Protein AF-A0A8F0WH79-F1 (afdb_monomer)

Mean predicted aligned error: 12.84 Å

Radius of gyration: 39.75 Å; Cα contacts (8 Å, |Δi|>4): 646; chains: 1; bounding box: 94×55×117 Å

Secondary structure (DSSP, 8-state):
---TTS-S--------HHHHHHHH-EE-TTS-EE-B------B-TTT-PBPTTSTT-HHHH--SSTTB-TT--B--TT-TTTS-SB-TTT--B-S-GGGGGT---B---SS----HHHHTSSS-HHHHHHT--HHHHHHHHHTT-------SS-TTTTTSSSSSHIIIIIIS---SSEEEEEEEE-TTS-TTEEEEEHHHHHHHTHHHHHHHHHHTTS-SSHHHHHHHHHTT-HHHHHHHHHHHHT--EEEE-SS--SGGGEEEEEEEEESSSSEEE-GGGHHHHT--SSS-EEEEE---SHHHHHHIIIIIBGGG--B-TTT--BSS---THHHHHHHHHH------HHHHH---S-S------------PPPPEESSHHHHHHHHHTTSS-TT--EEEEEPTTS------PPPSEEEE-TTS-EEEE-SSEEEEE-TTS-EEEEEEEE-HHHHHHHHHHHHHHHHHHHHHHT--

Sequence (476 aa):
MIDRYKHQQLRIGLVSPQQISAWAQKILPNGEIVGEVTKPYTFHYKTNKPEKDGLFCERIFGPIKSGICACGNYRVIGDEKKDPRFCEQCGVEFVDSRIRRYQMGYIKLACPVTHVWYLKRLPSYIANLLDKPLKELEGLVYCDGTVIIRFTSPFSDVIEGKEGRFRETLLGKRVDYSGRSVIVVGPSLSLHRCGLPREIAIELFQTFVIRGLIRQHFASNIGVAKSKIREKEPVVWEILQEVMQGHPVLLNRAPTLHRLGIQAFQPILVEGHAICLHPLVCKGFNADFDGDQMAVHVPLSLEAQAEARLLMFSHMNLLSPAIGDPISVPTQDMLIGLYVLTSGNRRGVCANRYNRTNYKNERIDDNNYKYTKEPFFCNSYDAIGAYRQKRINLDSPLWLRWRLDQRVITSRETPIEVHYESLGTSHEIYGHYVIVRSIKKEVLCIYVRTTVGHISLYREIEEAIQGFCRAYSYGT

Structure (mmCIF, N/CA/C/O backbone):
data_AF-A0A8F0WH79-F1
#
_entry.id   AF-A0A8F0WH79-F1
#
loop_
_atom_site.group_PDB
_atom_site.id
_atom_site.type_symbol
_atom_site.label_atom_id
_atom_site.label_alt_id
_atom_site.label_comp_id
_atom_site.label_asym_id
_atom_site.label_entity_id
_atom_site.label_seq_id
_atom_site.pdbx_PDB_ins_code
_atom_site.Cartn_x
_atom_site.Cartn_y
_atom_site.Cartn_z
_atom_site.occupancy
_atom_site.B_iso_or_equiv
_atom_site.auth_seq_id
_atom_site.auth_comp_id
_atom_site.auth_asym_id
_atom_site.auth_atom_id
_atom_site.pdbx_PDB_model_num
ATOM 1 N N . MET A 1 1 ? 0.358 -5.142 22.564 1.00 36.62 1 MET A N 1
ATOM 2 C CA . MET A 1 1 ? 0.519 -6.276 21.631 1.00 36.62 1 MET A CA 1
ATOM 3 C C . MET A 1 1 ? -0.055 -7.493 22.324 1.00 36.62 1 MET A C 1
ATOM 5 O O . MET A 1 1 ? 0.481 -7.885 23.346 1.00 36.62 1 MET A O 1
ATOM 9 N N . ILE A 1 2 ? -1.209 -7.982 21.874 1.00 39.06 2 ILE A N 1
ATOM 10 C CA . ILE A 1 2 ? -1.832 -9.184 22.443 1.00 39.06 2 ILE A CA 1
ATOM 11 C C . ILE A 1 2 ? -1.114 -10.397 21.844 1.00 39.06 2 ILE A C 1
ATOM 13 O O . ILE A 1 2 ? -0.843 -10.412 20.644 1.00 39.06 2 ILE A O 1
ATOM 17 N N . ASP A 1 3 ? -0.800 -11.351 22.714 1.00 48.88 3 ASP A N 1
ATOM 18 C CA . ASP A 1 3 ? -0.097 -12.629 22.550 1.00 48.88 3 ASP A CA 1
ATOM 19 C C . ASP A 1 3 ? -0.664 -13.484 21.381 1.00 48.88 3 ASP A C 1
ATOM 21 O O . ASP A 1 3 ? -1.389 -14.460 21.577 1.00 48.88 3 ASP A O 1
ATOM 25 N N . ARG A 1 4 ? -0.399 -13.088 20.124 1.00 50.19 4 ARG A N 1
ATOM 26 C CA . ARG A 1 4 ? -0.982 -13.699 18.906 1.00 50.19 4 ARG A CA 1
ATOM 27 C C . ARG A 1 4 ? -0.555 -15.152 18.660 1.00 50.19 4 ARG A C 1
ATOM 29 O O . ARG A 1 4 ? -1.188 -15.814 17.849 1.00 50.19 4 ARG A O 1
ATOM 36 N N . TYR A 1 5 ? 0.460 -15.654 19.360 1.00 53.31 5 TYR A N 1
ATOM 37 C CA . TYR A 1 5 ? 1.030 -16.983 19.109 1.00 53.31 5 TYR A CA 1
ATOM 38 C C . TYR A 1 5 ? 0.574 -18.085 20.075 1.00 53.31 5 TYR A C 1
ATOM 40 O O . TYR A 1 5 ? 0.941 -19.237 19.876 1.00 53.31 5 TYR A O 1
ATOM 48 N N . LYS A 1 6 ? -0.231 -17.785 21.107 1.00 61.69 6 LYS A N 1
ATOM 49 C CA . LYS A 1 6 ? -0.591 -18.802 22.120 1.00 61.69 6 LYS A CA 1
ATOM 50 C C . LYS A 1 6 ? -1.863 -19.603 21.848 1.00 61.69 6 LYS A C 1
ATOM 52 O O . LYS A 1 6 ? -2.055 -20.635 22.479 1.00 61.69 6 LYS A O 1
ATOM 57 N N . HIS A 1 7 ? -2.735 -19.161 20.946 1.00 72.06 7 HIS A N 1
ATOM 58 C CA . HIS A 1 7 ? -4.081 -19.730 20.835 1.00 72.06 7 HIS A CA 1
ATOM 59 C C . HIS A 1 7 ? -4.349 -20.202 19.404 1.00 72.06 7 HIS A C 1
ATOM 61 O O . HIS A 1 7 ? -4.478 -19.388 18.495 1.00 72.06 7 HIS A O 1
ATOM 67 N N . GLN A 1 8 ? -4.429 -21.522 19.213 1.00 82.38 8 GLN A N 1
ATOM 68 C CA . GLN A 1 8 ? -4.682 -22.150 17.907 1.00 82.38 8 GLN A CA 1
ATOM 69 C C . GLN A 1 8 ? -6.173 -22.219 17.543 1.00 82.38 8 GLN A C 1
ATOM 71 O O . GLN A 1 8 ? -6.512 -22.401 16.378 1.00 82.38 8 GLN A O 1
ATOM 76 N N . GLN A 1 9 ? -7.071 -22.100 18.525 1.00 87.31 9 GLN A N 1
ATOM 77 C CA . GLN A 1 9 ? -8.508 -22.294 18.337 1.00 87.31 9 GLN A CA 1
ATOM 78 C C . GLN A 1 9 ? -9.314 -21.199 19.040 1.00 87.31 9 GLN A C 1
ATOM 80 O O . GLN A 1 9 ? -8.954 -20.743 20.126 1.00 87.31 9 GLN A O 1
ATOM 85 N N . LEU A 1 10 ? -10.433 -20.813 18.423 1.00 87.56 10 LEU A N 1
ATOM 86 C CA . LEU A 1 10 ? -11.440 -19.917 18.987 1.00 87.56 10 LEU A CA 1
ATOM 87 C C . LEU A 1 10 ? -12.750 -20.697 19.145 1.00 87.56 10 LEU A C 1
ATOM 89 O O . LEU A 1 10 ? -13.287 -21.204 18.162 1.00 87.56 10 LEU A O 1
ATOM 93 N N . ARG A 1 11 ? -13.277 -20.778 20.370 1.00 91.75 11 ARG A N 1
ATOM 94 C CA . ARG A 1 11 ? -14.566 -21.421 20.662 1.00 91.75 11 ARG A CA 1
ATOM 95 C C . ARG A 1 11 ? -15.626 -20.364 20.956 1.00 91.75 11 ARG A C 1
ATOM 97 O O . ARG A 1 11 ? -15.391 -19.459 21.750 1.00 91.75 11 ARG A O 1
ATOM 104 N N . ILE A 1 12 ? -16.799 -20.519 20.349 1.00 93.19 12 ILE A N 1
ATOM 105 C CA . ILE A 1 12 ? -17.993 -19.704 20.605 1.00 93.19 12 ILE A CA 1
ATOM 106 C C . ILE A 1 12 ? -19.079 -20.638 21.153 1.00 93.19 12 ILE A C 1
ATOM 108 O O . ILE A 1 12 ? -19.168 -21.793 20.735 1.00 93.19 12 ILE A O 1
ATOM 112 N N . GLY A 1 13 ? -19.878 -20.172 22.111 1.00 93.50 13 GLY A N 1
ATOM 113 C CA . GLY A 1 13 ? -20.939 -20.968 22.724 1.00 93.50 13 GLY A CA 1
ATOM 114 C C . GLY A 1 13 ? -21.957 -20.118 23.478 1.00 93.50 13 GLY A C 1
ATOM 115 O O . GLY A 1 13 ? -21.790 -18.906 23.612 1.00 93.50 13 GLY A O 1
ATOM 116 N N . LEU A 1 14 ? -23.016 -20.773 23.959 1.00 92.56 14 LEU A N 1
ATOM 117 C CA . LEU A 1 14 ? -23.999 -20.166 24.854 1.00 92.56 14 LEU A CA 1
ATOM 118 C C . LEU A 1 14 ? -23.349 -19.803 26.191 1.00 92.56 14 LEU A C 1
ATOM 120 O O . LEU A 1 14 ? -22.451 -20.500 26.661 1.00 92.56 14 LEU A O 1
ATOM 124 N N . VAL A 1 15 ? -23.836 -18.725 26.800 1.00 94.38 15 VAL A N 1
ATOM 125 C CA . VAL A 1 15 ? -23.333 -18.213 28.076 1.00 94.38 15 VAL A CA 1
ATOM 126 C C . VAL A 1 15 ? -24.408 -18.398 29.139 1.00 94.38 15 VAL A C 1
ATOM 128 O O . VAL A 1 15 ? -25.561 -18.024 28.919 1.00 94.38 15 VAL A O 1
ATOM 131 N N . SER A 1 16 ? -24.044 -18.975 30.286 1.00 94.62 16 SER A N 1
ATOM 132 C CA . SER A 1 16 ? -24.976 -19.132 31.405 1.00 94.62 16 SER A CA 1
ATOM 133 C C . SER A 1 16 ? -25.131 -17.828 32.206 1.00 94.62 16 SER A C 1
ATOM 135 O O . SER A 1 16 ? -24.208 -17.009 32.237 1.00 94.62 16 SER A O 1
ATOM 137 N N . PRO A 1 17 ? -26.251 -17.622 32.926 1.00 93.62 17 PRO A N 1
ATOM 138 C CA . PRO A 1 17 ? -26.419 -16.449 33.784 1.00 93.62 17 PRO A CA 1
ATOM 139 C C . PRO A 1 17 ? -25.305 -16.300 34.830 1.00 93.62 17 PRO A C 1
ATOM 141 O O . PRO A 1 17 ? -24.844 -15.187 35.071 1.00 93.62 17 PRO A O 1
ATOM 144 N N . GLN A 1 18 ? -24.812 -17.413 35.397 1.00 93.25 18 GLN A N 1
ATOM 145 C CA . GLN A 1 18 ? -23.704 -17.367 36.359 1.00 93.25 18 GLN A CA 1
ATOM 146 C C . GLN A 1 18 ? -22.407 -16.864 35.712 1.00 93.25 18 GLN A C 1
ATOM 148 O O . GLN A 1 18 ? -21.665 -16.115 36.340 1.00 93.25 18 GLN A O 1
ATOM 153 N N . GLN A 1 19 ? -22.145 -17.237 34.454 1.00 93.56 19 GLN A N 1
ATOM 154 C CA . GLN A 1 19 ? -20.978 -16.752 33.714 1.00 93.56 19 GLN A CA 1
ATOM 155 C C . GLN A 1 19 ? -21.071 -15.249 33.423 1.00 93.56 19 GLN A C 1
ATOM 157 O O . GLN A 1 19 ? -20.081 -14.544 33.599 1.00 93.56 19 GLN A O 1
ATOM 162 N N . ILE A 1 20 ? -22.254 -14.740 33.048 1.00 93.06 20 ILE A N 1
ATOM 163 C CA . ILE A 1 20 ? -22.473 -13.296 32.832 1.00 93.06 20 ILE A CA 1
ATOM 164 C C . ILE A 1 20 ? -22.203 -12.519 34.124 1.00 93.06 20 ILE A C 1
ATOM 166 O O . ILE A 1 20 ? -21.470 -11.529 34.110 1.00 93.06 20 ILE A O 1
ATOM 170 N N . SER A 1 21 ? -22.755 -12.985 35.249 1.00 91.06 21 SER A N 1
ATOM 171 C CA . SER A 1 21 ? -22.498 -12.379 36.556 1.00 91.06 21 SER A CA 1
ATOM 172 C C . SER A 1 21 ? -21.013 -12.424 36.917 1.00 91.06 21 SER A C 1
ATOM 174 O O . SER A 1 21 ? -20.475 -11.406 37.337 1.00 91.06 21 SER A O 1
ATOM 176 N N . ALA A 1 22 ? -20.323 -13.541 36.676 1.00 92.38 22 ALA A N 1
ATOM 177 C CA . ALA A 1 22 ? -18.892 -13.670 36.954 1.00 92.38 22 ALA A CA 1
ATOM 178 C C . ALA A 1 22 ? -18.014 -12.706 36.132 1.00 92.38 22 ALA A C 1
ATOM 180 O O . ALA A 1 22 ? -16.980 -12.261 36.621 1.00 92.38 22 ALA A O 1
ATOM 181 N N . TRP A 1 23 ? -18.404 -12.358 34.899 1.00 91.44 23 TRP A N 1
ATOM 182 C CA . TRP A 1 23 ? -17.660 -11.396 34.072 1.00 91.44 23 TRP A CA 1
ATOM 183 C C . TRP A 1 23 ? -17.839 -9.941 34.508 1.00 91.44 23 TRP A C 1
ATOM 185 O O . TRP A 1 23 ? -16.949 -9.119 34.290 1.00 91.44 23 TRP A O 1
ATOM 195 N N . ALA A 1 24 ? -18.995 -9.612 35.082 1.00 91.00 24 ALA A N 1
ATOM 196 C CA . ALA A 1 24 ? -19.362 -8.239 35.404 1.00 91.00 24 ALA A CA 1
ATOM 197 C C . ALA A 1 24 ? -19.176 -7.881 36.887 1.00 91.00 24 ALA A C 1
ATOM 199 O O . ALA A 1 24 ? -18.943 -6.715 37.207 1.00 91.00 24 ALA A O 1
ATOM 200 N N . GLN A 1 25 ? -19.284 -8.858 37.791 1.00 90.31 25 GLN A N 1
ATOM 201 C CA . GLN A 1 25 ? -19.203 -8.626 39.228 1.00 90.31 25 GLN A CA 1
ATOM 202 C C . GLN A 1 25 ? -17.771 -8.351 39.696 1.00 90.31 25 GLN A C 1
ATOM 204 O O . GLN A 1 25 ? -16.803 -8.982 39.274 1.00 90.31 25 GLN A O 1
ATOM 209 N N . LYS A 1 26 ? -17.663 -7.418 40.637 1.00 86.25 26 LYS A N 1
ATOM 210 C CA . LYS A 1 26 ? -16.468 -7.104 41.413 1.00 86.25 26 LYS A CA 1
ATOM 211 C C . LYS A 1 26 ? -16.833 -7.085 42.885 1.00 86.25 26 LYS A C 1
ATOM 213 O O . LYS A 1 26 ? -17.907 -6.614 43.250 1.00 86.25 26 LYS A O 1
ATOM 218 N N . ILE A 1 27 ? -15.919 -7.558 43.720 1.00 85.62 27 ILE A N 1
ATOM 219 C CA . ILE A 1 27 ? -16.061 -7.501 45.173 1.00 85.62 27 ILE A CA 1
ATOM 220 C C . ILE A 1 27 ? -15.215 -6.331 45.663 1.00 85.62 27 ILE A C 1
ATOM 222 O O . ILE A 1 27 ? -14.009 -6.279 45.411 1.00 85.62 27 ILE A O 1
ATOM 226 N N . LEU A 1 28 ? -15.864 -5.372 46.314 1.00 84.62 28 LEU A N 1
ATOM 227 C CA . LEU A 1 28 ? -15.199 -4.243 46.948 1.00 84.62 28 LEU A CA 1
ATOM 228 C C . LEU A 1 28 ? -14.602 -4.650 48.312 1.00 84.62 28 LEU A C 1
ATOM 230 O O . LEU A 1 28 ? -15.034 -5.638 48.907 1.00 84.62 28 LEU A O 1
ATOM 234 N N . PRO A 1 29 ? -13.639 -3.882 48.862 1.00 80.19 29 PRO A N 1
ATOM 235 C CA . PRO A 1 29 ? -13.015 -4.187 50.158 1.00 80.19 29 PRO A CA 1
ATOM 236 C C . PRO A 1 29 ? -13.989 -4.216 51.345 1.00 80.19 29 PRO A C 1
ATOM 238 O O . PRO A 1 29 ? -13.712 -4.856 52.351 1.00 80.19 29 PRO A O 1
ATOM 241 N N . ASN A 1 30 ? -15.131 -3.536 51.224 1.00 80.06 30 ASN A N 1
ATOM 242 C CA . ASN A 1 30 ? -16.222 -3.539 52.203 1.00 80.06 30 ASN A CA 1
ATOM 243 C C . ASN A 1 30 ? -17.117 -4.796 52.116 1.00 80.06 30 ASN A C 1
ATOM 245 O O . ASN A 1 30 ? -18.075 -4.907 52.874 1.00 80.06 30 ASN A O 1
ATOM 249 N N . GLY A 1 31 ? -16.831 -5.724 51.195 1.00 81.88 31 GLY A N 1
ATOM 250 C CA . GLY A 1 31 ? -17.636 -6.921 50.941 1.00 81.88 31 GLY A CA 1
ATOM 251 C C . GLY A 1 31 ? -18.832 -6.694 50.012 1.00 81.88 31 GLY A C 1
ATOM 252 O O . GLY A 1 31 ? -19.552 -7.646 49.715 1.00 81.88 31 GLY A O 1
ATOM 253 N N . GLU A 1 32 ? -19.052 -5.471 49.517 1.00 86.12 32 GLU A N 1
ATOM 254 C CA . GLU A 1 32 ? -20.140 -5.191 48.579 1.00 86.12 32 GLU A CA 1
ATOM 255 C C . GLU A 1 32 ? -19.833 -5.747 47.185 1.00 86.12 32 GLU A C 1
ATOM 257 O O . GLU A 1 32 ? -18.741 -5.567 46.637 1.00 86.12 32 GLU A O 1
ATOM 262 N N . ILE A 1 33 ? -20.835 -6.385 46.581 1.00 87.31 33 ILE A N 1
ATOM 263 C CA . ILE A 1 33 ? -20.774 -6.859 45.200 1.00 87.31 33 ILE A CA 1
ATOM 264 C C . ILE A 1 33 ? -21.275 -5.741 44.286 1.00 87.31 33 ILE A C 1
ATOM 266 O O . ILE A 1 33 ? -22.414 -5.291 44.391 1.00 87.31 33 ILE A O 1
ATOM 270 N N . VAL A 1 34 ? -20.426 -5.316 43.357 1.00 88.62 34 VAL A N 1
ATOM 271 C CA . VAL A 1 34 ? -20.704 -4.260 42.380 1.00 88.62 34 VAL A CA 1
ATOM 272 C C . VAL A 1 34 ? -20.679 -4.854 40.978 1.00 88.62 34 VAL A C 1
ATOM 274 O O . VAL A 1 34 ? -19.863 -5.718 40.685 1.00 88.62 34 VAL A O 1
ATOM 277 N N . GLY A 1 35 ? -21.563 -4.395 40.095 1.00 89.38 35 GLY A N 1
ATOM 278 C CA . GLY A 1 35 ? -21.622 -4.859 38.702 1.00 89.38 35 GLY A CA 1
ATOM 279 C C . GLY A 1 35 ? -23.016 -4.758 38.089 1.00 89.38 35 GLY A C 1
ATOM 280 O O . GLY A 1 35 ? -23.155 -4.736 36.866 1.00 89.38 35 GLY A O 1
ATOM 281 N N . GLU A 1 36 ? -24.037 -4.681 38.943 1.00 94.00 36 GLU A N 1
ATOM 282 C CA . GLU A 1 36 ? -25.430 -4.528 38.540 1.00 94.00 36 GLU A CA 1
ATOM 283 C C . GLU A 1 36 ? -25.760 -3.065 38.229 1.00 94.00 36 GLU A C 1
ATOM 285 O O . GLU A 1 36 ? -25.480 -2.169 39.026 1.00 94.00 36 GLU A O 1
ATOM 290 N N . VAL A 1 37 ? -26.381 -2.832 37.074 1.00 94.75 37 VAL A N 1
ATOM 291 C CA . VAL A 1 37 ? -26.932 -1.528 36.697 1.00 94.75 37 VAL A CA 1
ATOM 292 C C . VAL A 1 37 ? -28.404 -1.492 37.090 1.00 94.75 37 VAL A C 1
ATOM 294 O O . VAL A 1 37 ? -29.216 -2.228 36.532 1.00 94.75 37 VAL A O 1
ATOM 297 N N . THR A 1 38 ? -28.748 -0.625 38.041 1.00 92.69 38 THR A N 1
ATOM 298 C CA . THR A 1 38 ? -30.111 -0.525 38.588 1.00 92.69 38 THR A CA 1
ATOM 299 C C . THR A 1 38 ? -30.869 0.686 38.060 1.00 92.69 38 THR A C 1
ATOM 301 O O . THR A 1 38 ? -32.096 0.656 37.980 1.00 92.69 38 THR A O 1
ATOM 304 N N . LYS A 1 39 ? -30.164 1.758 37.675 1.00 92.62 39 LYS A N 1
ATOM 305 C CA . LYS A 1 39 ? -30.779 2.997 37.191 1.00 92.62 39 LYS A CA 1
ATOM 306 C C . LYS A 1 39 ? -30.631 3.146 35.674 1.00 92.62 39 LYS A C 1
ATOM 308 O O . LYS A 1 39 ? -29.563 2.868 35.132 1.00 92.62 39 LYS A O 1
ATOM 313 N N . PRO A 1 40 ? -31.652 3.677 34.977 1.00 93.19 40 PRO A N 1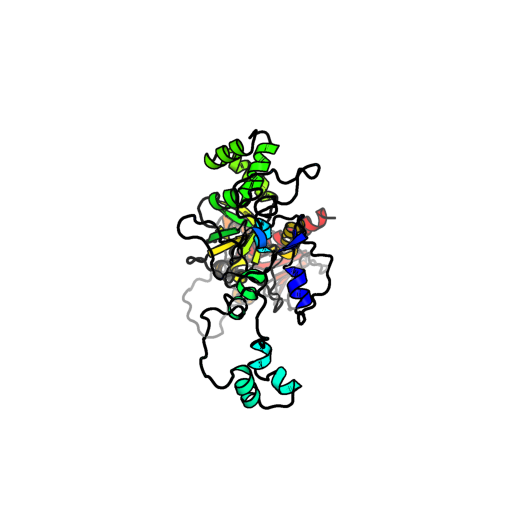
ATOM 314 C CA . PRO A 1 40 ? -31.596 3.895 33.529 1.00 93.19 40 PRO A CA 1
ATOM 315 C C . PRO A 1 40 ? -30.820 5.163 33.135 1.00 93.19 40 PRO A C 1
ATOM 317 O O . PRO A 1 40 ? -30.589 5.411 31.954 1.00 93.19 40 PRO A O 1
ATOM 320 N N . TYR A 1 41 ? -30.447 6.000 34.105 1.00 92.31 41 TYR A N 1
ATOM 321 C CA . TYR A 1 41 ? -29.823 7.293 33.843 1.00 92.31 41 TYR A CA 1
ATOM 322 C C . TYR A 1 41 ? -28.372 7.152 33.365 1.00 92.31 41 TYR A C 1
ATOM 324 O O . TYR A 1 41 ? -27.652 6.222 33.732 1.00 92.31 41 TYR A O 1
ATOM 332 N N . THR A 1 42 ? -27.937 8.105 32.542 1.00 92.81 42 THR A N 1
ATOM 333 C CA . THR A 1 42 ? -26.600 8.128 31.939 1.00 92.81 42 THR A CA 1
ATOM 334 C C . THR A 1 42 ? -25.687 9.112 32.671 1.00 92.81 42 THR A C 1
ATOM 336 O O . THR A 1 42 ? -24.875 8.713 33.507 1.00 92.81 42 THR A O 1
ATOM 339 N N . PHE A 1 43 ? -25.846 10.400 32.383 1.00 91.75 43 PHE A N 1
ATOM 340 C CA . PHE A 1 43 ? -25.114 11.505 32.986 1.00 91.75 43 PHE A CA 1
ATOM 341 C C . PHE A 1 43 ? -26.091 12.503 33.588 1.00 91.75 43 PHE A C 1
ATOM 343 O O . PHE A 1 43 ? -27.168 12.755 33.046 1.00 91.75 43 PHE A O 1
ATOM 350 N N . HIS A 1 44 ? -25.682 13.120 34.688 1.00 90.19 44 HIS A N 1
ATOM 351 C CA . HIS A 1 44 ? -26.434 14.211 35.271 1.00 90.19 44 HIS A CA 1
ATOM 352 C C . HIS A 1 44 ? -26.237 15.482 34.429 1.00 90.19 44 HIS A C 1
ATOM 354 O O . HIS A 1 44 ? -25.136 16.030 34.357 1.00 90.19 44 HIS A O 1
ATOM 360 N N . TYR A 1 45 ? -27.320 15.995 33.844 1.00 89.19 45 TYR A N 1
ATOM 361 C CA . TYR A 1 45 ? -27.317 17.107 32.880 1.00 89.19 45 TYR A CA 1
ATOM 362 C C . TYR A 1 45 ? -26.591 18.385 33.345 1.00 89.19 45 TYR A C 1
ATOM 364 O O . TYR A 1 45 ? -25.972 19.062 32.533 1.00 89.19 45 TYR A O 1
ATOM 372 N N . LYS A 1 46 ? -26.634 18.730 34.644 1.00 91.00 46 LYS A N 1
ATOM 373 C CA . LYS A 1 46 ? -25.929 19.922 35.175 1.00 91.00 46 LYS A CA 1
ATOM 374 C C . LYS A 1 46 ? -24.435 19.718 35.417 1.00 91.00 46 LYS A C 1
ATOM 376 O O . LYS A 1 46 ? -23.664 20.656 35.279 1.00 91.00 46 LYS A O 1
ATOM 381 N N . THR A 1 47 ? -24.033 18.532 35.868 1.00 87.56 47 THR A N 1
ATOM 382 C CA . THR A 1 47 ? -22.665 18.290 36.358 1.00 87.56 47 THR A CA 1
ATOM 383 C C . THR A 1 47 ? -21.807 17.567 35.327 1.00 87.56 47 THR A C 1
ATOM 385 O O . THR A 1 47 ? -20.596 17.478 35.514 1.00 87.56 47 THR A O 1
ATOM 388 N N . ASN A 1 48 ? -22.422 17.027 34.264 1.00 90.06 48 ASN A N 1
ATOM 389 C CA . ASN A 1 48 ? -21.806 16.124 33.290 1.00 90.06 48 ASN A CA 1
ATOM 390 C C . ASN A 1 48 ? -21.065 14.944 33.943 1.00 90.06 48 ASN A C 1
ATOM 392 O O . ASN A 1 48 ? -20.183 14.338 33.334 1.00 90.06 48 ASN A O 1
ATOM 396 N N . LYS A 1 49 ? -21.423 14.602 35.188 1.00 90.00 49 LYS A N 1
ATOM 397 C CA . LYS A 1 49 ? -20.900 13.432 35.890 1.00 90.00 49 LYS A CA 1
ATOM 398 C C . LYS A 1 49 ? -21.831 12.238 35.675 1.00 90.00 49 LYS A C 1
ATOM 400 O O . LYS A 1 49 ? -23.048 12.424 35.605 1.00 90.00 49 LYS A O 1
ATOM 405 N N . PRO A 1 50 ? -21.279 11.024 35.550 1.00 93.12 50 PRO A N 1
ATOM 406 C CA . PRO A 1 50 ? -22.075 9.823 35.376 1.00 93.12 50 PRO A CA 1
ATOM 407 C C . PRO A 1 50 ? -22.881 9.547 36.641 1.00 93.12 50 PRO A C 1
ATOM 409 O O . PRO A 1 50 ? -22.392 9.716 37.760 1.00 93.12 50 PRO A O 1
ATOM 412 N N . GLU A 1 51 ? -24.117 9.105 36.450 1.00 91.38 51 GLU A N 1
ATOM 413 C CA . GLU A 1 51 ? -25.008 8.782 37.560 1.00 91.38 51 GLU A CA 1
ATOM 414 C C . GLU A 1 51 ? -24.550 7.530 38.318 1.00 91.38 51 GLU A C 1
ATOM 416 O O . GLU A 1 51 ? -24.045 6.559 37.736 1.00 91.38 51 GLU A O 1
ATOM 421 N N . LYS A 1 52 ? -24.736 7.540 39.644 1.00 89.69 52 LYS A N 1
ATOM 422 C CA . LYS A 1 52 ? -24.429 6.375 40.489 1.00 89.69 52 LYS A CA 1
ATOM 423 C C . LYS A 1 52 ? -25.415 5.252 40.176 1.00 89.69 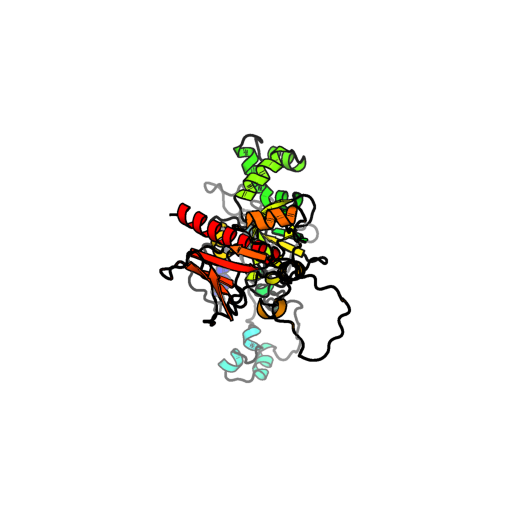52 LYS A C 1
ATOM 425 O O . LYS A 1 52 ? -26.624 5.475 40.224 1.00 89.69 52 LYS A O 1
ATOM 430 N N . ASP A 1 53 ? -24.875 4.071 39.882 1.00 89.62 53 ASP A N 1
ATOM 431 C CA . ASP A 1 53 ? -25.592 2.857 39.457 1.00 89.62 53 ASP A CA 1
ATOM 432 C C . ASP A 1 53 ? -26.351 2.991 38.126 1.00 89.62 53 ASP A C 1
ATOM 434 O O . ASP A 1 53 ? -27.229 2.187 37.814 1.00 89.62 53 ASP A O 1
ATOM 438 N N . GLY A 1 54 ? -25.995 4.011 37.337 1.00 92.62 54 GLY A N 1
ATOM 439 C CA . GLY A 1 54 ? -26.472 4.217 35.974 1.00 92.62 54 GLY A CA 1
ATOM 440 C C . GLY A 1 54 ? -25.620 3.521 34.907 1.00 92.62 54 GLY A C 1
ATOM 441 O O . GLY A 1 54 ? -24.610 2.874 35.196 1.00 92.62 54 GLY A O 1
ATOM 442 N N . LEU A 1 55 ? -25.979 3.737 33.640 1.00 92.56 55 LEU A N 1
ATOM 443 C CA . LEU A 1 55 ? -25.356 3.096 32.468 1.00 92.56 55 LEU A CA 1
ATOM 444 C C . LEU A 1 55 ? -23.868 3.430 32.270 1.00 92.56 55 LEU A C 1
ATOM 446 O O . LEU A 1 55 ? -23.164 2.702 31.578 1.00 92.56 55 LEU A O 1
ATOM 450 N N . PHE A 1 56 ? -23.374 4.517 32.8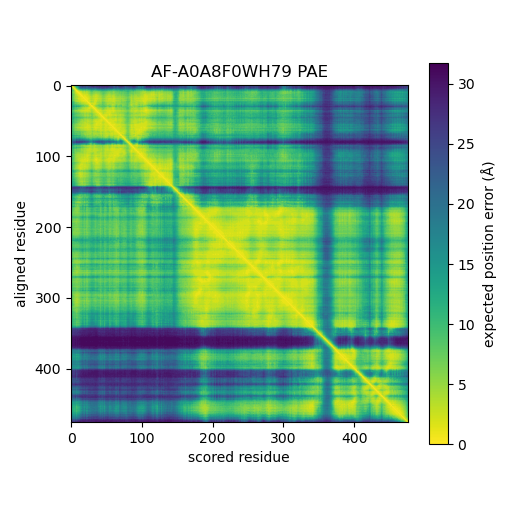68 1.00 93.56 56 PHE A N 1
ATOM 451 C CA . PHE A 1 56 ? -21.972 4.942 32.769 1.00 93.56 56 PHE A CA 1
ATOM 452 C C . PHE A 1 56 ? -21.256 5.014 34.123 1.00 93.56 56 PHE A C 1
ATOM 454 O O . PHE A 1 56 ? -20.171 5.603 34.200 1.00 93.56 56 PHE A O 1
ATOM 461 N N . CYS A 1 57 ? -21.829 4.409 35.170 1.00 93.12 57 CYS A N 1
ATOM 462 C CA . CYS A 1 57 ? -21.343 4.501 36.544 1.00 93.12 57 CYS A CA 1
ATOM 463 C C . CYS A 1 57 ? -19.841 4.186 36.675 1.00 93.12 57 CYS A C 1
ATOM 465 O O . CYS A 1 57 ? -19.373 3.116 36.284 1.00 93.12 57 CYS A O 1
ATOM 467 N N . GLU A 1 58 ? -19.074 5.102 37.274 1.00 92.44 58 GLU A N 1
ATOM 468 C CA . GLU A 1 58 ? -17.630 4.914 37.494 1.00 92.44 58 GLU A CA 1
ATOM 469 C C . GLU A 1 58 ? -17.311 3.774 38.461 1.00 92.44 58 GLU A C 1
ATOM 471 O O . GLU A 1 58 ? -16.273 3.131 38.331 1.00 92.44 58 GLU A O 1
ATOM 476 N N . ARG A 1 59 ? -18.216 3.494 39.404 1.00 91.25 59 ARG A N 1
ATOM 477 C CA . ARG A 1 59 ? -18.059 2.411 40.382 1.00 91.25 59 ARG A CA 1
ATOM 478 C C . ARG A 1 59 ? -18.085 1.033 39.714 1.00 91.25 59 ARG A C 1
ATOM 480 O O . ARG A 1 59 ? -17.350 0.147 40.128 1.00 91.25 59 ARG A O 1
ATOM 487 N N . ILE A 1 60 ? -18.890 0.877 38.659 1.00 91.44 60 ILE A N 1
ATOM 488 C CA . ILE A 1 60 ? -19.037 -0.377 37.903 1.00 91.44 60 ILE A CA 1
ATOM 489 C C . ILE A 1 60 ? -17.956 -0.481 36.821 1.00 91.44 60 ILE A C 1
ATOM 491 O O . ILE A 1 60 ? -17.179 -1.433 36.796 1.00 91.44 60 ILE A O 1
ATOM 495 N N . PHE A 1 61 ? -17.881 0.516 35.934 1.00 93.19 61 PHE A N 1
ATOM 496 C CA . PHE A 1 61 ? -17.057 0.438 34.722 1.00 93.19 61 PHE A CA 1
ATOM 497 C C . PHE A 1 61 ? -15.614 0.920 34.917 1.00 93.19 61 PHE A C 1
ATOM 499 O O . PHE A 1 61 ? -14.757 0.611 34.091 1.00 93.19 61 PHE A O 1
ATOM 506 N N . GLY A 1 62 ? -15.329 1.669 35.984 1.00 91.25 62 GLY A N 1
ATOM 507 C CA . GLY A 1 62 ? -14.034 2.304 36.243 1.00 91.25 62 GLY A CA 1
ATOM 508 C C . GLY A 1 62 ? -14.028 3.819 35.981 1.00 91.25 62 GLY A C 1
ATOM 509 O O . GLY A 1 62 ? -15.025 4.382 35.519 1.00 91.25 62 GLY A O 1
ATOM 510 N N . PRO A 1 63 ? -12.912 4.507 36.264 1.00 92.81 63 PRO A N 1
ATOM 511 C CA . PRO A 1 63 ? -12.847 5.968 36.284 1.00 92.81 63 PRO A CA 1
ATOM 512 C C . PRO A 1 63 ? -12.858 6.601 34.882 1.00 92.81 63 PRO A C 1
ATOM 514 O O . PRO A 1 63 ? -12.360 6.015 33.920 1.00 92.81 63 PRO A O 1
ATOM 517 N N . ILE A 1 64 ? -13.390 7.827 34.754 1.00 91.62 64 ILE A N 1
ATOM 518 C CA . ILE A 1 64 ? -13.360 8.589 33.484 1.00 91.62 64 ILE A CA 1
ATOM 519 C C . ILE A 1 64 ? -11.934 9.020 33.138 1.00 91.62 64 ILE A C 1
ATOM 521 O O . ILE A 1 64 ? -11.521 8.942 31.982 1.00 91.62 64 ILE A O 1
ATOM 525 N N . LYS A 1 65 ? -11.188 9.492 34.139 1.00 90.94 65 LYS A N 1
ATOM 526 C CA . LYS A 1 65 ? -9.795 9.918 34.003 1.00 90.94 65 LYS A CA 1
ATOM 527 C C . LYS A 1 65 ? -8.915 8.978 34.812 1.00 90.94 65 LYS A C 1
ATOM 529 O O . LYS A 1 65 ? -9.236 8.659 35.952 1.00 90.94 65 LYS A O 1
ATOM 534 N N . SER A 1 66 ? -7.810 8.547 34.218 1.00 90.50 66 SER A N 1
ATOM 535 C CA . SER A 1 66 ? -6.882 7.604 34.842 1.00 90.50 66 SER A CA 1
ATOM 536 C C . SER A 1 66 ? -6.408 8.115 36.209 1.00 90.50 66 SER A C 1
ATOM 538 O O . SER A 1 66 ? -5.945 9.249 36.318 1.00 90.50 66 SER A O 1
ATOM 540 N N . GLY A 1 67 ? -6.561 7.287 37.245 1.00 86.69 67 GLY A N 1
ATOM 541 C CA . GLY A 1 67 ? -6.142 7.609 38.615 1.00 86.69 67 GLY A CA 1
ATOM 542 C C . GLY A 1 67 ? -7.045 8.587 39.380 1.00 86.69 67 GLY A C 1
ATOM 543 O O . GLY A 1 67 ? -6.727 8.912 40.519 1.00 86.69 67 GLY A O 1
ATOM 544 N N . ILE A 1 68 ? -8.165 9.052 38.811 1.00 90.62 68 ILE A N 1
ATOM 545 C CA . ILE A 1 68 ? -9.106 9.974 39.477 1.00 90.62 68 ILE A CA 1
ATOM 546 C C . ILE A 1 68 ? -10.418 9.246 39.779 1.00 90.62 68 ILE A C 1
ATOM 548 O O . ILE A 1 68 ? -11.040 8.699 38.871 1.00 90.62 68 ILE A O 1
ATOM 552 N N . CYS A 1 69 ? -10.869 9.269 41.035 1.00 90.00 69 CYS A N 1
ATOM 553 C CA . CYS A 1 69 ? -12.164 8.701 41.420 1.00 90.00 69 CYS A CA 1
ATOM 554 C C . CYS A 1 69 ? -13.330 9.698 41.249 1.00 90.00 69 CYS A C 1
ATOM 556 O O . CYS A 1 69 ? -13.118 10.903 41.102 1.00 90.00 69 CYS A O 1
ATOM 558 N N . ALA A 1 70 ? -14.574 9.221 41.379 1.00 88.12 70 ALA A N 1
ATOM 559 C CA . ALA A 1 70 ? -15.784 10.048 41.249 1.00 88.12 70 ALA A CA 1
ATOM 560 C C . ALA A 1 70 ? -15.851 11.228 42.244 1.00 88.12 70 ALA A C 1
ATOM 562 O O . ALA A 1 70 ? -16.391 12.296 41.920 1.00 88.12 70 ALA A O 1
ATOM 563 N N . CYS A 1 71 ? -15.287 11.049 43.448 1.00 88.81 71 CYS A N 1
ATOM 564 C CA . CYS A 1 71 ? -15.184 12.100 44.467 1.00 88.81 71 CYS A CA 1
ATOM 565 C C . CYS A 1 71 ? -14.144 13.178 44.123 1.00 88.81 71 CYS A C 1
ATOM 567 O O . CYS A 1 71 ? -14.149 14.232 44.747 1.00 88.81 71 CYS A O 1
ATOM 569 N N . GLY A 1 72 ? -13.274 12.945 43.135 1.00 84.75 72 GLY A N 1
ATOM 570 C CA . GLY A 1 72 ? -12.195 13.859 42.756 1.00 84.75 72 GLY A CA 1
ATOM 571 C C . GLY A 1 72 ? -10.849 13.576 43.428 1.00 84.75 72 GLY A C 1
ATOM 572 O O . GLY A 1 72 ? -9.893 14.298 43.163 1.00 84.75 72 GLY A O 1
ATOM 573 N N . ASN A 1 73 ? -10.739 12.521 44.243 1.00 85.38 73 ASN A N 1
ATOM 574 C CA . ASN A 1 73 ? -9.448 12.105 44.792 1.00 85.38 73 ASN A CA 1
ATOM 575 C C . ASN A 1 73 ? -8.579 11.536 43.664 1.00 85.38 73 ASN A C 1
ATOM 577 O O . ASN A 1 73 ? -9.052 10.720 42.868 1.00 85.38 73 ASN A O 1
ATOM 581 N N . TYR A 1 74 ? -7.320 11.964 43.606 1.00 84.56 74 TYR A N 1
ATOM 582 C CA . TYR A 1 74 ? -6.334 11.500 42.633 1.00 84.56 74 TYR A CA 1
ATOM 583 C C . TYR A 1 74 ? -5.292 10.608 43.302 1.00 84.56 74 TYR A C 1
ATOM 585 O O . TYR A 1 74 ? -4.860 10.893 44.420 1.00 84.56 74 TYR A O 1
ATOM 593 N N . ARG A 1 75 ? -4.868 9.555 42.600 1.00 80.38 75 ARG A N 1
ATOM 594 C CA . ARG A 1 75 ? -3.749 8.696 42.990 1.00 80.38 75 ARG A CA 1
ATOM 595 C C . ARG A 1 75 ? -2.889 8.324 41.792 1.00 80.38 75 ARG A C 1
ATOM 597 O O . ARG A 1 75 ? -3.390 8.132 40.683 1.00 80.38 75 ARG A O 1
ATOM 604 N N . VAL A 1 76 ? -1.588 8.204 42.045 1.00 78.81 76 VAL A N 1
ATOM 605 C CA . VAL A 1 76 ? -0.609 7.777 41.044 1.00 78.81 76 VAL A CA 1
ATOM 606 C C . VAL A 1 76 ? -0.785 6.281 40.781 1.00 78.81 76 VAL A C 1
ATOM 608 O O . VAL A 1 76 ? -0.876 5.473 41.701 1.00 78.81 76 VAL A O 1
ATOM 611 N N . ILE A 1 77 ? -0.863 5.912 39.504 1.00 72.44 77 ILE A N 1
ATOM 612 C CA . ILE A 1 77 ? -1.002 4.520 39.069 1.00 72.44 77 ILE A CA 1
ATOM 613 C C . ILE A 1 77 ? 0.384 3.861 39.131 1.00 72.44 77 ILE A C 1
ATOM 615 O O . ILE A 1 77 ? 1.273 4.278 38.393 1.00 72.44 77 ILE A O 1
ATOM 619 N N . GLY A 1 78 ? 0.557 2.833 39.969 1.00 65.94 78 GLY A N 1
ATOM 620 C CA . GLY A 1 78 ? 1.785 2.020 40.031 1.00 65.94 78 GLY A CA 1
ATOM 621 C C . GLY A 1 78 ? 2.457 1.915 41.405 1.00 65.94 78 GLY A C 1
ATOM 622 O O . GLY A 1 78 ? 3.330 1.068 41.572 1.00 65.94 78 GLY A O 1
ATOM 623 N N . ASP A 1 79 ? 2.035 2.697 42.402 1.00 58.94 79 ASP A N 1
ATOM 624 C CA . ASP A 1 79 ? 2.526 2.553 43.779 1.00 58.94 79 ASP A CA 1
ATOM 625 C C . ASP A 1 79 ? 1.778 1.421 44.506 1.00 58.94 79 ASP A C 1
ATOM 627 O O . ASP A 1 79 ? 0.846 1.630 45.278 1.00 58.94 79 ASP A O 1
ATOM 631 N N . GLU A 1 80 ? 2.182 0.176 44.241 1.00 57.44 80 GLU A N 1
ATOM 632 C CA . GLU A 1 80 ? 1.519 -1.038 44.751 1.00 57.44 80 GLU A CA 1
ATOM 633 C C . GLU A 1 80 ? 1.701 -1.283 46.261 1.00 57.44 80 GLU A C 1
ATOM 635 O O . GLU A 1 80 ? 1.118 -2.217 46.809 1.00 57.44 80 GLU A O 1
ATOM 640 N N . LYS A 1 81 ? 2.526 -0.495 46.962 1.00 57.84 81 LYS A N 1
ATOM 641 C CA . LYS A 1 81 ? 3.066 -0.933 48.259 1.00 57.84 81 LYS A CA 1
ATOM 642 C C . LYS A 1 81 ? 2.319 -0.477 49.513 1.00 57.84 81 LYS A C 1
ATOM 644 O O . LYS A 1 81 ? 2.596 -1.073 50.552 1.00 57.84 81 LYS A O 1
ATOM 649 N N . LYS A 1 82 ? 1.406 0.509 49.484 1.00 57.75 82 LYS A N 1
ATOM 650 C CA . LYS A 1 82 ? 0.724 0.967 50.725 1.00 57.75 82 LYS A CA 1
ATOM 651 C C . LYS A 1 82 ? -0.714 1.490 50.614 1.00 57.75 82 LYS A C 1
ATOM 653 O O . LYS A 1 82 ? -1.363 1.581 51.652 1.00 57.75 82 LYS A O 1
ATOM 658 N N . ASP A 1 83 ? -1.237 1.790 49.426 1.00 61.03 83 ASP A N 1
ATOM 659 C CA . ASP A 1 83 ? -2.516 2.504 49.318 1.00 61.03 83 ASP A CA 1
ATOM 660 C C . ASP A 1 83 ? -3.699 1.618 48.889 1.00 61.03 83 ASP A C 1
ATOM 662 O O . ASP A 1 83 ? -3.538 0.712 48.067 1.00 61.03 83 ASP A O 1
ATOM 666 N N . PRO A 1 84 ? -4.923 1.881 49.399 1.00 68.81 84 PRO A N 1
ATOM 667 C CA . PRO A 1 84 ? -6.088 1.079 49.048 1.00 68.81 84 PRO A CA 1
ATOM 668 C C . PRO A 1 84 ? -6.423 1.198 47.555 1.00 68.81 84 PRO A C 1
ATOM 670 O O . PRO A 1 84 ? -6.552 2.290 47.004 1.00 68.81 84 PRO A O 1
ATOM 673 N N . ARG A 1 85 ? -6.616 0.056 46.888 1.00 81.12 85 ARG A N 1
ATOM 674 C CA . ARG A 1 85 ? -6.921 -0.023 45.445 1.00 81.12 85 ARG A CA 1
ATOM 675 C C . ARG A 1 85 ? -8.241 0.658 45.054 1.00 81.12 85 ARG A C 1
ATOM 677 O O . ARG A 1 85 ? -8.408 1.098 43.916 1.00 81.12 85 ARG A O 1
ATOM 684 N N . PHE A 1 86 ? -9.170 0.757 45.998 1.00 86.62 86 PHE A N 1
ATOM 685 C CA . PHE A 1 86 ? -10.479 1.375 45.822 1.00 86.62 86 PHE A CA 1
ATOM 686 C C . PHE A 1 86 ? -10.600 2.624 46.688 1.00 86.62 86 PHE A C 1
ATOM 688 O O . PHE A 1 86 ? -10.025 2.711 47.771 1.00 86.62 86 PHE A O 1
ATOM 695 N N . CYS A 1 87 ? -11.381 3.595 46.226 1.00 87.81 87 CYS A N 1
ATOM 696 C CA . CYS A 1 87 ? -11.734 4.747 47.041 1.00 87.81 87 CYS A CA 1
ATOM 697 C C . CYS A 1 87 ? -12.749 4.353 48.122 1.00 87.81 87 CYS A C 1
ATOM 699 O O . CYS A 1 87 ? -13.832 3.879 47.795 1.00 87.81 87 CYS A O 1
ATOM 701 N N . GLU A 1 88 ? -12.452 4.635 49.388 1.00 85.25 88 GLU A N 1
ATOM 702 C CA . GLU A 1 88 ? -13.331 4.308 50.525 1.00 85.25 88 GLU A CA 1
ATOM 703 C C . GLU A 1 88 ? -14.689 5.028 50.474 1.00 85.25 88 GLU A C 1
ATOM 705 O O . GLU A 1 88 ? -15.692 4.498 50.935 1.00 85.25 88 GLU A O 1
ATOM 710 N N . GLN A 1 89 ? -14.752 6.217 49.863 1.00 85.69 89 GLN A N 1
ATOM 711 C CA . GLN A 1 89 ? -15.980 7.022 49.804 1.00 85.69 89 GLN A CA 1
ATOM 712 C C . GLN A 1 89 ? -16.903 6.679 48.625 1.00 85.69 89 GLN A C 1
ATOM 714 O O . GLN A 1 89 ? -18.120 6.811 48.733 1.00 85.69 89 GLN A O 1
ATOM 719 N N . CYS A 1 90 ? -16.345 6.314 47.465 1.00 87.31 90 CYS A N 1
ATOM 720 C CA . CYS A 1 90 ? -17.137 6.074 46.248 1.00 87.31 90 CYS A CA 1
ATOM 721 C C . CYS A 1 90 ? -16.995 4.671 45.658 1.00 87.31 90 CYS A C 1
ATOM 723 O O . CYS A 1 90 ? -17.697 4.360 44.698 1.00 87.31 90 CYS A O 1
ATOM 725 N N . GLY A 1 91 ? -16.098 3.838 46.185 1.00 86.81 91 GLY A N 1
ATOM 726 C CA . GLY A 1 91 ? -15.855 2.479 45.702 1.00 86.81 91 GLY A CA 1
ATOM 727 C C . GLY A 1 91 ? -15.237 2.399 44.303 1.00 86.81 91 GLY A C 1
ATOM 728 O O . GLY A 1 91 ? -15.159 1.314 43.741 1.00 86.81 91 GLY A O 1
ATOM 729 N N . VAL A 1 92 ? -14.816 3.522 43.707 1.00 90.25 92 VAL A N 1
ATOM 730 C CA . VAL A 1 92 ? -14.181 3.529 42.380 1.00 90.25 92 VAL A CA 1
ATOM 731 C C . VAL A 1 92 ? -12.745 3.027 42.493 1.00 90.25 92 VAL A C 1
ATOM 733 O O . VAL A 1 92 ? -12.001 3.429 43.388 1.00 90.25 92 VAL A O 1
ATOM 736 N N . GLU A 1 93 ? -12.367 2.156 41.565 1.00 88.69 93 GLU A N 1
ATOM 737 C CA . GLU A 1 93 ? -11.026 1.591 41.450 1.00 88.69 93 GLU A CA 1
ATOM 738 C C . GLU A 1 93 ? -10.044 2.620 40.859 1.00 88.69 93 GLU A C 1
ATOM 740 O O . GLU A 1 93 ? -10.327 3.239 39.829 1.00 88.69 93 GLU A O 1
ATOM 745 N N . PHE A 1 94 ? -8.875 2.799 41.480 1.00 88.50 94 PHE A N 1
ATOM 746 C CA . PHE A 1 94 ? -7.826 3.689 40.968 1.00 88.50 94 PHE A CA 1
ATOM 747 C C . PHE A 1 94 ? -7.013 2.994 39.870 1.00 88.50 94 PHE A C 1
ATOM 749 O O . PHE A 1 94 ? -5.946 2.439 40.111 1.00 88.50 94 PHE A O 1
ATOM 756 N N . VAL A 1 95 ? -7.540 3.011 38.647 1.00 88.75 95 VAL A N 1
ATOM 757 C CA . VAL A 1 95 ? -6.933 2.371 37.468 1.00 88.75 95 VAL A CA 1
ATOM 758 C C . VAL A 1 95 ? -6.935 3.301 36.256 1.00 88.75 95 VAL A C 1
ATOM 760 O O . VAL A 1 95 ? -7.431 4.430 36.296 1.00 88.75 95 VAL A O 1
ATOM 763 N N . ASP A 1 96 ? -6.353 2.829 35.156 1.00 89.50 96 ASP A N 1
ATOM 764 C CA . ASP A 1 96 ? -6.435 3.503 33.867 1.00 89.50 96 ASP A CA 1
ATOM 765 C C . ASP A 1 96 ? -7.881 3.507 33.342 1.00 89.50 96 ASP A C 1
ATOM 767 O O . ASP A 1 96 ? -8.554 2.473 33.308 1.00 89.50 96 ASP A O 1
ATOM 771 N N . SER A 1 97 ? -8.336 4.666 32.864 1.00 91.31 97 SER A N 1
ATOM 772 C CA . SER A 1 97 ? -9.641 4.851 32.212 1.00 91.31 97 SER A CA 1
ATOM 773 C C . SER A 1 97 ? -9.916 3.873 31.058 1.00 91.31 97 SER A C 1
ATOM 775 O O . SER A 1 97 ? -11.073 3.568 30.758 1.00 91.31 97 SER A O 1
ATOM 777 N N . ARG A 1 98 ? -8.867 3.311 30.435 1.00 90.69 98 ARG A N 1
ATOM 778 C CA . ARG A 1 98 ? -8.968 2.271 29.397 1.00 90.69 98 ARG A CA 1
ATOM 779 C C . ARG A 1 98 ? -9.740 1.031 29.851 1.00 90.69 98 ARG A C 1
ATOM 781 O O . ARG A 1 98 ? -10.307 0.356 28.991 1.00 90.69 98 ARG A O 1
ATOM 788 N N . ILE A 1 99 ? -9.813 0.747 31.156 1.00 89.81 99 ILE A N 1
ATOM 789 C CA . ILE A 1 99 ? -10.551 -0.411 31.682 1.00 89.81 99 ILE A CA 1
ATOM 790 C C . ILE A 1 99 ? -12.044 -0.371 31.320 1.00 89.81 99 ILE A C 1
ATOM 792 O O . ILE A 1 99 ? -12.633 -1.420 31.068 1.00 89.81 99 ILE A O 1
ATOM 796 N N . ARG A 1 100 ? -12.627 0.828 31.158 1.00 92.06 100 ARG A N 1
ATOM 797 C CA . ARG A 1 100 ? -14.035 1.031 30.766 1.00 92.06 100 ARG A CA 1
ATOM 798 C C . ARG A 1 100 ? -14.389 0.418 29.406 1.00 92.06 100 ARG A C 1
ATOM 800 O O . ARG A 1 100 ? -15.561 0.241 29.109 1.00 92.06 100 ARG A O 1
ATOM 807 N N . ARG A 1 101 ? -13.391 0.116 28.564 1.00 90.25 101 ARG A N 1
ATOM 808 C CA . ARG A 1 101 ? -13.583 -0.550 27.261 1.00 90.25 101 ARG A CA 1
ATOM 809 C C . ARG A 1 101 ? -13.730 -2.069 27.371 1.00 90.25 101 ARG A C 1
ATOM 811 O O . ARG A 1 101 ? -14.164 -2.694 26.409 1.00 90.25 101 ARG A O 1
ATOM 818 N N . TYR A 1 102 ? -13.318 -2.647 28.497 1.00 89.25 102 TYR A N 1
ATOM 819 C CA . TYR A 1 102 ? -13.270 -4.094 28.719 1.00 89.25 102 TYR A CA 1
ATOM 820 C C . TYR A 1 102 ? -14.201 -4.537 29.847 1.00 89.25 102 TYR A C 1
ATOM 822 O O . TYR A 1 102 ? -14.698 -5.659 29.821 1.00 89.25 102 TYR A O 1
ATOM 830 N N . GLN A 1 103 ? -14.440 -3.662 30.826 1.00 90.56 103 GLN A N 1
ATOM 831 C CA . GLN A 1 103 ? -15.309 -3.946 31.955 1.00 90.56 103 GLN A CA 1
ATOM 832 C C . GLN A 1 103 ? -16.769 -4.024 31.506 1.00 90.56 103 GLN A C 1
ATOM 834 O O . GLN A 1 103 ? -17.299 -3.074 30.931 1.00 90.56 103 GLN A O 1
ATOM 839 N N . MET A 1 104 ? -17.422 -5.146 31.804 1.00 92.38 104 MET A N 1
ATOM 840 C CA . MET A 1 104 ? -18.845 -5.343 31.534 1.00 92.38 104 MET A CA 1
ATOM 841 C C . MET A 1 104 ? -19.679 -5.047 32.784 1.00 92.38 104 MET A C 1
ATOM 843 O O . MET A 1 104 ? -19.192 -5.156 33.908 1.00 92.38 104 MET A O 1
ATOM 847 N N . GLY A 1 105 ? -20.941 -4.686 32.564 1.00 92.94 105 GLY A N 1
ATOM 848 C CA . GLY A 1 105 ? -21.990 -4.625 33.582 1.00 92.94 105 GLY A CA 1
ATOM 849 C C . GLY A 1 105 ? -23.116 -5.589 33.213 1.00 92.94 105 GLY A C 1
ATOM 850 O O . GLY A 1 105 ? -23.171 -6.070 32.079 1.00 92.94 105 GLY A O 1
ATOM 851 N N . TYR A 1 106 ? -24.020 -5.866 34.149 1.00 93.88 106 TYR A N 1
ATOM 852 C CA . TYR A 1 106 ? -25.196 -6.700 33.893 1.00 93.88 106 TYR A CA 1
ATOM 853 C C . TYR A 1 106 ? -26.462 -6.080 34.490 1.00 93.88 106 TYR A C 1
ATOM 855 O O . TYR A 1 106 ? -26.396 -5.227 35.374 1.00 93.88 106 TYR A O 1
ATOM 863 N N . ILE A 1 107 ? -27.620 -6.511 33.991 1.00 94.06 107 ILE A N 1
ATOM 864 C CA . ILE A 1 107 ? -28.938 -6.127 34.504 1.00 94.06 107 ILE A CA 1
ATOM 865 C C . ILE A 1 107 ? -29.646 -7.411 34.916 1.00 94.06 107 ILE A C 1
ATOM 867 O O . ILE A 1 107 ? -29.767 -8.340 34.113 1.00 94.06 107 ILE A O 1
ATOM 871 N N . LYS A 1 108 ? -30.112 -7.474 36.163 1.00 92.81 108 LYS A N 1
ATOM 872 C CA . LYS A 1 108 ? -30.918 -8.594 36.639 1.00 92.81 108 LYS A CA 1
ATOM 873 C C . LYS A 1 108 ? -32.378 -8.349 36.269 1.00 92.81 108 LYS A C 1
ATOM 875 O O . LYS A 1 108 ? -33.018 -7.435 36.777 1.00 92.81 108 LYS A O 1
ATOM 880 N N . LEU A 1 109 ? -32.905 -9.165 35.363 1.00 93.25 109 LEU A N 1
ATOM 881 C CA . LEU A 1 109 ? -34.305 -9.075 34.958 1.00 93.25 109 LEU A CA 1
ATOM 882 C C . LEU A 1 109 ? -35.212 -9.697 36.024 1.00 93.25 109 LEU A C 1
ATOM 884 O O . LEU A 1 109 ? -34.876 -10.729 36.605 1.00 93.25 109 LEU A O 1
ATOM 888 N N . ALA A 1 110 ? -36.376 -9.085 36.248 1.00 92.31 110 ALA A N 1
ATOM 889 C CA . ALA A 1 110 ? -37.391 -9.620 37.156 1.00 92.31 110 ALA A CA 1
ATOM 890 C C . ALA A 1 110 ? -38.044 -10.904 36.610 1.00 92.31 110 ALA A C 1
ATOM 892 O O . ALA A 1 110 ? -38.413 -11.788 37.379 1.00 92.31 110 ALA A O 1
ATOM 893 N N . CYS A 1 111 ? -38.148 -11.019 35.282 1.00 89.94 111 CYS A N 1
ATOM 894 C CA . CYS A 1 111 ? -38.713 -12.172 34.588 1.00 89.94 111 CYS A CA 1
ATOM 895 C C . CYS A 1 111 ? -37.727 -12.702 33.535 1.00 89.94 111 CYS A C 1
ATOM 897 O O . CYS A 1 111 ? -36.981 -11.912 32.944 1.00 89.94 111 CYS A O 1
ATOM 899 N N . PRO A 1 112 ? -37.709 -14.022 33.277 1.00 90.50 112 PRO A N 1
ATOM 900 C CA . PRO A 1 112 ? -36.897 -14.594 32.212 1.00 90.50 112 PRO A CA 1
ATOM 901 C C . PRO A 1 112 ? -37.397 -14.126 30.841 1.00 90.50 112 PRO A C 1
ATOM 903 O O . PRO A 1 112 ? -38.596 -13.984 30.617 1.00 90.50 112 PRO A O 1
ATOM 906 N N . VAL A 1 113 ? -36.466 -13.920 29.911 1.00 90.38 113 VAL A N 1
ATOM 907 C CA . VAL A 1 113 ? -36.763 -13.527 28.528 1.00 90.38 113 VAL A CA 1
ATOM 908 C C . VAL A 1 113 ? -36.042 -14.452 27.559 1.00 90.38 113 VAL A C 1
ATOM 910 O O . VAL A 1 113 ? -34.939 -14.929 27.834 1.00 90.38 113 VAL A O 1
ATOM 913 N N . THR A 1 114 ? -36.644 -14.697 26.400 1.00 88.38 114 THR A N 1
ATOM 914 C CA . THR A 1 114 ? -36.011 -15.481 25.335 1.00 88.38 114 THR A CA 1
ATOM 915 C C . THR A 1 114 ? -35.200 -14.585 24.409 1.00 88.38 114 THR A C 1
ATOM 917 O O . THR A 1 114 ? -35.654 -13.512 24.008 1.00 88.38 114 THR A O 1
ATOM 920 N N . HIS A 1 115 ? -34.024 -15.046 23.992 1.00 88.56 115 HIS A N 1
ATOM 921 C CA . HIS A 1 115 ? -33.200 -14.303 23.047 1.00 88.56 115 HIS A CA 1
ATOM 922 C C . HIS A 1 115 ? -33.741 -14.431 21.611 1.00 88.56 115 HIS A C 1
ATOM 924 O O . HIS A 1 115 ? -33.919 -15.535 21.090 1.00 88.56 115 HIS A O 1
ATOM 930 N N . VAL A 1 116 ? -33.942 -13.291 20.942 1.00 87.50 116 VAL A N 1
ATOM 931 C CA . VAL A 1 116 ? -34.632 -13.189 19.642 1.00 87.50 116 VAL A CA 1
ATOM 932 C C . VAL A 1 116 ? -34.003 -14.068 18.554 1.00 87.50 116 VAL A C 1
ATOM 934 O O . VAL A 1 116 ? -34.733 -14.687 17.787 1.00 87.50 116 VAL A O 1
ATOM 937 N N . TRP A 1 117 ? -32.669 -14.191 18.507 1.00 87.06 117 TRP A N 1
ATOM 938 C CA . TRP A 1 117 ? -31.979 -15.040 17.517 1.00 87.06 117 TRP A CA 1
ATOM 939 C C . TRP A 1 117 ? -32.353 -16.528 17.577 1.00 87.06 117 TRP A C 1
ATOM 941 O O . TRP A 1 117 ? -32.279 -17.195 16.550 1.00 87.06 117 TRP A O 1
ATOM 951 N N . TYR A 1 118 ? -32.749 -17.061 18.738 1.00 89.44 118 TYR A N 1
ATOM 952 C CA . TYR A 1 118 ? -33.126 -18.477 18.855 1.00 89.44 118 TYR A CA 1
ATOM 953 C C . TYR A 1 118 ? -34.622 -18.715 18.656 1.00 89.44 118 TYR A C 1
ATOM 955 O O . TYR A 1 118 ? -35.012 -19.826 18.303 1.00 89.44 118 TYR A O 1
ATOM 963 N N . LEU A 1 119 ? -35.436 -17.670 18.847 1.00 87.25 119 LEU A N 1
ATOM 964 C CA . LEU A 1 119 ? -36.882 -17.714 18.657 1.00 87.25 119 LEU A CA 1
ATOM 965 C C . LEU A 1 119 ? -37.288 -17.369 17.218 1.00 87.25 119 LEU A C 1
ATOM 967 O O . LEU A 1 119 ? -37.955 -18.174 16.584 1.00 87.25 119 LEU A O 1
ATOM 971 N N . LYS A 1 120 ? -36.883 -16.203 16.693 1.00 85.69 120 LYS A N 1
ATOM 972 C CA . LYS A 1 120 ? -37.391 -15.643 15.422 1.00 85.69 120 LYS A CA 1
ATOM 973 C C . LYS A 1 120 ? -36.600 -16.022 14.176 1.00 85.69 120 LYS A C 1
ATOM 975 O O . LYS A 1 120 ? -37.054 -15.756 13.065 1.00 85.69 120 LYS A O 1
ATOM 980 N N . ARG A 1 121 ? -35.397 -16.581 14.326 1.00 83.56 121 ARG A N 1
ATOM 981 C CA . ARG A 1 121 ? -34.616 -17.029 13.167 1.00 83.56 121 ARG A CA 1
ATOM 982 C C . ARG A 1 121 ? -35.375 -18.145 12.450 1.00 83.56 121 ARG A C 1
ATOM 984 O O . ARG A 1 121 ? -36.054 -18.933 13.095 1.00 83.56 121 ARG A O 1
ATOM 991 N N . LEU A 1 122 ? -35.254 -18.207 11.126 1.00 84.94 122 LEU A N 1
ATOM 992 C CA . LEU A 1 122 ? -35.809 -19.285 10.313 1.00 84.94 122 LEU A CA 1
ATOM 993 C C . LEU A 1 122 ? -34.669 -20.203 9.832 1.00 84.94 122 LEU A C 1
ATOM 995 O O . LEU A 1 122 ? -33.736 -19.699 9.202 1.00 84.94 122 LEU A O 1
ATOM 999 N N . PRO A 1 123 ? -34.718 -21.520 10.110 1.00 86.94 123 PRO A N 1
ATOM 1000 C CA . PRO A 1 123 ? -35.642 -22.184 11.036 1.00 86.94 123 PRO A CA 1
ATOM 1001 C C . PRO A 1 123 ? -35.364 -21.800 12.504 1.00 86.94 123 PRO A C 1
ATOM 1003 O O . PRO A 1 123 ? -34.237 -21.444 12.858 1.00 86.94 123 PRO A O 1
ATOM 1006 N N . SER A 1 124 ? -36.393 -21.865 13.354 1.00 88.75 124 SER A N 1
ATOM 1007 C CA . SER A 1 124 ? -36.291 -21.475 14.766 1.00 88.75 124 SER A CA 1
ATOM 1008 C C . SER A 1 124 ? -35.707 -22.608 15.597 1.00 88.75 124 SER A C 1
ATOM 1010 O O . SER A 1 124 ? -36.211 -23.729 15.579 1.00 88.75 124 SER A O 1
ATOM 1012 N N . TYR A 1 125 ? -34.644 -22.318 16.347 1.00 91.25 125 TYR A N 1
ATOM 1013 C CA . TYR A 1 125 ? -33.960 -23.327 17.155 1.00 91.25 125 TYR A CA 1
ATOM 1014 C C . TYR A 1 125 ? -34.833 -23.828 18.303 1.00 91.25 125 TYR A C 1
ATOM 1016 O O . TYR A 1 125 ? -34.847 -25.023 18.575 1.00 91.25 125 TYR A O 1
ATOM 1024 N N . ILE A 1 126 ? -35.571 -22.927 18.960 1.00 90.00 126 ILE A N 1
ATOM 1025 C CA . ILE A 1 126 ? -36.461 -23.291 20.071 1.00 90.00 126 ILE A CA 1
ATOM 1026 C C . ILE A 1 126 ? -37.664 -24.082 19.550 1.00 90.00 126 ILE A C 1
ATOM 1028 O O . ILE A 1 126 ? -38.023 -25.093 20.145 1.00 90.00 126 ILE A O 1
ATOM 1032 N N . ALA A 1 127 ? -38.245 -23.660 18.422 1.00 89.75 127 ALA A N 1
ATOM 1033 C CA . ALA A 1 127 ? -39.361 -24.368 17.796 1.00 89.75 127 ALA A CA 1
ATOM 1034 C C . ALA A 1 127 ? -38.985 -25.801 17.415 1.00 89.75 127 ALA A C 1
ATOM 1036 O O . ALA A 1 127 ? -39.705 -26.736 17.752 1.00 89.75 127 ALA A O 1
ATOM 1037 N N . ASN A 1 128 ? -37.813 -25.970 16.800 1.00 91.94 128 ASN A N 1
ATOM 1038 C CA . ASN A 1 128 ? -37.305 -27.283 16.422 1.00 91.94 128 ASN A CA 1
ATOM 1039 C C . ASN A 1 128 ? -36.973 -28.153 17.640 1.00 91.94 128 ASN A C 1
ATOM 1041 O O . ASN A 1 128 ? -37.213 -29.353 17.610 1.00 91.94 128 ASN A O 1
ATOM 1045 N N . LEU A 1 129 ? -36.412 -27.568 18.704 1.00 93.44 129 LEU A N 1
ATOM 1046 C CA . LEU A 1 129 ? -36.072 -28.310 19.921 1.00 93.44 129 LEU A CA 1
ATOM 1047 C C . LEU A 1 129 ? -37.319 -28.823 20.656 1.00 93.44 129 LEU A C 1
ATOM 1049 O O . LEU A 1 129 ? -37.270 -29.885 21.267 1.00 93.44 129 LEU A O 1
ATOM 1053 N N . LEU A 1 130 ? -38.411 -28.056 20.621 1.00 91.56 130 LEU A N 1
ATOM 1054 C CA . LEU A 1 130 ? -39.665 -28.369 21.310 1.00 91.56 130 LEU A CA 1
ATOM 1055 C C . LEU A 1 130 ? -40.700 -29.073 20.420 1.00 91.56 130 LEU A C 1
ATOM 1057 O O . LEU A 1 130 ? -41.787 -29.366 20.909 1.00 91.56 130 LEU A O 1
ATOM 1061 N N . ASP A 1 131 ? -40.383 -29.300 19.143 1.00 91.12 131 ASP A N 1
ATOM 1062 C CA . ASP A 1 131 ? -41.288 -29.848 18.122 1.00 91.12 131 ASP A CA 1
ATOM 1063 C C . ASP A 1 131 ? -42.657 -29.137 18.080 1.00 91.12 131 ASP A C 1
ATOM 1065 O O . ASP A 1 131 ? -43.728 -29.744 18.086 1.00 91.12 131 ASP A O 1
ATOM 1069 N N . LYS A 1 132 ? -42.624 -27.798 18.104 1.00 89.38 132 LYS A N 1
ATOM 1070 C CA . LYS A 1 132 ? -43.817 -26.936 18.119 1.00 89.38 132 LYS A CA 1
ATOM 1071 C C . LYS A 1 132 ? -43.783 -25.895 17.003 1.00 89.38 132 LYS A C 1
ATOM 1073 O O . LYS A 1 132 ? -42.707 -25.404 16.654 1.00 89.38 132 LYS A O 1
ATOM 1078 N N . PRO A 1 133 ? -44.944 -25.483 16.460 1.00 88.00 133 PRO A N 1
ATOM 1079 C CA . PRO A 1 133 ? -44.993 -24.436 15.451 1.00 88.00 133 PRO A CA 1
ATOM 1080 C C . PRO A 1 133 ? -44.570 -23.080 16.036 1.00 88.00 133 PRO A C 1
ATOM 1082 O O . PRO A 1 133 ? -44.997 -22.686 17.120 1.00 88.00 133 PRO A O 1
ATOM 1085 N N . LEU A 1 134 ? -43.781 -22.312 15.273 1.00 87.50 134 LEU A N 1
ATOM 1086 C CA . LEU A 1 134 ? -43.264 -21.002 15.698 1.00 87.50 134 LEU A CA 1
ATOM 1087 C C . LEU A 1 134 ? -44.373 -20.034 16.145 1.00 87.50 134 LEU A C 1
ATOM 1089 O O . LEU A 1 134 ? -44.187 -19.316 17.121 1.00 87.50 134 LEU A O 1
ATOM 1093 N N . LYS A 1 135 ? -45.533 -20.043 15.475 1.00 86.06 135 LYS A N 1
ATOM 1094 C CA . LYS A 1 135 ? -46.669 -19.169 15.821 1.00 86.06 135 LYS A CA 1
ATOM 1095 C C . LYS A 1 135 ? -47.189 -19.401 17.242 1.00 86.06 135 LYS A C 1
ATOM 1097 O O . LYS A 1 135 ? -47.513 -18.438 17.924 1.00 86.06 135 LYS A O 1
ATOM 1102 N N . GLU A 1 136 ? -47.249 -20.658 17.684 1.00 86.00 136 GLU A N 1
ATOM 1103 C CA . GLU A 1 136 ? -47.681 -21.006 19.046 1.00 86.00 136 GLU A CA 1
ATOM 1104 C C . GLU A 1 136 ? -46.678 -20.471 20.078 1.00 86.00 136 GLU A C 1
ATOM 1106 O O . GLU A 1 136 ? -47.060 -19.876 21.082 1.00 86.00 136 GLU A O 1
ATOM 1111 N N . LEU A 1 137 ? -45.379 -20.611 19.795 1.00 85.56 137 LEU A N 1
ATOM 1112 C CA . LEU A 1 137 ? -44.315 -20.122 20.673 1.00 85.56 137 LEU A CA 1
ATOM 1113 C C . LEU A 1 137 ? -44.227 -18.593 20.716 1.00 85.56 137 LEU A C 1
ATOM 1115 O O . LEU A 1 137 ? -43.950 -18.034 21.774 1.00 85.56 137 LEU A O 1
ATOM 1119 N N . GLU A 1 138 ? -44.465 -17.901 19.600 1.00 85.00 138 GLU A N 1
ATOM 1120 C CA . GLU A 1 138 ? -44.518 -16.437 19.586 1.00 85.00 138 GLU A CA 1
ATOM 1121 C C . GLU A 1 138 ? -45.680 -15.904 20.430 1.00 85.00 138 GLU A C 1
ATOM 1123 O O . GLU A 1 138 ? -45.458 -14.977 21.206 1.00 85.00 138 GLU A O 1
ATOM 1128 N N . GLY A 1 139 ? -46.868 -16.514 20.349 1.00 81.69 139 GLY A N 1
ATOM 1129 C CA . GLY A 1 139 ? -48.010 -16.140 21.195 1.00 81.69 139 GLY A CA 1
ATOM 1130 C C . GLY A 1 139 ? -47.714 -16.305 22.689 1.00 81.69 139 GLY A C 1
ATOM 1131 O O . GLY A 1 139 ? -48.002 -15.413 23.487 1.00 81.69 139 GLY A O 1
ATOM 1132 N N . LEU A 1 140 ? -47.033 -17.398 23.062 1.00 83.38 140 LEU A N 1
ATOM 1133 C CA . LEU A 1 140 ? -46.601 -17.658 24.441 1.00 83.38 140 LEU A CA 1
ATOM 1134 C C . LEU A 1 140 ? -45.547 -16.661 24.943 1.00 83.38 140 LEU A C 1
ATOM 1136 O O . LEU A 1 140 ? -45.631 -16.202 26.078 1.00 83.38 140 LEU A O 1
ATOM 1140 N N . VAL A 1 141 ? -44.540 -16.334 24.126 1.00 84.56 141 VAL A N 1
ATOM 1141 C CA . VAL A 1 141 ? -43.444 -15.434 24.531 1.00 84.56 141 VAL A CA 1
ATOM 1142 C C . VAL A 1 141 ? -43.889 -13.973 24.568 1.00 84.56 141 VAL A C 1
ATOM 1144 O O . VAL A 1 141 ? -43.469 -13.227 25.452 1.00 84.56 141 VAL A O 1
ATOM 1147 N N . TYR A 1 142 ? -44.702 -13.545 23.602 1.00 83.31 142 TYR A N 1
ATOM 1148 C CA . TYR A 1 142 ? -45.180 -12.164 23.504 1.00 83.31 142 TYR A CA 1
ATOM 1149 C C . TYR A 1 142 ? -46.501 -11.923 24.246 1.00 83.31 142 TYR A C 1
ATOM 1151 O O . TYR A 1 142 ? -47.004 -10.800 24.202 1.00 83.31 142 TYR A O 1
ATOM 1159 N N . CYS A 1 143 ? -47.034 -12.939 24.937 1.00 72.62 143 CYS A N 1
ATOM 1160 C CA . CYS A 1 143 ? -48.263 -12.879 25.732 1.00 72.62 143 CYS A CA 1
ATOM 1161 C C . CYS A 1 143 ? -49.421 -12.179 24.992 1.00 72.62 143 CYS A C 1
ATOM 1163 O O . CYS A 1 143 ? -49.979 -11.225 25.528 1.00 72.62 143 CYS A O 1
ATOM 1165 N N . ASP A 1 144 ? -49.711 -12.597 23.749 1.00 59.22 144 ASP A N 1
ATOM 1166 C CA . ASP A 1 144 ? -50.775 -12.091 22.850 1.00 59.22 144 ASP A CA 1
ATOM 1167 C C . ASP A 1 144 ? -51.192 -10.613 23.050 1.00 59.22 144 ASP A C 1
ATOM 1169 O O . ASP A 1 144 ? -52.367 -10.256 23.144 1.00 59.22 144 ASP A O 1
ATOM 1173 N N . GLY A 1 145 ? -50.189 -9.728 23.057 1.00 51.31 145 GLY A N 1
ATOM 1174 C CA . GLY A 1 145 ? -50.325 -8.275 22.995 1.00 51.31 145 GLY A CA 1
ATOM 1175 C C . GLY A 1 145 ? -49.309 -7.700 22.011 1.00 51.31 145 GLY A C 1
ATOM 1176 O O . GLY A 1 145 ? -48.183 -7.364 22.374 1.00 51.31 145 GLY A O 1
ATOM 1177 N N . THR A 1 146 ? -49.684 -7.616 20.733 1.00 48.84 146 THR A N 1
ATOM 1178 C CA . THR A 1 146 ? -48.829 -7.153 19.628 1.00 48.84 146 THR A CA 1
ATOM 1179 C C . THR A 1 146 ? -48.370 -5.702 19.804 1.00 48.84 146 THR A C 1
ATOM 1181 O O . THR A 1 146 ? -49.052 -4.768 19.393 1.00 48.84 146 THR A O 1
ATOM 1184 N N . VAL A 1 147 ? -47.156 -5.505 20.321 1.00 41.50 147 VAL A N 1
ATOM 1185 C CA . VAL A 1 147 ? -46.362 -4.291 20.079 1.00 41.50 147 VAL A CA 1
ATOM 1186 C C . VAL A 1 147 ? -44.940 -4.712 19.714 1.00 41.50 147 VAL A C 1
ATOM 1188 O O . VAL A 1 147 ? -44.122 -5.056 20.564 1.00 41.50 147 VAL A O 1
ATOM 1191 N N . ILE A 1 148 ? -44.629 -4.693 18.417 1.00 47.72 148 ILE A N 1
ATOM 1192 C CA . ILE A 1 148 ? -43.265 -4.907 17.922 1.00 47.72 148 ILE A CA 1
ATOM 1193 C C . ILE A 1 148 ? -42.534 -3.564 17.990 1.00 47.72 148 ILE A C 1
ATOM 1195 O O . ILE A 1 148 ? -42.586 -2.771 17.052 1.00 47.72 148 ILE A O 1
ATOM 1199 N N . ILE A 1 149 ? -41.827 -3.303 19.090 1.00 44.47 149 ILE A N 1
ATOM 1200 C CA . ILE A 1 149 ? -40.871 -2.191 19.150 1.00 44.47 149 ILE A CA 1
ATOM 1201 C C . ILE A 1 149 ? -39.618 -2.628 18.384 1.00 44.47 149 ILE A C 1
ATOM 1203 O O . ILE A 1 149 ? -38.802 -3.406 18.881 1.00 44.47 149 ILE A O 1
ATOM 1207 N N . ARG A 1 150 ? -39.469 -2.162 17.139 1.00 42.00 150 ARG A N 1
ATOM 1208 C CA . ARG A 1 150 ? -38.197 -2.263 16.413 1.00 42.00 150 ARG A CA 1
ATOM 1209 C C . ARG A 1 150 ? -37.242 -1.209 16.974 1.00 42.00 150 ARG A C 1
ATOM 1211 O O . ARG A 1 150 ? -37.462 -0.018 16.785 1.00 42.00 150 ARG A O 1
ATOM 1218 N N . PHE A 1 151 ? -36.194 -1.653 17.666 1.00 47.25 151 PHE A N 1
ATOM 1219 C CA . PHE A 1 151 ? -35.061 -0.794 18.011 1.00 47.25 151 PHE A CA 1
ATOM 1220 C C . PHE A 1 151 ? -34.363 -0.329 16.727 1.00 47.25 151 PHE A C 1
ATOM 1222 O O . PHE A 1 151 ? -34.210 -1.107 15.789 1.00 47.25 151 PHE A O 1
ATOM 1229 N N . THR A 1 152 ? -33.953 0.936 16.688 1.00 50.09 152 THR A N 1
ATOM 1230 C CA . THR A 1 152 ? -33.403 1.602 15.496 1.00 50.09 152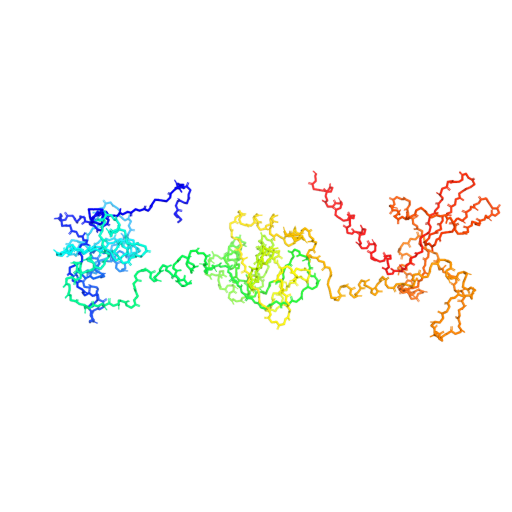 THR A CA 1
ATOM 1231 C C . THR A 1 152 ? -31.936 1.267 15.202 1.00 50.09 152 THR A C 1
ATOM 1233 O O . THR A 1 152 ? -31.440 1.657 14.151 1.00 50.09 152 THR A O 1
ATOM 1236 N N . SER A 1 153 ? -31.252 0.524 16.079 1.00 53.34 153 SER A N 1
ATOM 1237 C CA . SER A 1 153 ? -29.920 -0.050 15.819 1.00 53.34 153 SER A CA 1
ATOM 1238 C C . SER A 1 153 ? -29.600 -1.224 16.766 1.00 53.34 153 SER A C 1
ATOM 1240 O O . SER A 1 153 ? -28.901 -1.065 17.771 1.00 53.34 153 SER A O 1
ATOM 1242 N N . PRO A 1 154 ? -30.144 -2.430 16.529 1.00 68.75 154 PRO A N 1
ATOM 1243 C CA . PRO A 1 154 ? -29.780 -3.610 17.305 1.00 68.75 154 PRO A CA 1
ATOM 1244 C C . PRO A 1 154 ? -28.278 -3.926 17.204 1.00 68.75 154 PRO A C 1
ATOM 1246 O O . PRO A 1 154 ? -27.616 -3.645 16.210 1.00 68.75 154 PRO A O 1
ATOM 1249 N N . PHE A 1 155 ? -27.736 -4.590 18.229 1.00 67.88 155 PHE A N 1
ATOM 1250 C CA . PHE A 1 155 ? -26.340 -5.051 18.253 1.00 67.88 155 PHE A CA 1
ATOM 1251 C C . PHE A 1 155 ? -25.956 -5.945 17.055 1.00 67.88 155 PHE A C 1
ATOM 1253 O O . PHE A 1 155 ? -24.771 -6.061 16.749 1.00 67.88 155 PHE A O 1
ATOM 1260 N N . SER A 1 156 ? -26.929 -6.564 16.376 1.00 71.88 156 SER A N 1
ATOM 1261 C CA . SER A 1 156 ? -26.720 -7.296 15.119 1.00 71.88 156 SER A CA 1
ATOM 1262 C C . SER A 1 156 ? -26.219 -6.394 13.992 1.00 71.88 156 SER A C 1
ATOM 1264 O O . SER A 1 156 ? -25.321 -6.790 13.255 1.00 71.88 156 SER A O 1
ATOM 1266 N N . ASP A 1 157 ? -26.715 -5.161 13.907 1.00 74.69 157 ASP A N 1
ATOM 1267 C CA . ASP A 1 157 ? -26.399 -4.232 12.815 1.00 74.69 157 ASP A CA 1
ATOM 1268 C C . ASP A 1 157 ? -24.963 -3.707 12.926 1.00 74.69 157 ASP A C 1
ATOM 1270 O O . ASP A 1 157 ? -24.327 -3.396 11.927 1.00 74.69 157 ASP A O 1
ATOM 1274 N N . VAL A 1 158 ? -24.400 -3.704 14.141 1.00 77.56 158 VAL A N 1
ATOM 1275 C CA . VAL A 1 158 ? -22.972 -3.419 14.380 1.00 77.56 158 VAL A CA 1
ATOM 1276 C C . VAL A 1 158 ? -22.075 -4.488 13.742 1.00 77.56 158 VAL A C 1
ATOM 1278 O O . VAL A 1 158 ? -20.892 -4.253 13.493 1.00 77.56 158 VAL A O 1
ATOM 1281 N N . ILE A 1 159 ? -22.599 -5.690 13.508 1.00 80.00 159 ILE A N 1
ATOM 1282 C CA . ILE A 1 159 ? -21.848 -6.834 12.989 1.00 80.00 159 ILE A CA 1
ATOM 1283 C C . ILE A 1 159 ? -22.107 -7.031 11.492 1.00 80.00 159 ILE A C 1
ATOM 1285 O O . ILE A 1 159 ? -21.174 -7.358 10.752 1.00 80.00 159 ILE A O 1
ATOM 1289 N N . GLU A 1 160 ? -23.352 -6.853 11.061 1.00 76.44 160 GLU A N 1
ATOM 1290 C CA . GLU A 1 160 ? -23.817 -7.134 9.705 1.00 76.44 160 GLU A CA 1
ATOM 1291 C C . GLU A 1 160 ? -23.517 -6.005 8.703 1.00 76.44 160 GLU A C 1
ATOM 1293 O O . GLU A 1 160 ? -23.265 -4.857 9.050 1.00 76.44 160 GLU A O 1
ATOM 1298 N N . GLY A 1 161 ? -23.546 -6.338 7.410 1.00 77.75 161 GLY A N 1
ATOM 1299 C CA . GLY A 1 161 ? -23.415 -5.353 6.335 1.00 77.75 161 GLY A CA 1
ATOM 1300 C C . GLY A 1 161 ? -21.977 -4.933 6.000 1.00 77.75 161 GLY A C 1
ATOM 1301 O O . GLY A 1 161 ? -20.997 -5.554 6.412 1.00 77.75 161 GLY A O 1
ATOM 1302 N N . LYS A 1 162 ? -21.850 -3.904 5.149 1.00 76.12 162 LYS A N 1
ATOM 1303 C CA . LYS A 1 162 ? -20.553 -3.360 4.693 1.00 76.12 162 LYS A CA 1
ATOM 1304 C C . LYS A 1 162 ? -19.859 -2.523 5.774 1.00 76.12 162 LYS A C 1
ATOM 1306 O O . LYS A 1 162 ? -18.642 -2.613 5.885 1.00 76.12 162 LYS A O 1
ATOM 1311 N N . GLU A 1 163 ? -20.644 -1.786 6.555 1.00 77.06 163 GLU A N 1
ATOM 1312 C CA . GLU A 1 163 ? -20.222 -1.002 7.733 1.00 77.06 163 GLU A CA 1
ATOM 1313 C C . GLU A 1 163 ? -20.173 -1.863 9.012 1.00 77.06 163 GLU A C 1
ATOM 1315 O O . GLU A 1 163 ? -19.830 -1.407 10.098 1.00 77.06 163 GLU A O 1
ATOM 1320 N N . GLY A 1 164 ? -20.492 -3.155 8.894 1.00 80.88 164 GLY A N 1
ATOM 1321 C CA . GLY A 1 164 ? -20.359 -4.101 9.987 1.00 80.88 164 GLY A CA 1
ATOM 1322 C C . GLY A 1 164 ? -18.902 -4.259 10.419 1.00 80.88 164 GLY A C 1
ATOM 1323 O O . GLY A 1 164 ? -17.967 -4.267 9.606 1.00 80.88 164 GLY A O 1
ATOM 1324 N N . ARG A 1 165 ? -18.697 -4.481 11.718 1.00 81.12 165 ARG A N 1
ATOM 1325 C CA . ARG A 1 165 ? -17.378 -4.545 12.368 1.00 81.12 165 ARG A CA 1
ATOM 1326 C C . ARG A 1 165 ? -16.409 -5.536 11.714 1.00 81.12 165 ARG A C 1
ATOM 1328 O O . ARG A 1 165 ? -15.201 -5.295 11.705 1.00 81.12 165 ARG A O 1
ATOM 1335 N N . PHE A 1 166 ? -16.906 -6.638 11.147 1.00 81.44 166 PHE A N 1
ATOM 1336 C CA . PHE A 1 166 ? -16.063 -7.608 10.440 1.00 81.44 166 PHE A CA 1
ATOM 1337 C C . PHE A 1 166 ? -15.464 -7.041 9.150 1.00 81.44 166 PHE A C 1
ATOM 1339 O O . PHE A 1 166 ? -14.264 -7.185 8.918 1.00 81.44 166 PHE A O 1
ATOM 1346 N N . ARG A 1 167 ? -16.264 -6.377 8.314 1.00 79.50 167 ARG A N 1
ATOM 1347 C CA . ARG A 1 167 ? -15.792 -5.882 7.014 1.00 79.50 167 ARG A CA 1
ATOM 1348 C C . ARG A 1 167 ? -15.039 -4.568 7.152 1.00 79.50 167 ARG A C 1
ATOM 1350 O O . ARG A 1 167 ? -13.954 -4.443 6.588 1.00 79.50 167 ARG A O 1
ATOM 1357 N N . GLU A 1 168 ? -15.572 -3.635 7.932 1.00 79.38 168 GLU A N 1
ATOM 1358 C CA . GLU A 1 168 ? -15.006 -2.291 8.038 1.00 79.38 168 GLU A CA 1
ATOM 1359 C C . GLU A 1 168 ? -13.804 -2.215 8.979 1.00 79.38 168 GLU A C 1
ATOM 1361 O O . GLU A 1 168 ? -12.870 -1.475 8.698 1.00 79.38 168 GLU A O 1
ATOM 1366 N N . THR A 1 169 ? -13.822 -2.943 10.103 1.00 77.94 169 THR A N 1
ATOM 1367 C CA . THR A 1 169 ? -12.784 -2.803 11.140 1.00 77.94 169 THR A CA 1
ATOM 1368 C C . THR A 1 169 ? -11.774 -3.943 11.144 1.00 77.94 169 THR A C 1
ATOM 1370 O O . THR A 1 169 ? -10.645 -3.734 11.582 1.00 77.94 169 THR A O 1
ATOM 1373 N N . LEU A 1 170 ? -12.148 -5.166 10.754 1.00 79.56 170 LEU A N 1
ATOM 1374 C CA . LEU A 1 170 ? -11.226 -6.310 10.797 1.00 79.56 170 LEU A CA 1
ATOM 1375 C C . LEU A 1 170 ? -10.532 -6.559 9.455 1.00 79.56 170 LEU A C 1
ATOM 1377 O O . LEU A 1 170 ? -9.317 -6.753 9.463 1.00 79.56 170 LEU A O 1
ATOM 1381 N N . LEU A 1 171 ? -11.271 -6.536 8.341 1.00 81.38 171 LEU A N 1
ATOM 1382 C CA . LEU A 1 171 ? -10.728 -6.810 7.003 1.00 81.38 171 LEU A CA 1
ATOM 1383 C C . LEU A 1 171 ? -10.099 -5.572 6.351 1.00 81.38 171 LEU A C 1
ATOM 1385 O O . LEU A 1 171 ? -8.984 -5.647 5.843 1.00 81.38 171 LEU A O 1
ATOM 1389 N N . GLY A 1 172 ? -10.795 -4.435 6.378 1.00 79.44 172 GLY A N 1
ATOM 1390 C CA . GLY A 1 172 ? -10.232 -3.135 6.019 1.00 79.44 172 GLY A CA 1
ATOM 1391 C C . GLY A 1 172 ? -9.749 -2.403 7.265 1.00 79.44 172 GLY A C 1
ATOM 1392 O O . GLY A 1 172 ? -10.386 -2.471 8.308 1.00 79.44 172 GLY A O 1
ATOM 1393 N N . LYS A 1 173 ? -8.619 -1.699 7.189 1.00 85.94 173 LYS A N 1
ATOM 1394 C CA . LYS A 1 173 ? -8.209 -0.747 8.227 1.00 85.94 173 LYS A CA 1
ATOM 1395 C C . LYS A 1 173 ? -7.546 0.455 7.592 1.00 85.94 173 LYS A C 1
ATOM 1397 O O . LYS A 1 173 ? -6.850 0.335 6.587 1.00 85.94 173 LYS A O 1
ATOM 1402 N N . ARG A 1 174 ? -7.724 1.611 8.227 1.00 87.19 174 ARG A N 1
ATOM 1403 C CA . ARG A 1 174 ? -6.850 2.756 7.981 1.00 87.19 174 ARG A CA 1
ATOM 1404 C C . ARG A 1 174 ? -5.494 2.455 8.606 1.00 87.19 174 ARG A C 1
ATOM 1406 O O . ARG A 1 174 ? -5.431 1.915 9.711 1.00 87.19 174 ARG A O 1
ATOM 1413 N N . VAL A 1 175 ? -4.439 2.756 7.864 1.00 92.56 175 VAL A N 1
ATOM 1414 C CA . VAL A 1 175 ? -3.063 2.440 8.241 1.00 92.56 175 VAL A CA 1
ATOM 1415 C C . VAL A 1 175 ? -2.259 3.723 8.374 1.00 92.56 175 VAL A C 1
ATOM 1417 O O . VAL A 1 175 ? -2.349 4.615 7.528 1.00 92.56 175 VAL A O 1
ATOM 1420 N N . ASP A 1 176 ? -1.469 3.794 9.439 1.00 91.88 176 ASP A N 1
ATOM 1421 C CA . ASP A 1 176 ? -0.468 4.843 9.620 1.00 91.88 176 ASP A CA 1
ATOM 1422 C C . ASP A 1 176 ? 0.694 4.642 8.627 1.00 91.88 176 ASP A C 1
ATOM 1424 O O . ASP A 1 176 ? 0.791 3.596 7.980 1.00 91.88 176 ASP A O 1
ATOM 1428 N N . TYR A 1 177 ? 1.581 5.636 8.497 1.00 95.25 177 TYR A N 1
ATOM 1429 C CA . TYR A 1 177 ? 2.702 5.617 7.538 1.00 95.25 177 TYR A CA 1
ATOM 1430 C C . TYR A 1 177 ? 2.247 5.376 6.089 1.00 95.25 177 TYR A C 1
ATOM 1432 O O . TYR A 1 177 ? 2.848 4.600 5.338 1.00 95.25 177 TYR A O 1
ATOM 1440 N N . SER A 1 178 ? 1.156 6.045 5.708 1.00 96.44 178 SER A N 1
ATOM 1441 C CA . SER A 1 178 ? 0.618 6.015 4.355 1.00 96.44 178 SER A CA 1
ATOM 1442 C C . SER A 1 178 ? 0.385 7.412 3.789 1.00 96.44 178 SER A C 1
ATOM 1444 O O . SER A 1 178 ? 0.164 8.371 4.525 1.00 96.44 178 SER A O 1
ATOM 1446 N N . GLY A 1 179 ? 0.471 7.525 2.466 1.00 95.50 179 GLY A N 1
ATOM 1447 C CA . GLY A 1 179 ? 0.245 8.762 1.722 1.00 95.50 179 GLY A CA 1
ATOM 1448 C C . GLY A 1 179 ? -0.435 8.475 0.390 1.00 95.50 179 GLY A C 1
ATOM 1449 O O . GLY A 1 179 ? -0.518 7.323 -0.030 1.00 95.50 179 GLY A O 1
ATOM 1450 N N . ARG A 1 180 ? -0.938 9.509 -0.283 1.00 96.44 180 ARG A N 1
ATOM 1451 C CA . ARG A 1 180 ? -1.529 9.395 -1.622 1.00 96.44 180 ARG A CA 1
ATOM 1452 C C . ARG A 1 180 ? -1.176 10.624 -2.444 1.00 96.44 180 ARG A C 1
ATOM 1454 O O . ARG A 1 180 ? -1.230 11.731 -1.920 1.00 96.44 180 ARG A O 1
ATOM 1461 N N . SER A 1 181 ? -0.853 10.424 -3.716 1.00 97.12 181 SER A N 1
ATOM 1462 C CA . SER A 1 181 ? -0.737 11.513 -4.687 1.00 97.12 181 SER A CA 1
ATOM 1463 C C . SER A 1 181 ? -1.062 11.033 -6.098 1.00 97.12 181 SER A C 1
ATOM 1465 O O . SER A 1 181 ? -1.193 9.830 -6.340 1.00 97.12 181 SER A O 1
ATOM 1467 N N . VAL A 1 182 ? -1.199 11.993 -7.009 1.00 97.31 182 VAL A N 1
ATOM 1468 C CA . VAL A 1 182 ? -1.319 11.767 -8.451 1.00 97.31 182 VAL A CA 1
ATOM 1469 C C . VAL A 1 182 ? -0.007 11.191 -8.983 1.00 97.31 182 VAL A C 1
ATOM 1471 O O . VAL A 1 182 ? 1.074 11.535 -8.489 1.00 97.31 182 VAL A O 1
ATOM 1474 N N . ILE A 1 183 ? -0.101 10.306 -9.972 1.00 97.44 183 ILE A N 1
ATOM 1475 C CA . ILE A 1 183 ? 1.065 9.711 -10.628 1.00 97.44 183 ILE A CA 1
ATOM 1476 C C . ILE A 1 183 ? 1.422 10.430 -11.928 1.00 97.44 183 ILE A C 1
ATOM 1478 O O . ILE A 1 183 ? 0.557 10.901 -12.660 1.00 97.44 183 ILE A O 1
ATOM 1482 N N . VAL A 1 184 ? 2.718 10.489 -12.225 1.00 97.12 184 VAL A N 1
ATOM 1483 C CA . VAL A 1 184 ? 3.278 11.019 -13.475 1.00 97.12 184 VAL A CA 1
ATOM 1484 C C . VAL A 1 184 ? 4.300 10.023 -14.018 1.00 97.12 184 VAL A C 1
ATOM 1486 O O . VAL A 1 184 ? 4.932 9.277 -13.264 1.00 97.12 184 VAL A O 1
ATOM 1489 N N . VAL A 1 185 ? 4.465 9.983 -15.339 1.00 96.25 185 VAL A N 1
ATOM 1490 C CA . VAL A 1 185 ? 5.416 9.082 -15.991 1.00 96.25 185 VAL A CA 1
ATOM 1491 C C . VAL A 1 185 ? 6.866 9.476 -15.681 1.00 96.25 185 VAL A C 1
ATOM 1493 O O . VAL A 1 185 ? 7.267 10.628 -15.828 1.00 96.25 185 VAL A O 1
ATOM 1496 N N . GLY A 1 186 ? 7.673 8.503 -15.255 1.00 95.69 186 GLY A N 1
ATOM 1497 C CA . GLY A 1 186 ? 9.103 8.656 -14.988 1.00 95.69 186 GLY A CA 1
ATOM 1498 C C . GLY A 1 186 ? 9.945 7.770 -15.909 1.00 95.69 186 GLY A C 1
ATOM 1499 O O . GLY A 1 186 ? 10.388 6.711 -15.464 1.00 95.69 186 GLY A O 1
ATOM 1500 N N . PRO A 1 187 ? 10.190 8.162 -17.174 1.00 94.19 187 PRO A N 1
ATOM 1501 C CA . PRO A 1 187 ? 10.878 7.312 -18.151 1.00 94.19 187 PRO A CA 1
ATOM 1502 C C . PRO A 1 187 ? 12.358 7.076 -17.817 1.00 94.19 187 PRO A C 1
ATOM 1504 O O . PRO A 1 187 ? 12.907 6.040 -18.170 1.00 94.19 187 PRO A O 1
ATOM 1507 N N . SER A 1 188 ? 13.000 8.003 -17.102 1.00 94.12 188 SER A N 1
ATOM 1508 C CA . SER A 1 188 ? 14.402 7.882 -16.674 1.00 94.12 188 SER A CA 1
ATOM 1509 C C . SER A 1 188 ? 14.594 6.988 -15.442 1.00 94.12 188 SER A C 1
ATOM 1511 O O . SER A 1 188 ? 15.723 6.787 -14.992 1.00 94.12 188 SER A O 1
ATOM 1513 N N . LEU A 1 189 ? 13.507 6.499 -14.839 1.00 95.00 189 LEU A N 1
ATOM 1514 C CA . LEU A 1 189 ? 13.576 5.630 -13.670 1.00 95.00 189 LEU A CA 1
ATOM 1515 C C . LEU A 1 189 ? 13.984 4.218 -14.085 1.00 95.00 189 LEU A C 1
ATOM 1517 O O . LEU A 1 189 ? 13.632 3.737 -15.154 1.00 95.00 189 LEU A O 1
ATOM 1521 N N . SER A 1 190 ? 14.683 3.511 -13.201 1.00 93.62 190 SER A N 1
ATOM 1522 C CA . SER A 1 190 ? 14.826 2.060 -13.330 1.00 93.62 190 SER A CA 1
ATOM 1523 C C . SER A 1 190 ? 13.534 1.368 -12.897 1.00 93.62 190 SER A C 1
ATOM 1525 O O . SER A 1 190 ? 12.827 1.880 -12.033 1.00 93.62 190 SER A O 1
ATOM 1527 N N . LEU A 1 191 ? 13.266 0.163 -13.409 1.00 93.19 191 LEU A N 1
ATOM 1528 C CA . LEU A 1 191 ? 12.029 -0.575 -13.119 1.00 93.19 191 LEU A CA 1
ATOM 1529 C C . LEU A 1 191 ? 11.739 -0.737 -11.614 1.00 93.19 191 LEU A C 1
ATOM 1531 O O . LEU A 1 191 ? 10.589 -0.662 -11.194 1.00 93.19 191 LEU A O 1
ATOM 1535 N N . HIS A 1 192 ? 12.784 -0.926 -10.803 1.00 94.12 192 HIS A N 1
ATOM 1536 C CA . HIS A 1 192 ? 12.706 -1.091 -9.348 1.00 94.12 192 HIS A CA 1
ATOM 1537 C C . HIS A 1 192 ? 12.602 0.219 -8.556 1.00 94.12 192 HIS A C 1
ATOM 1539 O O . HIS A 1 192 ? 12.521 0.159 -7.333 1.00 94.12 192 HIS A O 1
ATOM 1545 N N . ARG A 1 193 ? 12.648 1.390 -9.203 1.00 96.44 193 ARG A N 1
ATOM 1546 C CA . ARG A 1 193 ? 12.647 2.700 -8.538 1.00 96.44 193 ARG A CA 1
ATOM 1547 C C . ARG A 1 193 ? 11.327 3.431 -8.749 1.00 96.44 193 ARG A C 1
ATOM 1549 O O . ARG A 1 193 ? 10.715 3.318 -9.806 1.00 96.44 193 ARG A O 1
ATOM 1556 N N . CYS A 1 194 ? 10.932 4.231 -7.765 1.00 97.19 194 CYS A N 1
ATOM 1557 C CA . CYS A 1 194 ? 9.826 5.179 -7.890 1.00 97.19 194 CYS A CA 1
ATOM 1558 C C . CYS A 1 194 ? 10.239 6.556 -7.367 1.00 97.19 194 CYS A C 1
ATOM 1560 O O . CYS A 1 194 ? 11.009 6.654 -6.411 1.00 97.19 194 CYS A O 1
ATOM 1562 N N . GLY A 1 195 ? 9.714 7.624 -7.961 1.00 97.38 195 GLY A N 1
ATOM 1563 C CA . GLY A 1 195 ? 9.924 8.980 -7.459 1.00 97.38 195 GLY A CA 1
ATOM 1564 C C . GLY A 1 195 ? 8.895 9.342 -6.398 1.00 97.38 195 GLY A C 1
ATOM 1565 O O . GLY A 1 195 ? 7.700 9.281 -6.669 1.00 97.38 195 GLY A O 1
ATOM 1566 N N . LEU A 1 196 ? 9.347 9.742 -5.210 1.00 97.62 196 LEU A N 1
ATOM 1567 C CA . LEU A 1 196 ? 8.496 10.288 -4.158 1.00 97.62 196 LEU A CA 1
ATOM 1568 C C . LEU A 1 196 ? 8.724 11.799 -3.988 1.00 97.62 196 LEU A C 1
ATOM 1570 O O . LEU A 1 196 ? 9.875 12.229 -3.846 1.00 97.62 196 LEU A O 1
ATOM 1574 N N . PRO A 1 197 ? 7.643 12.599 -3.946 1.00 97.00 197 PRO A N 1
ATOM 1575 C CA . PRO A 1 197 ? 7.699 14.011 -3.591 1.00 97.00 197 PRO A CA 1
ATOM 1576 C C . PRO A 1 197 ? 8.371 14.253 -2.245 1.00 97.00 197 PRO A C 1
ATOM 1578 O O . PRO A 1 197 ? 8.112 13.534 -1.275 1.00 97.00 197 PRO A O 1
ATOM 1581 N N . ARG A 1 198 ? 9.155 15.331 -2.159 1.00 94.75 198 ARG A N 1
ATOM 1582 C CA . ARG A 1 198 ? 9.827 15.768 -0.923 1.00 94.75 198 ARG A CA 1
ATOM 1583 C C . ARG A 1 198 ? 8.866 15.911 0.264 1.00 94.75 198 ARG A C 1
ATOM 1585 O O . ARG A 1 198 ? 9.184 15.467 1.363 1.00 94.75 198 ARG A O 1
ATOM 1592 N N . GLU A 1 199 ? 7.686 16.481 0.035 1.00 92.94 199 GLU A N 1
ATOM 1593 C CA . GLU A 1 199 ? 6.676 16.730 1.076 1.00 92.94 199 GLU A CA 1
ATOM 1594 C C . GLU A 1 199 ? 6.025 15.449 1.605 1.00 92.94 199 GLU A C 1
ATOM 1596 O O . GLU A 1 199 ? 5.759 15.328 2.795 1.00 92.94 199 GLU A O 1
ATOM 1601 N N . ILE A 1 200 ? 5.803 14.463 0.736 1.00 95.81 200 ILE A N 1
ATOM 1602 C CA . ILE A 1 200 ? 5.235 13.177 1.153 1.00 95.81 200 ILE A CA 1
ATOM 1603 C C . ILE A 1 200 ? 6.306 12.355 1.868 1.00 95.81 200 ILE A C 1
ATOM 1605 O O . ILE A 1 200 ? 6.045 11.762 2.912 1.00 95.81 200 ILE A O 1
ATOM 1609 N N . ALA A 1 201 ? 7.529 12.341 1.335 1.00 96.12 201 ALA A N 1
ATOM 1610 C CA . ALA A 1 201 ? 8.631 11.587 1.912 1.00 96.12 201 ALA A CA 1
ATOM 1611 C C . ALA A 1 201 ? 8.995 12.077 3.323 1.00 96.12 201 ALA A C 1
ATOM 1613 O O . ALA A 1 201 ? 9.190 11.253 4.215 1.00 96.12 201 ALA A O 1
ATOM 1614 N N . ILE A 1 202 ? 9.046 13.393 3.560 1.00 95.06 202 ILE A N 1
ATOM 1615 C CA . ILE A 1 202 ? 9.420 13.928 4.877 1.00 95.06 202 ILE A CA 1
ATOM 1616 C C . ILE A 1 202 ? 8.410 13.557 5.971 1.00 95.06 202 ILE A C 1
ATOM 1618 O O . ILE A 1 202 ? 8.824 13.233 7.081 1.00 95.06 202 ILE A O 1
ATOM 1622 N N . GLU A 1 203 ? 7.112 13.528 5.654 1.00 94.44 203 GLU A N 1
ATOM 1623 C CA . GLU A 1 203 ? 6.064 13.117 6.596 1.00 94.44 203 GLU A CA 1
ATOM 1624 C C . GLU A 1 203 ? 6.061 11.598 6.812 1.00 94.44 203 GLU A C 1
ATOM 1626 O O . GLU A 1 203 ? 6.045 11.133 7.953 1.00 94.44 203 GLU A O 1
ATOM 1631 N N . LEU A 1 204 ? 6.168 10.805 5.737 1.00 96.06 204 LEU A N 1
ATOM 1632 C CA . LEU A 1 204 ? 6.215 9.340 5.833 1.00 96.06 204 LEU A CA 1
ATOM 1633 C C . LEU A 1 204 ? 7.425 8.843 6.633 1.00 96.06 204 LEU A C 1
ATOM 1635 O O . LEU A 1 204 ? 7.309 7.892 7.405 1.00 96.06 204 LEU A O 1
ATOM 1639 N N . PHE A 1 205 ? 8.585 9.478 6.463 1.00 96.19 205 PHE A N 1
ATOM 1640 C CA . PHE A 1 205 ? 9.834 9.057 7.096 1.00 96.19 205 PHE A CA 1
ATOM 1641 C C . PHE A 1 205 ? 10.227 9.911 8.310 1.00 96.19 205 PHE A C 1
ATOM 1643 O O . PHE A 1 205 ? 11.327 9.739 8.841 1.00 96.19 205 PHE A O 1
ATOM 1650 N N . GLN A 1 206 ? 9.342 10.785 8.803 1.00 94.81 206 GLN A N 1
ATOM 1651 C CA . GLN A 1 206 ? 9.650 11.783 9.835 1.00 94.81 206 GLN A CA 1
ATOM 1652 C C . GLN A 1 206 ? 10.348 11.180 11.064 1.00 94.81 206 GLN A C 1
ATOM 1654 O O . GLN A 1 206 ? 11.375 11.684 11.519 1.00 94.81 206 GLN A O 1
ATOM 1659 N N . THR A 1 207 ? 9.833 10.063 11.582 1.00 93.94 207 THR A N 1
ATOM 1660 C CA . THR A 1 207 ? 10.395 9.373 12.755 1.00 93.94 207 THR A CA 1
ATOM 1661 C C . THR A 1 207 ? 11.835 8.906 12.517 1.00 93.94 207 THR A C 1
ATOM 1663 O O . THR A 1 207 ? 12.688 9.022 13.400 1.00 93.94 207 THR A O 1
ATOM 1666 N N . PHE A 1 208 ? 12.126 8.400 11.318 1.00 94.94 208 PHE A N 1
ATOM 1667 C CA . PHE A 1 208 ? 13.454 7.921 10.941 1.00 94.94 208 PHE A CA 1
ATOM 1668 C C . PHE A 1 208 ? 14.432 9.077 10.728 1.00 94.94 208 PHE A C 1
ATOM 1670 O O . PHE A 1 208 ? 15.579 8.988 11.161 1.00 94.94 208 PHE A O 1
ATOM 1677 N N . VAL A 1 209 ? 13.965 10.183 10.145 1.00 95.38 209 VAL A N 1
ATOM 1678 C CA . VAL A 1 209 ? 14.756 11.408 9.971 1.00 95.38 209 VAL A CA 1
ATOM 1679 C C . VAL A 1 209 ? 15.124 12.019 11.323 1.00 95.38 209 VAL A C 1
ATOM 1681 O O . VAL A 1 209 ? 16.290 12.333 11.550 1.00 95.38 209 VAL A O 1
ATOM 1684 N N . ILE A 1 210 ? 14.176 12.111 12.265 1.00 95.94 210 ILE A N 1
ATOM 1685 C CA . ILE A 1 210 ? 14.447 12.572 13.640 1.00 95.94 210 ILE A CA 1
ATOM 1686 C C . ILE A 1 210 ? 15.532 11.707 14.292 1.00 95.94 210 ILE A C 1
ATOM 1688 O O . ILE A 1 210 ? 16.462 12.230 14.907 1.00 95.94 210 ILE A O 1
ATOM 1692 N N . ARG A 1 211 ? 15.442 10.380 14.136 1.00 95.06 211 ARG A N 1
ATOM 1693 C CA . ARG A 1 211 ? 16.458 9.454 14.649 1.00 95.06 211 ARG A CA 1
ATOM 1694 C C . ARG A 1 211 ? 17.820 9.673 13.981 1.00 95.06 211 ARG A C 1
ATOM 1696 O O . ARG A 1 211 ? 18.830 9.637 14.680 1.00 95.06 211 ARG A O 1
ATOM 1703 N N . GLY A 1 212 ? 17.852 9.901 12.669 1.00 94.00 212 GLY A N 1
ATOM 1704 C CA . GLY A 1 212 ? 19.070 10.207 11.913 1.00 94.00 212 GLY A CA 1
ATOM 1705 C C . GLY A 1 212 ? 19.753 11.489 12.396 1.00 94.00 212 GLY A C 1
ATOM 1706 O O . GLY A 1 212 ? 20.936 11.454 12.726 1.00 94.00 212 GLY A O 1
ATOM 1707 N N . LEU A 1 213 ? 18.983 12.572 12.554 1.00 95.31 213 LEU A N 1
ATOM 1708 C CA . LEU A 1 213 ? 19.455 13.874 13.047 1.00 95.31 213 LEU A CA 1
ATOM 1709 C C . LEU A 1 213 ? 20.083 13.786 14.443 1.00 95.31 213 LEU A C 1
ATOM 1711 O O . LEU A 1 213 ? 21.120 14.397 14.692 1.00 95.31 213 LEU A O 1
ATOM 1715 N N . ILE A 1 214 ? 19.473 13.021 15.352 1.00 95.06 214 ILE A N 1
ATOM 1716 C CA . ILE A 1 214 ? 20.004 12.832 16.711 1.00 95.06 214 ILE A CA 1
ATOM 1717 C C . ILE A 1 214 ? 21.260 11.951 16.682 1.00 95.06 214 ILE A C 1
ATOM 1719 O O . ILE A 1 214 ? 22.248 12.267 17.340 1.00 95.06 214 ILE A O 1
ATOM 1723 N N . ARG A 1 215 ? 21.251 10.865 15.895 1.00 94.75 215 ARG A N 1
ATOM 1724 C CA . ARG A 1 215 ? 22.385 9.930 15.782 1.00 94.75 215 ARG A CA 1
ATOM 1725 C C . ARG A 1 215 ? 23.641 10.598 15.218 1.00 94.75 215 ARG A C 1
ATOM 1727 O O . ARG A 1 215 ? 24.736 10.253 15.637 1.00 94.75 215 ARG A O 1
ATOM 1734 N N . GLN A 1 216 ? 23.479 11.524 14.277 1.00 93.31 216 GLN A N 1
ATOM 1735 C CA . GLN A 1 216 ? 24.579 12.273 13.661 1.00 93.31 216 GLN A CA 1
ATOM 1736 C C . GLN A 1 216 ? 24.906 13.584 14.409 1.00 93.31 216 GLN A C 1
ATOM 1738 O O . GLN A 1 216 ? 25.689 14.387 13.919 1.00 93.31 216 GLN A O 1
ATOM 1743 N N . HIS A 1 217 ? 24.325 13.807 15.596 1.00 92.88 217 HIS A N 1
ATOM 1744 C CA . HIS A 1 217 ? 24.538 14.988 16.448 1.00 92.88 217 HIS A CA 1
ATOM 1745 C C . HIS A 1 217 ? 24.124 16.347 15.848 1.00 92.88 217 HIS A C 1
ATOM 1747 O O . HIS A 1 217 ? 24.450 17.391 16.410 1.00 92.88 217 HIS A O 1
ATOM 1753 N N . PHE A 1 218 ? 23.326 16.364 14.777 1.00 90.94 218 PHE A N 1
ATOM 1754 C CA . PHE A 1 218 ? 22.731 17.593 14.237 1.00 90.94 218 PHE A CA 1
ATOM 1755 C C . PHE A 1 218 ? 21.581 18.135 15.101 1.00 90.94 218 PHE A C 1
ATOM 1757 O O . PHE A 1 218 ? 21.240 19.314 15.012 1.00 90.94 218 PHE A O 1
ATOM 1764 N N . ALA A 1 219 ? 20.974 17.296 15.945 1.00 91.94 219 ALA A N 1
ATOM 1765 C CA . ALA A 1 219 ? 19.964 17.702 16.917 1.00 91.94 219 ALA A CA 1
ATOM 1766 C C . ALA A 1 219 ? 20.237 17.087 18.295 1.00 91.94 219 ALA A C 1
ATOM 1768 O O . ALA A 1 219 ? 20.516 15.897 18.411 1.00 91.94 219 ALA A O 1
ATOM 1769 N N . SER A 1 220 ? 20.097 17.887 19.354 1.00 93.44 220 SER A N 1
ATOM 1770 C CA . SER A 1 220 ? 20.289 17.435 20.739 1.00 93.44 220 SER A CA 1
ATOM 1771 C C . SER A 1 220 ? 19.075 16.695 21.306 1.00 93.44 220 SER A C 1
ATOM 1773 O O . SER A 1 220 ? 19.217 15.815 22.151 1.00 93.44 220 SER A O 1
ATOM 1775 N N . ASN A 1 221 ? 17.868 17.044 20.857 1.00 94.00 221 ASN A N 1
ATOM 1776 C CA . ASN A 1 221 ? 16.623 16.451 21.327 1.00 94.00 221 ASN A CA 1
ATOM 1777 C C . ASN A 1 221 ? 15.573 16.369 20.204 1.00 94.00 221 ASN A C 1
ATOM 1779 O O . ASN A 1 221 ? 15.710 16.972 19.137 1.00 94.00 221 ASN A O 1
ATOM 1783 N N . ILE A 1 222 ? 14.493 15.625 20.463 1.00 95.06 222 ILE A N 1
ATOM 1784 C CA . ILE A 1 222 ? 13.393 15.423 19.504 1.00 95.06 222 ILE A CA 1
ATOM 1785 C C . ILE A 1 222 ? 12.717 16.755 19.135 1.00 95.06 222 ILE A C 1
ATOM 1787 O O . ILE A 1 222 ? 12.276 16.922 18.000 1.00 95.06 222 ILE A O 1
ATOM 1791 N N . GLY A 1 223 ? 12.635 17.706 20.071 1.00 94.69 223 GLY A N 1
ATOM 1792 C CA . GLY A 1 223 ? 12.029 19.019 19.837 1.00 94.69 223 GLY A CA 1
ATOM 1793 C C . GLY A 1 223 ? 12.799 19.841 18.803 1.00 94.69 223 GLY A C 1
ATOM 1794 O O . GLY A 1 223 ? 12.210 20.311 17.833 1.00 94.69 223 GLY A O 1
ATOM 1795 N N . VAL A 1 224 ? 14.121 19.935 18.961 1.00 94.50 224 VAL A N 1
ATOM 1796 C CA . VAL A 1 224 ? 15.034 20.615 18.032 1.00 94.50 224 VAL A CA 1
ATOM 1797 C C . VAL A 1 224 ? 15.007 19.930 16.671 1.00 94.50 224 VAL A C 1
ATOM 1799 O O . VAL A 1 224 ? 14.862 20.608 15.660 1.00 94.50 224 VAL A O 1
ATOM 1802 N N . ALA A 1 225 ? 15.047 18.593 16.629 1.00 94.19 225 ALA A N 1
ATOM 1803 C CA . ALA A 1 225 ? 14.934 17.849 15.373 1.00 94.19 225 ALA A CA 1
ATOM 1804 C C . ALA A 1 225 ? 13.623 18.173 14.630 1.00 94.19 225 ALA A C 1
ATOM 1806 O O . ALA A 1 225 ? 13.632 18.402 13.422 1.00 94.19 225 ALA A O 1
ATOM 1807 N N . LYS A 1 226 ? 12.497 18.264 15.352 1.00 94.88 226 LYS A N 1
ATOM 1808 C CA . LYS A 1 226 ? 11.212 18.686 14.774 1.00 94.88 226 LYS A CA 1
ATOM 1809 C C . LYS A 1 226 ? 11.226 20.139 14.291 1.00 94.88 226 LYS A C 1
ATOM 1811 O O . LYS A 1 226 ? 10.591 20.412 13.277 1.00 94.88 226 LYS A O 1
ATOM 1816 N N . SER A 1 227 ? 11.931 21.051 14.969 1.00 95.00 227 SER A N 1
ATOM 1817 C CA . SER A 1 227 ? 12.096 22.440 14.501 1.00 95.00 227 SER A CA 1
ATOM 1818 C C . SER A 1 227 ? 12.850 22.485 13.174 1.00 95.00 227 SER A C 1
ATOM 1820 O O . SER A 1 227 ? 12.332 23.022 12.202 1.00 95.00 227 SER A O 1
ATOM 1822 N N . LYS A 1 228 ? 13.994 21.792 13.086 1.00 93.62 228 LYS A N 1
ATOM 1823 C CA . LYS A 1 228 ? 14.807 21.709 11.860 1.00 93.62 228 LYS A CA 1
ATOM 1824 C C . LYS A 1 228 ? 14.032 21.152 10.663 1.00 93.62 228 LYS A C 1
ATOM 1826 O O . LYS A 1 228 ? 14.166 21.644 9.547 1.00 93.62 228 LYS A O 1
ATOM 1831 N N . ILE A 1 229 ? 13.180 20.150 10.900 1.00 94.31 229 ILE A N 1
ATOM 1832 C CA . ILE A 1 229 ? 12.279 19.591 9.879 1.00 94.31 229 ILE A CA 1
ATOM 1833 C C . ILE A 1 229 ? 11.254 20.635 9.410 1.00 94.31 229 ILE A C 1
ATOM 1835 O O . ILE A 1 229 ? 11.027 20.764 8.209 1.00 94.31 229 ILE A O 1
ATOM 1839 N N . ARG A 1 230 ? 10.657 21.404 10.332 1.00 93.50 230 ARG A N 1
ATOM 1840 C CA . ARG A 1 230 ? 9.701 22.477 9.993 1.00 93.50 230 ARG A CA 1
ATOM 1841 C C . ARG A 1 230 ? 10.357 23.614 9.211 1.00 93.50 230 ARG A C 1
ATOM 1843 O O . ARG A 1 230 ? 9.742 24.140 8.291 1.00 93.50 230 ARG A O 1
ATOM 1850 N N . GLU A 1 231 ? 11.595 23.953 9.556 1.00 93.44 231 GLU A N 1
ATOM 1851 C CA . GLU A 1 231 ? 12.404 24.984 8.894 1.00 93.44 231 GLU A CA 1
ATOM 1852 C C . GLU A 1 231 ? 12.984 24.521 7.542 1.00 93.44 231 GLU A C 1
ATOM 1854 O O . GLU A 1 231 ? 13.516 25.339 6.796 1.00 93.44 231 GLU A O 1
ATOM 1859 N N . LYS A 1 232 ? 12.833 23.233 7.186 1.00 90.06 232 LYS A N 1
ATOM 1860 C CA . LYS A 1 232 ? 13.307 22.626 5.927 1.00 90.06 232 LYS A CA 1
ATOM 1861 C C . LYS A 1 232 ? 14.811 22.837 5.676 1.00 90.06 232 LYS A C 1
ATOM 1863 O O . LYS A 1 232 ? 15.221 23.054 4.534 1.00 90.06 232 LYS A O 1
ATOM 1868 N N . GLU A 1 233 ? 15.630 22.744 6.727 1.00 92.19 233 GLU A N 1
ATOM 1869 C CA . GLU A 1 233 ? 17.091 22.870 6.620 1.00 92.19 233 GLU A CA 1
ATOM 1870 C C . GLU A 1 233 ? 17.692 21.882 5.594 1.00 92.19 233 GLU A C 1
ATOM 1872 O O . GLU A 1 233 ? 17.225 20.744 5.491 1.00 92.19 233 GLU A O 1
ATOM 1877 N N . PRO A 1 234 ? 18.767 22.257 4.871 1.00 93.00 234 PRO A N 1
ATOM 1878 C CA . PRO A 1 234 ? 19.359 21.424 3.820 1.00 93.00 234 PRO A CA 1
ATOM 1879 C C . PRO A 1 234 ? 19.808 20.040 4.315 1.00 93.00 234 PRO A C 1
ATOM 1881 O O . PRO A 1 234 ? 19.576 19.040 3.638 1.00 93.00 234 PRO A O 1
ATOM 1884 N N . VAL A 1 235 ? 20.338 19.972 5.541 1.00 93.31 235 VAL A N 1
ATOM 1885 C CA . VAL A 1 235 ? 20.796 18.733 6.201 1.00 93.31 235 VAL A CA 1
ATOM 1886 C C . VAL A 1 235 ? 19.678 17.687 6.307 1.00 93.31 235 VAL A C 1
ATOM 1888 O O . VAL A 1 235 ? 19.922 16.484 6.240 1.00 93.31 235 VAL A O 1
ATOM 1891 N N . VAL A 1 236 ? 18.420 18.126 6.433 1.00 94.56 236 VAL A N 1
ATOM 1892 C CA . VAL A 1 236 ? 17.265 17.223 6.531 1.00 94.56 236 VAL A CA 1
ATOM 1893 C C . VAL A 1 236 ? 17.088 16.418 5.244 1.00 94.56 236 VAL A C 1
ATOM 1895 O O . VAL A 1 236 ? 16.742 15.239 5.309 1.00 94.56 236 VAL A O 1
ATOM 1898 N N . TRP A 1 237 ? 17.351 17.021 4.082 1.00 94.12 237 TRP A N 1
ATOM 1899 C CA . TRP A 1 237 ? 17.208 16.351 2.788 1.00 94.12 237 TRP A CA 1
ATOM 1900 C C . TRP A 1 237 ? 18.290 15.298 2.561 1.00 94.12 237 TRP A C 1
ATOM 1902 O O . TRP A 1 237 ? 17.986 14.233 2.029 1.00 94.12 237 TRP A O 1
ATOM 1912 N N . GLU A 1 238 ? 19.515 15.556 3.014 1.00 93.62 238 GLU A N 1
ATOM 1913 C CA . GLU A 1 238 ? 20.624 14.597 2.950 1.00 93.62 238 GLU A CA 1
ATOM 1914 C C . GLU A 1 238 ? 20.322 13.355 3.800 1.00 93.62 238 GLU A C 1
ATOM 1916 O O . GLU A 1 238 ? 20.375 12.224 3.310 1.00 93.62 238 GLU A O 1
ATOM 1921 N N . ILE A 1 239 ? 19.880 13.560 5.045 1.00 94.75 239 ILE A N 1
ATOM 1922 C CA . ILE A 1 239 ? 19.497 12.462 5.946 1.00 94.75 239 ILE A CA 1
ATOM 1923 C C . ILE A 1 239 ? 18.275 11.714 5.409 1.00 94.75 239 ILE A C 1
ATOM 1925 O O . ILE A 1 239 ? 18.211 10.488 5.495 1.00 94.75 239 ILE A O 1
ATOM 1929 N N . LEU A 1 240 ? 17.298 12.423 4.838 1.00 95.75 240 LEU A N 1
ATOM 1930 C CA . LEU A 1 240 ? 16.127 11.794 4.232 1.00 95.75 240 LEU A CA 1
ATOM 1931 C C . LEU A 1 240 ? 16.527 10.869 3.074 1.00 95.75 240 LEU A C 1
ATOM 1933 O O . LEU A 1 240 ? 16.008 9.757 2.992 1.00 95.75 240 LEU A O 1
ATOM 1937 N N . GLN A 1 241 ? 17.471 11.279 2.221 1.00 95.00 241 GLN A N 1
ATOM 1938 C CA . GLN A 1 241 ? 17.990 10.424 1.149 1.00 95.00 241 GLN A CA 1
ATOM 1939 C C . GLN A 1 241 ? 18.674 9.166 1.697 1.00 95.00 241 GLN A C 1
ATOM 1941 O O . GLN A 1 241 ? 18.387 8.073 1.208 1.00 95.00 241 GLN A O 1
ATOM 1946 N N . GLU A 1 242 ? 19.518 9.293 2.726 1.00 93.75 242 GLU A N 1
ATOM 1947 C CA . GLU A 1 242 ? 20.173 8.149 3.385 1.00 93.75 242 GLU A CA 1
ATOM 1948 C C . GLU A 1 242 ? 19.135 7.170 3.960 1.00 93.75 242 GLU A C 1
ATOM 1950 O O . GLU A 1 242 ? 19.188 5.962 3.717 1.00 93.75 242 GLU A O 1
ATOM 1955 N N . VAL A 1 243 ? 18.134 7.691 4.676 1.00 94.50 243 VAL A N 1
ATOM 1956 C CA . VAL A 1 243 ? 17.052 6.886 5.258 1.00 94.50 243 VAL A CA 1
ATOM 1957 C C . VAL A 1 243 ? 16.264 6.157 4.170 1.00 94.50 243 VAL A C 1
ATOM 1959 O O . VAL A 1 243 ? 15.995 4.961 4.308 1.00 94.50 243 VAL A O 1
ATOM 1962 N N . MET A 1 244 ? 15.908 6.846 3.085 1.00 95.06 244 MET A N 1
ATOM 1963 C CA . MET A 1 244 ? 15.128 6.275 1.986 1.00 95.06 244 MET A CA 1
ATOM 1964 C C . MET A 1 244 ? 15.881 5.168 1.246 1.00 95.06 244 MET A C 1
ATOM 1966 O O . MET A 1 244 ? 15.268 4.165 0.891 1.00 95.06 244 MET A O 1
ATOM 1970 N N . GLN A 1 245 ? 17.202 5.282 1.065 1.00 91.75 245 GLN A N 1
ATOM 1971 C CA . GLN A 1 245 ? 18.017 4.214 0.464 1.00 91.75 245 GLN A CA 1
ATOM 1972 C C . GLN A 1 245 ? 17.898 2.888 1.233 1.00 91.75 245 GLN A C 1
ATOM 1974 O O . GLN A 1 245 ? 17.897 1.813 0.635 1.00 91.75 245 GLN A O 1
ATOM 1979 N N . GLY A 1 246 ? 17.736 2.959 2.556 1.00 87.25 246 GLY A N 1
ATOM 1980 C CA . GLY A 1 246 ? 17.582 1.790 3.415 1.00 87.25 246 GLY A CA 1
ATOM 1981 C C . GLY A 1 246 ? 16.190 1.150 3.415 1.00 87.25 246 GLY A C 1
ATOM 1982 O O . GLY A 1 246 ? 16.083 0.013 3.873 1.00 87.25 246 GLY A O 1
ATOM 1983 N N . HIS A 1 247 ? 15.146 1.816 2.904 1.00 94.50 247 HIS A N 1
ATOM 1984 C CA . HIS A 1 247 ? 13.750 1.396 3.086 1.00 94.50 247 HIS A CA 1
ATOM 1985 C C . HIS A 1 247 ? 12.980 1.311 1.756 1.00 94.50 247 HIS A C 1
ATOM 1987 O O . HIS A 1 247 ? 12.823 2.327 1.077 1.00 94.50 247 HIS A O 1
ATOM 1993 N N . PRO A 1 248 ? 12.441 0.134 1.383 1.00 97.06 248 PRO A N 1
ATOM 1994 C CA . PRO A 1 248 ? 11.524 0.040 0.252 1.00 97.06 248 PRO A CA 1
ATOM 1995 C C . PRO A 1 248 ? 10.161 0.649 0.600 1.00 97.06 248 PRO A C 1
ATOM 1997 O O . PRO A 1 248 ? 9.789 0.726 1.768 1.00 97.06 248 PRO A O 1
ATOM 2000 N N . VAL A 1 249 ? 9.388 1.029 -0.415 1.00 97.88 249 VAL A N 1
ATOM 2001 C CA . VAL A 1 249 ? 7.998 1.491 -0.271 1.00 97.88 249 VAL A CA 1
ATOM 2002 C C . VAL A 1 249 ? 7.068 0.648 -1.124 1.00 97.88 249 VAL A C 1
ATOM 2004 O O . VAL A 1 249 ? 7.474 0.135 -2.164 1.00 97.88 249 VAL A O 1
ATOM 2007 N N . LEU A 1 250 ? 5.816 0.508 -0.696 1.00 98.19 250 LEU A N 1
ATOM 2008 C CA . LEU A 1 250 ? 4.778 -0.182 -1.455 1.00 98.19 250 LEU A CA 1
ATOM 2009 C C . LEU A 1 250 ? 3.881 0.846 -2.134 1.00 98.19 250 LEU A C 1
ATOM 2011 O O . LEU A 1 250 ? 3.318 1.707 -1.458 1.00 98.19 250 LEU A O 1
ATOM 2015 N N . LEU A 1 251 ? 3.727 0.731 -3.449 1.00 98.00 251 LEU A N 1
ATOM 2016 C CA . LEU A 1 251 ? 2.738 1.486 -4.210 1.00 98.00 251 LEU A CA 1
ATOM 2017 C C . LEU A 1 251 ? 1.513 0.614 -4.450 1.00 98.00 251 LEU A C 1
ATOM 2019 O O . LEU A 1 251 ? 1.646 -0.568 -4.768 1.00 98.00 251 LEU A O 1
ATOM 2023 N N . ASN A 1 252 ? 0.331 1.202 -4.298 1.00 97.56 252 ASN A 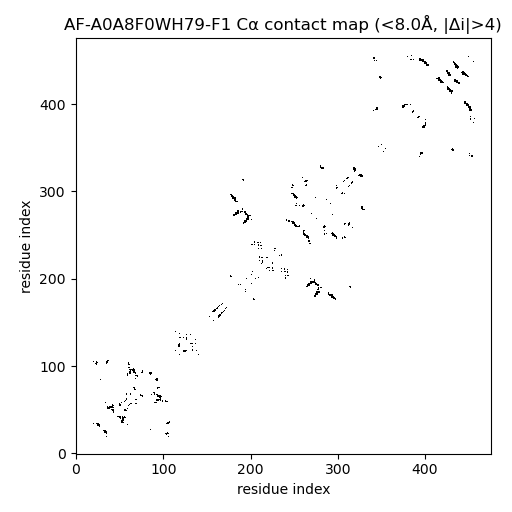N 1
ATOM 2024 C CA . ASN A 1 252 ? -0.949 0.540 -4.507 1.00 97.56 252 ASN A CA 1
ATOM 2025 C C . ASN A 1 252 ? -1.892 1.433 -5.316 1.00 97.56 252 ASN A C 1
ATOM 2027 O O . ASN A 1 252 ? -2.067 2.611 -4.989 1.00 97.56 252 ASN A O 1
ATOM 2031 N N . ARG A 1 253 ? -2.565 0.846 -6.307 1.00 96.00 253 ARG A N 1
ATOM 2032 C CA . ARG A 1 253 ? -3.679 1.476 -7.019 1.00 96.00 253 ARG A CA 1
ATOM 2033 C C . ARG A 1 253 ? -4.986 0.752 -6.722 1.00 96.00 253 ARG A C 1
ATOM 2035 O O . ARG A 1 253 ? -5.076 -0.469 -6.826 1.00 96.00 253 ARG A O 1
ATOM 2042 N N . ALA A 1 254 ? -6.011 1.526 -6.375 1.00 92.88 254 ALA A N 1
ATOM 2043 C CA . ALA A 1 254 ? -7.371 1.022 -6.233 1.00 92.88 254 ALA A CA 1
ATOM 2044 C C . ALA A 1 254 ? -8.133 1.174 -7.566 1.00 92.88 254 ALA A C 1
ATOM 2046 O O . ALA A 1 254 ? -7.988 2.216 -8.201 1.00 92.88 254 ALA A O 1
ATOM 2047 N N . PRO A 1 255 ? -8.979 0.205 -7.963 1.00 94.38 255 PRO A N 1
ATOM 2048 C CA . PRO A 1 255 ? -9.243 -1.074 -7.300 1.00 94.38 255 PRO A CA 1
ATOM 2049 C C . PRO A 1 255 ? -8.117 -2.103 -7.511 1.00 94.38 255 PRO A C 1
ATOM 2051 O O . PRO A 1 255 ? -7.636 -2.307 -8.622 1.00 94.38 255 PRO A O 1
ATOM 2054 N N . THR A 1 256 ? -7.736 -2.811 -6.445 1.00 94.25 256 THR A N 1
ATOM 2055 C CA . THR A 1 256 ? -6.697 -3.852 -6.499 1.00 94.25 256 THR A CA 1
ATOM 2056 C C . THR A 1 256 ? -7.311 -5.189 -6.930 1.00 94.25 256 THR A C 1
ATOM 2058 O O . THR A 1 256 ? -7.865 -5.917 -6.109 1.00 94.25 256 THR A O 1
ATOM 2061 N N . LEU A 1 257 ? -7.238 -5.513 -8.225 1.00 91.44 257 LEU A N 1
ATOM 2062 C CA . LEU A 1 257 ? -7.860 -6.726 -8.789 1.00 91.44 257 LEU A CA 1
ATOM 2063 C C . LEU A 1 257 ? -7.006 -7.991 -8.629 1.00 91.44 257 LEU A C 1
ATOM 2065 O O . LEU A 1 257 ? -7.527 -9.101 -8.569 1.00 91.44 257 LEU A O 1
ATOM 2069 N N . HIS A 1 258 ? -5.688 -7.833 -8.577 1.00 92.62 258 HIS A N 1
ATOM 2070 C CA . HIS A 1 258 ? -4.733 -8.933 -8.499 1.00 92.62 258 HIS A CA 1
ATOM 2071 C C . HIS A 1 258 ? -3.470 -8.504 -7.754 1.00 92.62 258 HIS A C 1
ATOM 2073 O O . HIS A 1 258 ? -3.246 -7.313 -7.537 1.00 92.62 258 HIS A O 1
ATOM 2079 N N . ARG A 1 259 ? -2.599 -9.467 -7.415 1.00 93.38 259 ARG A N 1
ATOM 2080 C CA . ARG A 1 259 ? -1.405 -9.219 -6.581 1.00 93.38 259 ARG A CA 1
ATOM 2081 C C . ARG A 1 259 ? -0.520 -8.073 -7.087 1.00 93.38 259 ARG A C 1
ATOM 2083 O O . ARG A 1 259 ? -0.012 -7.309 -6.287 1.00 93.38 259 ARG A O 1
ATOM 2090 N N . LEU A 1 260 ? -0.376 -7.932 -8.410 1.00 93.62 260 LEU A N 1
ATOM 2091 C CA . LEU A 1 260 ? 0.478 -6.906 -9.030 1.00 93.62 260 LEU A CA 1
ATOM 2092 C C . LEU A 1 260 ? -0.080 -5.479 -8.931 1.00 93.62 260 LEU A C 1
ATOM 2094 O O . LEU A 1 260 ? 0.631 -4.546 -9.274 1.00 93.62 260 LEU A O 1
ATOM 2098 N N . GLY A 1 261 ? -1.309 -5.305 -8.432 1.00 94.62 261 GLY A N 1
ATOM 2099 C CA . GLY A 1 261 ? -1.838 -3.987 -8.084 1.00 94.62 261 GLY A CA 1
ATOM 2100 C C . GLY A 1 261 ? -1.177 -3.384 -6.840 1.00 94.62 261 GLY A C 1
ATOM 2101 O O . GLY A 1 261 ? -1.444 -2.229 -6.521 1.00 94.62 261 GLY A O 1
ATOM 2102 N N . ILE A 1 262 ? -0.317 -4.151 -6.152 1.00 97.38 262 ILE A N 1
ATOM 2103 C CA . ILE A 1 262 ? 0.589 -3.676 -5.107 1.00 97.38 262 ILE A CA 1
ATOM 2104 C C . ILE A 1 262 ? 1.999 -4.169 -5.433 1.00 97.38 262 ILE A C 1
ATOM 2106 O O . ILE A 1 262 ? 2.226 -5.373 -5.544 1.00 97.38 262 ILE A O 1
ATOM 2110 N N . GLN A 1 263 ? 2.962 -3.257 -5.554 1.00 97.12 263 GLN A N 1
ATOM 2111 C CA . GLN A 1 263 ? 4.367 -3.616 -5.778 1.00 97.12 263 GLN A CA 1
ATOM 2112 C C . GLN A 1 263 ? 5.298 -2.767 -4.920 1.00 97.12 263 GLN A C 1
ATOM 2114 O O . GLN A 1 263 ? 4.967 -1.642 -4.539 1.00 97.12 263 GLN A O 1
ATOM 2119 N N . ALA A 1 264 ? 6.472 -3.320 -4.624 1.00 97.94 264 ALA A N 1
ATOM 2120 C CA . ALA A 1 264 ? 7.527 -2.641 -3.897 1.00 97.94 264 ALA A CA 1
ATOM 2121 C C . ALA A 1 264 ? 8.506 -1.942 -4.846 1.00 97.94 264 ALA A C 1
ATOM 2123 O O . ALA A 1 264 ? 8.880 -2.477 -5.894 1.00 97.94 264 ALA A O 1
ATOM 2124 N N . PHE A 1 265 ? 8.957 -0.766 -4.425 1.00 97.81 265 PHE A N 1
ATOM 2125 C CA . PHE A 1 265 ? 9.924 0.057 -5.133 1.00 97.81 265 PHE A CA 1
ATOM 2126 C C . PHE A 1 265 ? 10.946 0.637 -4.161 1.00 97.81 265 PHE A C 1
ATOM 2128 O O . PHE A 1 265 ? 10.664 0.871 -2.985 1.00 97.81 265 PHE A O 1
ATOM 2135 N N . GLN A 1 266 ? 12.135 0.913 -4.680 1.00 97.19 266 GLN A N 1
ATOM 2136 C CA . GLN A 1 266 ? 13.129 1.742 -4.023 1.00 97.19 266 GLN A CA 1
ATOM 2137 C C . GLN A 1 266 ? 12.779 3.217 -4.272 1.00 97.19 266 GLN A C 1
ATOM 2139 O O . GLN A 1 266 ? 12.820 3.659 -5.427 1.00 97.19 266 GLN A O 1
ATOM 2144 N N . PRO A 1 267 ? 12.433 3.997 -3.239 1.00 97.31 267 PRO A N 1
ATOM 2145 C CA . PRO A 1 267 ? 12.061 5.383 -3.447 1.00 97.31 267 PRO A CA 1
ATOM 2146 C C . PRO A 1 267 ? 13.291 6.256 -3.730 1.00 97.31 267 PRO A C 1
ATOM 2148 O O . PRO A 1 267 ? 14.355 6.076 -3.134 1.00 97.31 267 PRO A O 1
ATOM 2151 N N . ILE A 1 268 ? 13.120 7.233 -4.616 1.00 96.56 268 ILE A N 1
ATOM 2152 C CA . ILE A 1 268 ? 14.053 8.339 -4.844 1.00 96.56 268 ILE A CA 1
ATOM 2153 C C . ILE A 1 268 ? 13.325 9.664 -4.625 1.00 96.56 268 ILE A C 1
ATOM 2155 O O . ILE A 1 268 ? 12.132 9.765 -4.909 1.00 96.56 268 ILE A O 1
ATOM 2159 N N . LEU A 1 269 ? 14.020 10.682 -4.126 1.00 96.06 269 LEU A N 1
ATOM 2160 C CA . LEU A 1 269 ? 13.425 12.011 -3.994 1.00 96.06 269 LEU A CA 1
ATOM 2161 C C . LEU A 1 269 ? 13.301 12.674 -5.364 1.00 96.06 269 LEU A C 1
ATOM 2163 O O . LEU A 1 269 ? 14.275 12.741 -6.111 1.00 96.06 269 LEU A O 1
ATOM 2167 N N . VAL A 1 270 ? 12.115 13.200 -5.658 1.00 94.88 270 VAL A N 1
ATOM 2168 C CA . VAL A 1 270 ? 11.846 14.011 -6.852 1.00 94.88 270 VAL A CA 1
ATOM 2169 C C . VAL A 1 270 ? 11.331 15.391 -6.464 1.00 94.88 270 VAL A C 1
ATOM 2171 O O . VAL A 1 270 ? 10.780 15.592 -5.378 1.00 94.88 270 VAL A O 1
ATOM 2174 N N . GLU A 1 271 ? 11.548 16.355 -7.352 1.00 90.56 271 GLU A N 1
ATOM 2175 C CA . GLU A 1 271 ? 10.973 17.693 -7.234 1.00 90.56 271 GLU A CA 1
ATOM 2176 C C . GLU A 1 271 ? 9.522 17.689 -7.734 1.00 90.56 271 GLU A C 1
ATOM 2178 O O . GLU A 1 271 ? 9.188 16.986 -8.686 1.00 90.56 271 GLU A O 1
ATOM 2183 N N . GLY A 1 272 ? 8.655 18.457 -7.069 1.00 92.44 272 GLY A N 1
ATOM 2184 C CA . GLY A 1 272 ? 7.214 18.494 -7.331 1.00 92.44 272 GLY A CA 1
ATOM 2185 C C . GLY A 1 272 ? 6.378 17.718 -6.308 1.00 92.44 272 GLY A C 1
ATOM 2186 O O . GLY A 1 272 ? 6.873 17.316 -5.253 1.00 92.44 272 GLY A O 1
ATOM 2187 N N . HIS A 1 273 ? 5.093 17.533 -6.629 1.00 95.12 273 HIS A N 1
ATOM 2188 C CA . HIS A 1 273 ? 4.080 16.956 -5.727 1.00 95.12 273 HIS A CA 1
ATOM 2189 C C . HIS A 1 273 ? 3.510 15.610 -6.209 1.00 95.12 273 HIS A C 1
ATOM 2191 O O . HIS A 1 273 ? 2.714 14.995 -5.500 1.00 95.12 273 HIS A O 1
ATOM 2197 N N . ALA A 1 274 ? 3.916 15.133 -7.388 1.00 96.88 274 ALA A N 1
ATOM 2198 C CA . ALA A 1 274 ? 3.423 13.895 -7.987 1.00 96.88 274 ALA A CA 1
ATOM 2199 C C . ALA A 1 274 ? 4.408 12.728 -7.823 1.00 96.88 274 ALA A C 1
ATOM 2201 O O . ALA A 1 274 ? 5.623 12.917 -7.769 1.00 96.88 274 ALA A O 1
ATOM 2202 N N . ILE A 1 275 ? 3.875 11.510 -7.754 1.00 97.88 275 ILE A N 1
ATOM 2203 C CA . ILE A 1 275 ? 4.675 10.283 -7.681 1.00 97.88 275 ILE A CA 1
ATOM 2204 C C . ILE A 1 275 ? 5.124 9.911 -9.093 1.00 97.88 275 ILE A C 1
ATOM 2206 O O . ILE A 1 275 ? 4.292 9.708 -9.974 1.00 97.88 275 ILE A O 1
ATOM 2210 N N . CYS A 1 276 ? 6.431 9.773 -9.311 1.00 97.25 276 CYS A N 1
ATOM 2211 C CA . CYS A 1 276 ? 6.944 9.337 -10.608 1.00 97.25 276 CYS A CA 1
ATOM 2212 C C . CYS A 1 276 ? 6.951 7.808 -10.686 1.00 97.25 276 CYS A C 1
ATOM 2214 O O . CYS A 1 276 ? 7.597 7.144 -9.867 1.00 97.25 276 CYS A O 1
ATOM 2216 N N . LEU A 1 277 ? 6.273 7.255 -11.691 1.00 97.12 277 LEU A N 1
ATOM 2217 C CA . LEU A 1 277 ? 6.125 5.817 -11.896 1.00 97.12 277 LEU A CA 1
ATOM 2218 C C . LEU A 1 277 ? 6.780 5.367 -13.205 1.00 97.12 277 LEU A C 1
ATOM 2220 O O . LEU A 1 277 ? 6.710 6.051 -14.226 1.00 97.12 277 LEU A O 1
ATOM 2224 N N . HIS A 1 278 ? 7.393 4.187 -13.187 1.00 96.62 278 HIS A N 1
ATOM 2225 C CA . HIS A 1 278 ? 7.974 3.589 -14.383 1.00 96.62 278 HIS A CA 1
ATOM 2226 C C . HIS A 1 278 ? 6.875 3.139 -15.377 1.00 96.62 278 HIS A C 1
ATOM 2228 O O . HIS A 1 278 ? 5.972 2.404 -14.981 1.00 96.62 278 HIS A O 1
ATOM 2234 N N . PRO A 1 279 ? 6.954 3.461 -16.683 1.00 95.56 279 PRO A N 1
ATOM 2235 C CA . PRO A 1 279 ? 5.879 3.157 -17.640 1.00 95.56 279 PRO A CA 1
ATOM 2236 C C . PRO A 1 279 ? 5.573 1.654 -17.795 1.00 95.56 279 PRO A C 1
ATOM 2238 O O . PRO A 1 279 ? 4.418 1.263 -17.926 1.00 95.56 279 PRO A O 1
ATOM 2241 N N . LEU A 1 280 ? 6.583 0.777 -17.720 1.00 94.88 280 LEU A N 1
ATOM 2242 C CA . LEU A 1 280 ? 6.371 -0.679 -17.834 1.00 94.88 280 LEU A CA 1
ATOM 2243 C C . LEU A 1 280 ? 5.524 -1.302 -16.710 1.00 94.88 280 LEU A C 1
ATOM 2245 O O . LEU A 1 280 ? 4.952 -2.369 -16.924 1.00 94.88 280 LEU A O 1
ATOM 2249 N N . VAL A 1 281 ? 5.424 -0.680 -15.526 1.00 95.00 281 VAL A N 1
ATOM 2250 C CA . VAL A 1 281 ? 4.597 -1.242 -14.440 1.00 95.00 281 VAL A CA 1
ATOM 2251 C C . VAL A 1 281 ? 3.124 -0.846 -14.558 1.00 95.00 281 VAL A C 1
ATOM 2253 O O . VAL A 1 281 ? 2.277 -1.473 -13.923 1.00 95.00 281 VAL A O 1
ATOM 2256 N N . CYS A 1 282 ? 2.787 0.133 -15.406 1.00 94.62 282 CYS A N 1
ATOM 2257 C CA . CYS A 1 282 ? 1.423 0.645 -15.564 1.00 94.62 282 CYS A CA 1
ATOM 2258 C C . CYS A 1 282 ? 0.418 -0.454 -15.927 1.00 94.62 282 CYS A C 1
ATOM 2260 O O . CYS A 1 282 ? -0.675 -0.483 -15.367 1.00 94.62 282 CYS A O 1
ATOM 2262 N N . LYS A 1 283 ? 0.808 -1.427 -16.765 1.00 92.56 283 LYS A N 1
ATOM 2263 C CA . LYS A 1 283 ? -0.050 -2.575 -17.107 1.00 92.56 283 LYS A CA 1
ATOM 2264 C C . LYS A 1 283 ? -0.394 -3.431 -15.882 1.00 92.56 283 LYS A C 1
ATOM 2266 O O . LYS A 1 283 ? -1.521 -3.895 -15.764 1.00 92.56 283 LYS A O 1
ATOM 2271 N N . GLY A 1 284 ? 0.552 -3.609 -14.956 1.00 92.31 284 GLY A N 1
ATOM 2272 C CA . GLY A 1 284 ? 0.332 -4.331 -13.698 1.00 92.31 284 GLY A CA 1
ATOM 2273 C C . GLY A 1 284 ? -0.556 -3.570 -12.709 1.00 92.31 284 GLY A C 1
ATOM 2274 O O . GLY A 1 284 ? -1.301 -4.183 -11.955 1.00 92.31 284 GLY A O 1
ATOM 2275 N N . PHE A 1 285 ? -0.542 -2.241 -12.731 1.00 95.44 285 PHE A N 1
ATOM 2276 C CA . PHE A 1 285 ? -1.460 -1.437 -11.918 1.00 95.44 285 PHE A CA 1
ATOM 2277 C C . PHE A 1 285 ? -2.796 -1.139 -12.609 1.00 95.44 285 PHE A C 1
ATOM 2279 O O . PHE A 1 285 ? -3.712 -0.612 -11.973 1.00 95.44 285 PHE A O 1
ATOM 2286 N N . ASN A 1 286 ? -2.908 -1.466 -13.900 1.00 93.88 286 ASN A N 1
ATOM 2287 C CA . ASN A 1 286 ? -3.963 -0.991 -14.790 1.00 93.88 286 ASN A CA 1
ATOM 2288 C C . ASN A 1 286 ? -4.125 0.541 -14.720 1.00 93.88 286 ASN A C 1
ATOM 2290 O O . ASN A 1 286 ? -5.244 1.034 -14.599 1.00 93.88 286 ASN A O 1
ATOM 2294 N N . ALA A 1 287 ? -2.997 1.256 -14.681 1.00 95.00 287 ALA A N 1
ATOM 2295 C CA . ALA A 1 287 ? -2.925 2.694 -14.434 1.00 95.00 287 ALA A CA 1
ATOM 2296 C C . ALA A 1 287 ? -2.621 3.482 -15.709 1.00 95.00 287 ALA A C 1
ATOM 2298 O O . ALA A 1 287 ? -1.819 3.037 -16.537 1.00 95.00 287 ALA A O 1
ATOM 2299 N N . ASP A 1 288 ? -3.192 4.673 -15.804 1.00 94.56 288 ASP A N 1
ATOM 2300 C CA . ASP A 1 288 ? -2.896 5.699 -16.799 1.00 94.56 288 ASP A CA 1
ATOM 2301 C C . ASP A 1 288 ? -2.468 7.012 -16.116 1.00 94.56 288 ASP A C 1
ATOM 2303 O O . ASP A 1 288 ? -2.205 7.057 -14.916 1.00 94.56 288 ASP A O 1
ATOM 2307 N N . PHE A 1 289 ? -2.239 8.064 -16.904 1.00 95.50 289 PHE A N 1
ATOM 2308 C CA . PHE A 1 289 ? -1.671 9.334 -16.431 1.00 95.50 289 PHE A CA 1
ATOM 2309 C C . PHE A 1 289 ? -2.621 10.517 -16.678 1.00 95.50 289 PHE A C 1
ATOM 2311 O O . PHE A 1 289 ? -2.178 11.614 -17.010 1.00 95.50 289 PHE A O 1
ATOM 2318 N N . ASP A 1 290 ? -3.929 10.301 -16.541 1.00 95.06 290 ASP A N 1
ATOM 2319 C CA . ASP A 1 290 ? -4.983 11.301 -16.774 1.00 95.06 290 ASP A CA 1
ATOM 2320 C C . ASP A 1 290 ? -5.497 11.983 -15.484 1.00 95.06 290 ASP A C 1
ATOM 2322 O O . ASP A 1 290 ? -6.401 12.817 -15.525 1.00 95.06 290 ASP A O 1
ATOM 2326 N N . GLY A 1 291 ? -4.899 11.657 -14.334 1.00 94.62 291 GLY A N 1
ATOM 2327 C CA . GLY A 1 291 ? -5.347 12.101 -13.007 1.00 94.62 291 GLY A CA 1
ATOM 2328 C C . GLY A 1 291 ? -5.391 10.984 -11.965 1.00 94.62 291 GLY A C 1
ATOM 2329 O O . GLY A 1 291 ? -5.655 11.245 -10.787 1.00 94.62 291 GLY A O 1
ATOM 2330 N N . ASP A 1 292 ? -5.095 9.759 -12.390 1.00 96.38 292 ASP A N 1
ATOM 2331 C CA . ASP A 1 292 ? -4.908 8.582 -11.555 1.00 96.38 292 ASP A CA 1
ATOM 2332 C C . ASP A 1 292 ? -4.038 8.836 -10.308 1.00 96.38 292 ASP A C 1
ATOM 2334 O O . ASP A 1 292 ? -3.021 9.538 -10.324 1.00 96.38 292 ASP A O 1
ATOM 2338 N N . GLN A 1 293 ? -4.438 8.224 -9.192 1.00 96.81 293 GLN A N 1
ATOM 2339 C CA . GLN A 1 293 ? -3.774 8.370 -7.897 1.00 96.81 293 GLN A CA 1
ATOM 2340 C C . GLN A 1 293 ? -3.305 7.023 -7.359 1.00 96.81 293 GLN A C 1
A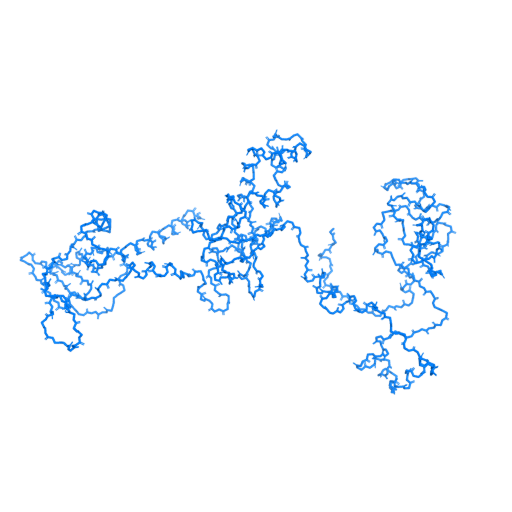TOM 2342 O O . GLN A 1 293 ? -4.009 6.015 -7.450 1.00 96.81 293 GLN A O 1
ATOM 2347 N N . MET A 1 294 ? -2.149 7.023 -6.697 1.00 97.81 294 MET A N 1
ATOM 2348 C CA . MET A 1 294 ? -1.626 5.849 -6.001 1.00 97.81 294 MET A CA 1
ATOM 2349 C C . MET A 1 294 ? -1.382 6.136 -4.526 1.00 97.81 294 MET A C 1
ATOM 2351 O O . MET A 1 294 ? -0.980 7.233 -4.132 1.00 97.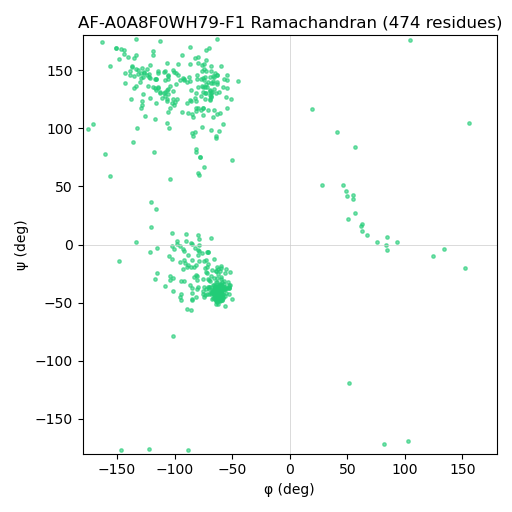81 294 MET A O 1
ATOM 2355 N N . ALA A 1 295 ? -1.641 5.122 -3.703 1.00 97.56 295 ALA A N 1
ATOM 2356 C CA . ALA A 1 295 ? -1.284 5.120 -2.296 1.00 97.56 295 ALA A CA 1
ATOM 2357 C C . ALA A 1 295 ? 0.142 4.587 -2.108 1.00 97.56 295 ALA A C 1
ATOM 2359 O O . ALA A 1 295 ? 0.564 3.662 -2.802 1.00 97.56 295 ALA A O 1
ATOM 2360 N N . VAL A 1 296 ? 0.856 5.159 -1.145 1.00 97.81 296 VAL A N 1
ATOM 2361 C CA . VAL A 1 296 ? 2.205 4.768 -0.729 1.00 97.81 296 VAL A CA 1
ATOM 2362 C C . VAL A 1 296 ? 2.125 4.239 0.694 1.00 97.81 296 VAL A C 1
ATOM 2364 O O . VAL A 1 296 ? 1.486 4.867 1.537 1.00 97.81 296 VAL A O 1
ATOM 2367 N N . HIS A 1 297 ? 2.789 3.122 0.975 1.00 97.62 297 HIS A N 1
ATOM 2368 C CA . HIS A 1 297 ? 2.902 2.549 2.317 1.00 97.62 297 HIS A CA 1
ATOM 2369 C C . HIS A 1 297 ? 4.361 2.232 2.648 1.00 97.62 297 HIS A C 1
ATOM 2371 O O . HIS A 1 297 ? 5.094 1.723 1.797 1.00 97.62 297 HIS A O 1
ATOM 2377 N N . VAL A 1 298 ? 4.774 2.498 3.891 1.00 97.19 298 VAL A N 1
ATOM 2378 C CA . VAL A 1 298 ? 6.143 2.225 4.357 1.00 97.19 298 VAL A CA 1
ATOM 2379 C C . VAL A 1 298 ? 6.167 0.991 5.275 1.00 97.19 298 VAL A C 1
ATOM 2381 O O . VAL A 1 298 ? 5.603 1.041 6.371 1.00 97.19 298 VAL A O 1
ATOM 2384 N N . PRO A 1 299 ? 6.811 -0.124 4.877 1.00 96.88 299 PRO A N 1
ATOM 2385 C CA . PRO A 1 299 ? 7.032 -1.273 5.751 1.00 96.88 299 PRO A CA 1
ATOM 2386 C C . PRO A 1 299 ? 8.038 -0.927 6.859 1.00 96.88 299 PRO A C 1
ATOM 2388 O O . PRO A 1 299 ? 9.155 -0.487 6.592 1.00 96.88 299 PRO A O 1
ATOM 2391 N N . LEU A 1 300 ? 7.643 -1.137 8.119 1.00 94.88 300 LEU A N 1
ATOM 2392 C CA . LEU A 1 300 ? 8.449 -0.737 9.279 1.00 94.88 300 LEU A CA 1
ATOM 2393 C C . LEU A 1 300 ? 9.336 -1.866 9.814 1.00 94.88 300 LEU A C 1
ATOM 2395 O O . LEU A 1 300 ? 10.515 -1.635 10.071 1.00 94.88 300 LEU A O 1
ATOM 2399 N N . SER A 1 301 ? 8.789 -3.072 10.004 1.00 95.31 301 SER A N 1
ATOM 2400 C CA . SER A 1 301 ? 9.552 -4.189 10.575 1.00 95.31 301 SER A CA 1
ATOM 2401 C C . SER A 1 301 ? 10.549 -4.766 9.571 1.00 95.31 301 SER A C 1
ATOM 2403 O O . SER A 1 301 ? 10.363 -4.648 8.358 1.00 95.31 301 SER A O 1
ATOM 2405 N N . LEU A 1 302 ? 11.606 -5.404 10.074 1.00 94.00 302 LEU A N 1
ATOM 2406 C CA . LEU A 1 302 ? 12.635 -6.002 9.222 1.00 94.00 302 LEU A CA 1
ATOM 2407 C C . LEU A 1 302 ? 12.062 -7.131 8.359 1.00 94.00 302 LEU A C 1
ATOM 2409 O O . LEU A 1 302 ? 12.428 -7.252 7.194 1.00 94.00 302 LEU A O 1
ATOM 2413 N N . GLU A 1 303 ? 11.118 -7.900 8.898 1.00 95.94 303 GLU A N 1
ATOM 2414 C CA . GLU A 1 303 ? 10.423 -8.969 8.181 1.00 95.94 303 GLU A CA 1
ATOM 2415 C C . GLU A 1 303 ? 9.603 -8.395 7.022 1.00 95.94 303 GLU A C 1
ATOM 2417 O O . GLU A 1 303 ? 9.734 -8.856 5.893 1.00 95.94 303 GLU A O 1
ATOM 2422 N N . ALA A 1 304 ? 8.840 -7.323 7.261 1.00 96.19 304 ALA A N 1
ATOM 2423 C CA . ALA A 1 304 ? 8.051 -6.669 6.218 1.00 96.19 304 ALA A CA 1
ATOM 2424 C C . ALA A 1 304 ? 8.939 -6.039 5.130 1.00 96.19 304 ALA A C 1
ATOM 2426 O O . ALA A 1 304 ? 8.607 -6.078 3.945 1.00 96.19 304 ALA A O 1
ATOM 2427 N N . GLN A 1 305 ? 10.088 -5.470 5.509 1.00 95.81 305 GLN A N 1
ATOM 2428 C CA . GLN A 1 305 ? 11.064 -4.954 4.546 1.00 95.81 305 GLN A CA 1
ATOM 2429 C C . GLN A 1 305 ? 11.704 -6.080 3.720 1.00 95.81 305 GLN A C 1
ATOM 2431 O O . GLN A 1 305 ? 11.921 -5.907 2.517 1.00 95.81 305 GLN A O 1
ATOM 2436 N N . ALA A 1 306 ? 11.988 -7.230 4.337 1.00 94.94 306 ALA A N 1
ATOM 2437 C CA . ALA A 1 306 ? 12.512 -8.408 3.653 1.00 94.94 306 ALA A CA 1
ATOM 2438 C C . ALA A 1 306 ? 11.483 -9.001 2.678 1.00 94.94 306 ALA A C 1
ATOM 2440 O O . ALA A 1 306 ? 11.821 -9.249 1.522 1.00 94.94 306 ALA A O 1
ATOM 2441 N N . GLU A 1 307 ? 10.222 -9.148 3.095 1.00 96.50 307 GLU A N 1
ATOM 2442 C CA . GLU A 1 307 ? 9.121 -9.580 2.223 1.00 96.50 307 GLU A CA 1
ATOM 2443 C C . GLU A 1 307 ? 8.947 -8.637 1.033 1.00 96.50 307 GLU A C 1
ATOM 2445 O O . GLU A 1 307 ? 8.853 -9.092 -0.109 1.00 96.50 307 GLU A O 1
ATOM 2450 N N . ALA A 1 308 ? 8.982 -7.322 1.276 1.00 96.44 308 ALA A N 1
ATOM 2451 C CA . ALA A 1 308 ? 8.911 -6.340 0.206 1.00 96.44 308 ALA A CA 1
ATOM 2452 C C . ALA A 1 308 ? 10.035 -6.574 -0.815 1.00 96.44 308 ALA A C 1
ATOM 2454 O O . ALA A 1 308 ? 9.744 -6.745 -1.998 1.00 96.44 308 ALA A O 1
ATOM 2455 N N . ARG A 1 309 ? 11.294 -6.655 -0.353 1.00 94.00 309 ARG A N 1
ATOM 2456 C CA . ARG A 1 309 ? 12.497 -6.850 -1.186 1.00 94.00 309 ARG A CA 1
ATOM 2457 C C . ARG A 1 309 ? 12.497 -8.141 -1.990 1.00 94.00 309 ARG A C 1
ATOM 2459 O O . ARG A 1 309 ? 12.820 -8.105 -3.173 1.00 94.00 309 ARG A O 1
ATOM 2466 N N . LEU A 1 310 ? 12.153 -9.255 -1.357 1.00 93.00 310 LEU A N 1
ATOM 2467 C CA . LEU A 1 310 ? 12.274 -10.578 -1.965 1.00 93.00 310 LEU A CA 1
ATOM 2468 C C . LEU A 1 310 ? 11.064 -10.940 -2.830 1.00 93.00 310 LEU A C 1
ATOM 2470 O O . LEU A 1 310 ? 11.230 -11.565 -3.872 1.00 93.00 310 LEU A O 1
ATOM 2474 N N . LEU A 1 311 ? 9.854 -10.556 -2.411 1.00 94.62 311 LEU A N 1
ATOM 2475 C CA . LEU A 1 311 ? 8.614 -11.039 -3.026 1.00 94.62 311 LEU A CA 1
ATOM 2476 C C . LEU A 1 311 ? 7.902 -9.970 -3.854 1.00 94.62 311 LEU A C 1
ATOM 2478 O O . LEU A 1 311 ? 7.292 -10.285 -4.876 1.00 94.62 311 LEU A O 1
ATOM 2482 N N . MET A 1 312 ? 7.944 -8.706 -3.426 1.00 96.06 312 MET A N 1
ATOM 2483 C CA . MET A 1 312 ? 7.075 -7.662 -3.981 1.00 96.06 312 MET A CA 1
ATOM 2484 C C . MET A 1 312 ? 7.782 -6.683 -4.919 1.00 96.06 312 MET A C 1
ATOM 2486 O O . MET A 1 312 ? 7.096 -5.903 -5.580 1.00 96.06 312 MET A O 1
ATOM 2490 N N . PHE A 1 313 ? 9.116 -6.694 -5.014 1.00 95.38 313 PHE A N 1
ATOM 2491 C CA . PHE A 1 313 ? 9.831 -5.756 -5.885 1.00 95.38 313 PHE A CA 1
ATOM 2492 C C . PHE A 1 313 ? 9.384 -5.888 -7.344 1.00 95.38 313 PHE A C 1
ATOM 2494 O O . PHE A 1 313 ? 9.255 -6.990 -7.884 1.00 95.38 313 PHE A O 1
ATOM 2501 N N . SER A 1 314 ? 9.169 -4.751 -8.000 1.00 94.06 314 SER A N 1
ATOM 2502 C CA . SER A 1 314 ? 8.632 -4.692 -9.367 1.00 94.06 314 SER A CA 1
ATOM 2503 C C . SER A 1 314 ? 9.479 -5.459 -10.392 1.00 94.06 314 SER A C 1
ATOM 2505 O O . SER A 1 314 ? 8.935 -6.146 -11.251 1.00 94.06 314 SER A O 1
ATOM 2507 N N . HIS A 1 315 ? 10.810 -5.415 -10.276 1.00 91.19 315 HIS A N 1
ATOM 2508 C CA . HIS A 1 315 ? 11.721 -6.104 -11.198 1.00 91.19 315 HIS A CA 1
ATOM 2509 C C . HIS A 1 315 ? 11.722 -7.637 -11.067 1.00 91.19 315 HIS A C 1
ATOM 2511 O O . HIS A 1 315 ? 12.165 -8.313 -11.989 1.00 91.19 315 HIS A O 1
ATOM 2517 N N . MET A 1 316 ? 11.212 -8.188 -9.960 1.00 90.88 316 MET A N 1
ATOM 2518 C CA . MET A 1 316 ? 11.017 -9.635 -9.773 1.00 90.88 316 MET A CA 1
ATOM 2519 C C . MET A 1 316 ? 9.639 -10.097 -10.267 1.00 90.88 316 MET A C 1
ATOM 2521 O O . MET A 1 316 ? 9.422 -11.272 -10.553 1.00 90.88 316 MET A O 1
ATOM 2525 N N . ASN A 1 317 ? 8.700 -9.164 -10.412 1.00 92.88 317 ASN A N 1
ATOM 2526 C CA . ASN A 1 317 ? 7.303 -9.426 -10.729 1.00 92.88 317 ASN A CA 1
ATOM 2527 C C . ASN A 1 317 ? 6.982 -9.110 -12.199 1.00 92.88 317 ASN A C 1
ATOM 2529 O O . ASN A 1 317 ? 6.093 -8.315 -12.499 1.00 92.88 317 ASN A O 1
ATOM 2533 N N . LEU A 1 318 ? 7.715 -9.745 -13.119 1.00 93.38 318 LEU A N 1
ATOM 2534 C CA . LEU A 1 318 ? 7.599 -9.496 -14.564 1.00 93.38 318 LEU A CA 1
ATOM 2535 C C . LEU A 1 318 ? 6.498 -10.313 -15.252 1.00 93.38 318 LEU A C 1
ATOM 2537 O O . LEU A 1 318 ? 6.071 -9.952 -16.349 1.00 93.38 318 LEU A O 1
ATOM 2541 N N . LEU A 1 319 ? 6.050 -11.406 -14.630 1.00 94.19 319 LEU A N 1
ATOM 2542 C CA . LEU A 1 319 ? 5.112 -12.366 -15.213 1.00 94.19 319 LEU A CA 1
ATOM 2543 C C . LEU A 1 319 ? 3.726 -12.288 -14.569 1.00 94.19 319 LEU A C 1
ATOM 2545 O O . LEU A 1 319 ? 3.576 -12.025 -13.370 1.00 94.19 319 LEU A O 1
ATOM 2549 N N . SER A 1 320 ? 2.711 -12.589 -15.374 1.00 92.56 320 SER A N 1
ATOM 2550 C CA . SER A 1 320 ? 1.337 -12.769 -14.933 1.00 92.56 320 SER A CA 1
ATOM 2551 C C . SER A 1 320 ? 1.207 -14.026 -14.081 1.00 92.56 320 SER A C 1
ATOM 2553 O O . SER A 1 320 ? 1.551 -15.108 -14.553 1.00 92.56 320 SER A O 1
ATOM 2555 N N . PRO A 1 321 ? 0.643 -13.941 -12.864 1.00 90.69 321 PRO A N 1
ATOM 2556 C CA . PRO A 1 321 ? 0.425 -15.121 -12.029 1.00 90.69 321 PRO A CA 1
ATOM 2557 C C . PRO A 1 321 ? -0.620 -16.077 -12.609 1.00 90.69 321 PRO A C 1
ATOM 2559 O O . PRO A 1 321 ? -0.644 -17.240 -12.232 1.00 90.69 321 PRO A O 1
ATOM 2562 N N . ALA A 1 322 ? -1.507 -15.577 -13.476 1.00 91.19 322 ALA A N 1
ATOM 2563 C CA . ALA A 1 322 ? -2.616 -16.351 -14.023 1.00 91.19 322 ALA A CA 1
ATOM 2564 C C . ALA A 1 322 ? -2.212 -17.182 -15.250 1.00 91.19 322 ALA A C 1
ATOM 2566 O O . ALA A 1 322 ? -2.636 -18.324 -15.370 1.00 91.19 322 ALA A O 1
ATOM 2567 N N . ILE A 1 323 ? -1.416 -16.600 -16.157 1.00 92.19 323 ILE A N 1
ATOM 2568 C CA . ILE A 1 323 ? -1.096 -17.200 -17.468 1.00 92.19 323 ILE A CA 1
ATOM 2569 C C . ILE A 1 323 ? 0.399 -17.538 -17.589 1.00 92.19 323 ILE A C 1
ATOM 2571 O O . ILE A 1 323 ? 0.773 -18.426 -18.342 1.00 92.19 323 ILE A O 1
ATOM 2575 N N . GLY A 1 324 ? 1.267 -16.858 -16.835 1.00 92.12 324 GLY A N 1
ATOM 2576 C CA . GLY A 1 324 ? 2.721 -16.937 -17.007 1.00 92.12 324 GLY A CA 1
ATOM 2577 C C . GLY A 1 324 ? 3.275 -15.989 -18.076 1.00 92.12 324 GLY A C 1
ATOM 2578 O O . GLY A 1 324 ? 4.489 -15.869 -18.197 1.00 92.12 324 GLY A O 1
ATOM 2579 N N . ASP A 1 325 ? 2.414 -15.270 -18.801 1.00 92.62 325 ASP A N 1
ATOM 2580 C CA . ASP A 1 325 ? 2.827 -14.292 -19.813 1.00 92.62 325 ASP A CA 1
ATOM 2581 C C . ASP A 1 325 ? 3.517 -13.060 -19.203 1.00 92.62 325 ASP A C 1
ATOM 2583 O O . ASP A 1 325 ? 3.161 -12.631 -18.099 1.00 92.62 325 ASP A O 1
ATOM 2587 N N . PRO A 1 326 ? 4.459 -12.421 -19.920 1.00 93.94 326 PRO A N 1
ATOM 2588 C CA . PRO A 1 326 ? 5.103 -11.202 -19.453 1.00 93.94 326 PRO A CA 1
ATOM 2589 C C . PRO A 1 326 ? 4.118 -10.022 -19.407 1.00 93.94 326 PRO A C 1
ATOM 2591 O O . PRO A 1 326 ? 3.407 -9.721 -20.368 1.00 93.94 326 PRO A O 1
ATOM 2594 N N . ILE A 1 327 ? 4.099 -9.317 -18.277 1.00 91.62 327 ILE A N 1
ATOM 2595 C CA . ILE A 1 327 ? 3.277 -8.116 -18.065 1.00 91.62 327 ILE A CA 1
ATOM 2596 C C . ILE A 1 327 ? 4.072 -6.852 -18.363 1.00 91.62 327 ILE A C 1
ATOM 2598 O O . ILE A 1 327 ? 3.551 -5.956 -19.024 1.00 91.62 327 ILE A O 1
ATOM 2602 N N . SER A 1 328 ? 5.327 -6.791 -17.922 1.00 90.69 328 SER A N 1
ATOM 2603 C CA . SER A 1 328 ? 6.216 -5.641 -18.121 1.00 90.69 328 SER A CA 1
ATOM 2604 C C . SER A 1 328 ? 6.798 -5.631 -19.539 1.00 90.69 328 SER A C 1
ATOM 2606 O O . SER A 1 328 ? 8.008 -5.732 -19.728 1.00 90.69 328 SER A O 1
ATOM 2608 N N . VAL A 1 329 ? 5.924 -5.565 -20.542 1.00 91.81 329 VAL A N 1
ATOM 2609 C CA . VAL A 1 329 ? 6.285 -5.509 -21.963 1.00 91.81 329 VAL A CA 1
ATOM 2610 C C . VAL A 1 329 ? 6.236 -4.069 -22.476 1.00 91.81 329 VAL A C 1
ATOM 2612 O O . VAL A 1 329 ? 5.392 -3.299 -22.014 1.00 91.81 329 VAL A O 1
ATOM 2615 N N . PRO A 1 330 ? 7.099 -3.688 -23.434 1.00 92.62 330 PRO A N 1
ATOM 2616 C CA . PRO A 1 330 ? 6.997 -2.399 -24.107 1.00 92.62 330 PRO A CA 1
ATOM 2617 C C . PRO A 1 330 ? 5.602 -2.192 -24.711 1.00 92.62 330 PRO A C 1
ATOM 2619 O O . PRO A 1 330 ? 5.062 -3.087 -25.360 1.00 92.62 330 PRO A O 1
ATOM 2622 N N . THR A 1 331 ? 5.027 -1.008 -24.511 1.00 90.75 331 THR A N 1
ATOM 2623 C CA . THR A 1 331 ? 3.711 -0.602 -25.034 1.00 90.75 331 THR A CA 1
ATOM 2624 C C . THR A 1 331 ? 3.775 0.792 -25.655 1.00 90.75 331 THR A C 1
ATOM 2626 O O . THR A 1 331 ? 4.701 1.550 -25.365 1.00 90.75 331 THR A O 1
ATOM 2629 N N . GLN A 1 332 ? 2.771 1.140 -26.472 1.00 91.25 332 GLN A N 1
ATOM 2630 C CA . GLN A 1 332 ? 2.577 2.485 -27.044 1.00 91.25 332 GLN A CA 1
ATOM 2631 C C . GLN A 1 332 ? 3.855 3.009 -27.729 1.00 91.25 332 GLN A C 1
ATOM 2633 O O . GLN A 1 332 ? 4.363 2.360 -28.645 1.00 91.25 332 GLN A O 1
ATOM 2638 N N . ASP A 1 333 ? 4.402 4.131 -27.265 1.00 93.69 333 ASP A N 1
ATOM 2639 C CA . ASP A 1 333 ? 5.562 4.816 -27.841 1.00 93.69 333 ASP A CA 1
ATOM 2640 C C . ASP A 1 333 ? 6.796 3.918 -27.942 1.00 93.69 333 ASP A C 1
ATOM 2642 O O . ASP A 1 333 ? 7.529 3.976 -28.929 1.00 93.69 333 ASP A O 1
ATOM 2646 N N . MET A 1 334 ? 7.006 3.030 -26.962 1.00 93.88 334 MET A N 1
ATOM 2647 C CA . MET A 1 334 ? 8.130 2.092 -26.995 1.00 93.88 334 MET A CA 1
ATOM 2648 C C . MET A 1 334 ? 7.994 1.104 -28.159 1.00 93.88 334 MET A C 1
ATOM 2650 O O . MET A 1 334 ? 8.977 0.816 -28.838 1.00 93.88 334 MET A O 1
ATOM 2654 N N . LEU A 1 335 ? 6.780 0.604 -28.421 1.00 92.69 335 LEU A N 1
ATOM 2655 C CA . LEU A 1 335 ? 6.533 -0.294 -29.553 1.00 92.69 335 LEU A CA 1
ATOM 2656 C C . LEU A 1 335 ? 6.685 0.433 -30.883 1.00 92.69 335 LEU A C 1
ATOM 2658 O O . LEU A 1 335 ? 7.277 -0.127 -31.799 1.00 92.69 335 LEU A O 1
ATOM 2662 N N . ILE A 1 336 ? 6.199 1.671 -30.986 1.00 93.69 336 ILE A N 1
ATOM 2663 C CA . ILE A 1 336 ? 6.350 2.485 -32.199 1.00 93.69 336 ILE A CA 1
ATOM 2664 C C . ILE A 1 336 ? 7.834 2.759 -32.463 1.00 93.69 336 ILE A C 1
ATOM 2666 O O . ILE A 1 336 ? 8.297 2.571 -33.584 1.00 93.69 336 ILE A O 1
ATOM 2670 N N . GLY A 1 337 ? 8.601 3.126 -31.433 1.00 91.50 337 GLY A N 1
ATOM 2671 C CA . GLY A 1 337 ? 10.041 3.347 -31.542 1.00 91.50 337 GLY A CA 1
ATOM 2672 C C . GLY A 1 337 ? 10.790 2.095 -31.998 1.00 91.50 337 GLY A C 1
ATOM 2673 O O . GLY A 1 337 ? 11.576 2.162 -32.940 1.00 91.50 337 GLY A O 1
ATOM 2674 N N . LEU A 1 338 ? 10.504 0.939 -31.389 1.00 90.19 338 LEU A N 1
ATOM 2675 C CA . LEU A 1 338 ? 11.093 -0.343 -31.792 1.00 90.19 338 LEU A CA 1
ATOM 2676 C C . LEU A 1 338 ? 10.669 -0.759 -33.205 1.00 90.19 338 LEU A C 1
ATOM 2678 O O . LEU A 1 338 ? 11.486 -1.284 -33.963 1.00 90.19 338 LEU A O 1
ATOM 2682 N N . TYR A 1 339 ? 9.414 -0.510 -33.576 1.00 90.25 339 TYR A N 1
ATOM 2683 C CA . TYR A 1 339 ? 8.903 -0.794 -34.910 1.00 90.25 339 TYR A CA 1
ATOM 2684 C C . TYR A 1 339 ? 9.618 0.055 -35.958 1.00 90.25 339 TYR A C 1
ATOM 2686 O O . TYR A 1 339 ? 10.168 -0.504 -36.895 1.00 90.25 339 TYR A O 1
ATOM 2694 N N . VAL A 1 340 ? 9.702 1.376 -35.771 1.00 89.06 340 VAL A N 1
ATOM 2695 C CA . VAL A 1 340 ? 10.444 2.270 -36.675 1.00 89.06 340 VAL A CA 1
ATOM 2696 C C . VAL A 1 340 ? 11.918 1.869 -36.740 1.00 89.06 340 VAL A C 1
ATOM 2698 O O . VAL A 1 340 ? 12.479 1.793 -37.826 1.00 89.06 340 VAL A O 1
ATOM 2701 N N . LEU A 1 341 ? 12.528 1.513 -35.604 1.00 87.00 341 LEU A N 1
ATOM 2702 C CA . LEU A 1 341 ? 13.919 1.061 -35.546 1.00 87.00 341 LEU A CA 1
ATOM 2703 C C . LEU A 1 341 ? 14.168 -0.222 -36.356 1.00 87.00 341 LEU A C 1
ATOM 2705 O O . LEU A 1 341 ? 15.240 -0.407 -36.928 1.00 87.00 341 LEU A O 1
ATOM 2709 N N . THR A 1 342 ? 13.189 -1.121 -36.401 1.00 83.94 342 THR A N 1
ATOM 2710 C CA . THR A 1 342 ? 13.290 -2.420 -37.087 1.00 83.94 342 THR A CA 1
ATOM 2711 C C . THR A 1 342 ? 12.578 -2.443 -38.442 1.00 83.94 342 THR A C 1
ATOM 2713 O O . THR A 1 342 ? 12.637 -3.442 -39.164 1.00 83.94 342 THR A O 1
ATOM 2716 N N . SER A 1 343 ? 11.944 -1.341 -38.841 1.00 77.75 343 SER A N 1
ATOM 2717 C CA . SER A 1 343 ? 11.209 -1.203 -40.097 1.00 77.75 343 SER A CA 1
ATOM 2718 C C . SER A 1 343 ? 12.184 -0.994 -41.259 1.00 77.75 343 SER A C 1
ATOM 2720 O O . SER A 1 343 ? 12.345 0.099 -41.783 1.00 77.75 343 SER A O 1
ATOM 2722 N N . GLY A 1 344 ? 12.857 -2.069 -41.670 1.00 66.38 344 GLY A N 1
ATOM 2723 C CA . GLY A 1 344 ? 13.791 -2.084 -42.795 1.00 66.38 344 GLY A CA 1
ATOM 2724 C C . GLY A 1 344 ? 13.242 -2.795 -44.032 1.00 66.38 344 GLY A C 1
ATOM 2725 O O . GLY A 1 344 ? 12.389 -3.682 -43.951 1.00 66.38 344 GLY A O 1
ATOM 2726 N N . ASN A 1 345 ? 13.786 -2.448 -45.199 1.00 61.12 345 ASN A N 1
ATOM 2727 C CA . ASN A 1 345 ? 13.411 -3.043 -46.479 1.00 61.12 345 ASN A CA 1
ATOM 2728 C C . ASN A 1 345 ? 13.864 -4.520 -46.534 1.00 61.12 345 ASN A C 1
ATOM 2730 O O . ASN A 1 345 ? 15.021 -4.821 -46.825 1.00 61.12 345 ASN A O 1
ATOM 2734 N N . ARG A 1 346 ? 12.952 -5.465 -46.254 1.00 53.22 346 ARG A N 1
ATOM 2735 C CA . ARG A 1 346 ? 13.223 -6.922 -46.196 1.00 53.22 346 ARG A CA 1
ATOM 2736 C C . ARG A 1 346 ? 13.557 -7.571 -47.544 1.00 53.22 346 ARG A C 1
ATOM 2738 O O . ARG A 1 346 ? 13.686 -8.791 -47.614 1.00 53.22 346 ARG A O 1
ATOM 2745 N N . ARG A 1 347 ? 13.688 -6.797 -48.626 1.00 56.88 347 ARG A N 1
ATOM 2746 C CA . ARG A 1 347 ? 14.058 -7.306 -49.955 1.00 56.88 347 ARG A CA 1
ATOM 2747 C C . ARG A 1 347 ? 15.401 -8.025 -49.855 1.00 56.88 347 ARG A C 1
ATOM 2749 O O . ARG A 1 347 ? 16.413 -7.349 -49.713 1.00 56.88 347 ARG A O 1
ATOM 2756 N N . GLY A 1 348 ? 15.409 -9.361 -49.855 1.00 57.59 348 GLY A N 1
ATOM 2757 C CA . GLY A 1 348 ? 16.618 -10.193 -49.785 1.00 57.59 348 GLY A CA 1
ATOM 2758 C C . GLY A 1 348 ? 17.535 -10.004 -50.997 1.00 57.59 348 GLY A C 1
ATOM 2759 O O . GLY A 1 348 ? 17.192 -9.285 -51.937 1.00 57.59 348 GLY A O 1
ATOM 2760 N N . VAL A 1 349 ? 18.692 -10.674 -51.004 1.00 55.84 349 VAL A N 1
ATOM 2761 C CA . VAL A 1 349 ? 19.675 -10.565 -52.105 1.00 55.84 349 VAL A CA 1
ATOM 2762 C C . VAL A 1 349 ? 19.036 -10.841 -53.479 1.00 55.84 349 VAL A C 1
ATOM 2764 O O . VAL A 1 349 ? 19.319 -10.116 -54.435 1.00 55.84 349 VAL A O 1
ATOM 2767 N N . CYS A 1 350 ? 18.094 -11.793 -53.560 1.00 49.66 350 CYS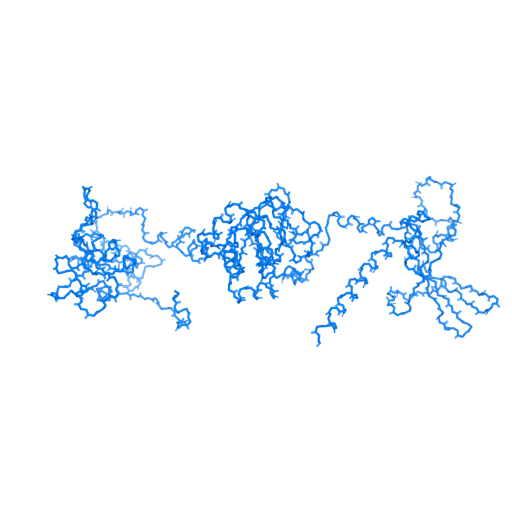 A N 1
ATOM 2768 C CA . CYS A 1 350 ? 17.337 -12.091 -54.783 1.00 49.66 350 CYS A CA 1
ATOM 2769 C C . CYS A 1 350 ? 16.533 -10.899 -55.318 1.00 49.66 350 CYS A C 1
ATOM 2771 O O . CYS A 1 350 ? 16.544 -10.647 -56.517 1.00 49.66 350 CYS A O 1
ATOM 2773 N N . ALA A 1 351 ? 15.868 -10.134 -54.451 1.00 49.25 351 ALA A N 1
ATOM 2774 C CA . ALA A 1 351 ? 15.016 -9.022 -54.877 1.00 49.25 351 ALA A CA 1
ATOM 2775 C C . ALA A 1 351 ? 15.824 -7.810 -55.380 1.00 49.25 351 ALA A C 1
ATOM 2777 O O . ALA A 1 351 ? 15.316 -7.025 -56.176 1.00 49.25 351 ALA A O 1
ATOM 2778 N N . ASN A 1 352 ? 17.084 -7.665 -54.950 1.00 50.34 352 ASN A N 1
ATOM 2779 C CA . ASN A 1 352 ? 17.951 -6.560 -55.370 1.00 50.34 352 ASN A CA 1
ATOM 2780 C C . ASN A 1 352 ? 18.850 -6.903 -56.573 1.00 50.34 352 ASN A C 1
ATOM 2782 O O . ASN A 1 352 ? 19.148 -6.003 -57.354 1.00 50.34 352 ASN A O 1
ATOM 2786 N N . ARG A 1 353 ? 19.278 -8.167 -56.750 1.00 50.97 353 ARG A N 1
ATOM 2787 C CA . ARG A 1 353 ? 20.094 -8.593 -57.912 1.00 50.97 353 ARG A CA 1
ATOM 2788 C C . ARG A 1 353 ? 19.276 -9.118 -59.095 1.00 50.97 353 ARG A C 1
ATOM 2790 O O . ARG A 1 353 ? 19.685 -8.914 -60.232 1.00 50.97 353 ARG A O 1
ATOM 2797 N N . TYR A 1 354 ? 18.124 -9.744 -58.843 1.00 47.25 354 TYR A N 1
ATOM 2798 C CA . TYR A 1 354 ? 17.289 -10.397 -59.861 1.00 47.25 354 TYR A CA 1
ATOM 2799 C C . TYR A 1 354 ? 15.907 -9.754 -60.022 1.00 47.25 354 TYR A C 1
ATOM 2801 O O . TYR A 1 354 ? 14.954 -10.421 -60.416 1.00 47.25 354 TYR A O 1
ATOM 2809 N N . ASN A 1 355 ? 15.776 -8.444 -59.790 1.00 43.66 355 ASN A N 1
ATOM 2810 C CA . ASN A 1 355 ? 14.590 -7.704 -60.230 1.00 43.66 355 ASN A CA 1
ATOM 2811 C C . ASN A 1 355 ? 14.637 -7.475 -61.755 1.00 43.66 355 ASN A C 1
ATOM 2813 O O . ASN A 1 355 ? 14.766 -6.357 -62.248 1.00 43.66 355 ASN A O 1
ATOM 2817 N N . ARG A 1 356 ? 14.534 -8.562 -62.523 1.00 39.28 356 ARG A N 1
ATOM 2818 C CA . ARG A 1 356 ? 14.106 -8.528 -63.921 1.00 39.28 356 ARG A CA 1
ATOM 2819 C C . ARG A 1 356 ? 12.677 -9.046 -63.946 1.00 39.28 356 ARG A C 1
ATOM 2821 O O . ARG A 1 356 ? 12.464 -10.246 -63.871 1.00 39.28 356 ARG A O 1
ATOM 2828 N N . THR A 1 357 ? 11.730 -8.108 -64.015 1.00 40.53 357 THR A N 1
ATOM 2829 C CA . THR A 1 357 ? 10.394 -8.295 -64.607 1.00 40.53 357 THR A CA 1
ATOM 2830 C C . THR A 1 357 ? 9.706 -9.625 -64.291 1.00 40.53 357 THR A C 1
ATOM 2832 O O . THR A 1 357 ? 9.932 -10.601 -65.000 1.00 40.53 357 THR A O 1
ATOM 2835 N N . ASN A 1 358 ? 8.830 -9.635 -63.279 1.00 40.59 358 ASN A N 1
ATOM 2836 C CA . ASN A 1 358 ? 7.479 -10.230 -63.312 1.00 40.59 358 ASN A CA 1
ATOM 2837 C C . ASN A 1 358 ? 7.014 -10.595 -61.897 1.00 40.59 358 ASN A C 1
ATOM 2839 O O . ASN A 1 358 ? 7.445 -11.603 -61.361 1.00 40.59 358 ASN A O 1
ATOM 2843 N N . TYR A 1 359 ? 6.109 -9.800 -61.320 1.00 36.44 359 TYR A N 1
ATOM 2844 C CA . TYR A 1 359 ? 4.804 -10.255 -60.816 1.00 36.44 359 TYR A CA 1
ATOM 2845 C C . TYR A 1 359 ? 3.969 -9.014 -60.436 1.00 36.44 359 TYR A C 1
ATOM 2847 O O . TYR A 1 359 ? 4.239 -8.326 -59.463 1.00 36.44 359 TYR A O 1
ATOM 2855 N N . LYS A 1 360 ? 3.018 -8.718 -61.330 1.00 36.53 360 LYS A N 1
ATOM 2856 C CA . LYS A 1 360 ? 1.801 -7.887 -61.252 1.00 36.53 360 LYS A CA 1
ATOM 2857 C C . LYS A 1 360 ? 1.653 -6.832 -60.132 1.00 36.53 360 LYS A C 1
ATOM 2859 O O . LYS A 1 360 ? 1.393 -7.160 -58.985 1.00 36.53 360 LYS A O 1
ATOM 2864 N N . ASN A 1 361 ? 1.579 -5.584 -60.610 1.00 38.28 361 ASN A N 1
ATOM 2865 C CA . ASN A 1 361 ? 0.704 -4.480 -60.189 1.00 38.28 361 ASN A CA 1
ATOM 2866 C C . ASN A 1 361 ? 0.733 -4.017 -58.727 1.00 38.28 361 ASN A C 1
ATOM 2868 O O . ASN A 1 361 ? -0.224 -4.256 -58.009 1.00 38.28 361 ASN A O 1
ATOM 2872 N N . GLU A 1 362 ? 1.692 -3.150 -58.402 1.00 30.66 362 GLU A N 1
ATOM 2873 C CA . GLU A 1 362 ? 1.404 -1.883 -57.713 1.00 30.66 362 GLU A CA 1
ATOM 2874 C C . GLU A 1 362 ? 2.268 -0.793 -58.364 1.00 30.66 362 GLU A C 1
ATOM 2876 O O . GLU A 1 362 ? 3.477 -0.957 -58.535 1.00 30.66 362 GLU A O 1
ATOM 2881 N N . ARG A 1 363 ? 1.629 0.287 -58.831 1.00 35.19 363 ARG A N 1
ATOM 2882 C CA . ARG A 1 363 ? 2.316 1.443 -59.417 1.00 35.19 363 ARG A CA 1
ATOM 2883 C C . ARG A 1 363 ? 3.116 2.125 -58.311 1.00 35.19 363 ARG A C 1
ATOM 2885 O O . ARG A 1 363 ? 2.527 2.752 -57.439 1.00 35.19 363 ARG A O 1
ATOM 2892 N N . ILE A 1 364 ? 4.436 2.015 -58.375 1.00 33.56 364 ILE A N 1
ATOM 2893 C CA . ILE A 1 364 ? 5.349 2.882 -57.636 1.00 33.56 364 ILE A CA 1
ATOM 2894 C C . ILE A 1 364 ? 6.150 3.639 -58.690 1.00 33.56 364 ILE A C 1
ATOM 2896 O O . ILE A 1 364 ? 6.969 3.051 -59.398 1.00 33.56 364 ILE A O 1
ATOM 2900 N N . ASP A 1 365 ? 5.847 4.929 -58.814 1.00 37.25 365 ASP A N 1
ATOM 2901 C CA . ASP A 1 365 ? 6.710 5.903 -59.469 1.00 37.25 365 ASP A CA 1
ATOM 2902 C C . ASP A 1 365 ? 8.007 5.994 -58.661 1.00 37.25 365 ASP A C 1
ATOM 2904 O O . ASP A 1 365 ? 7.981 6.412 -57.511 1.00 37.25 365 ASP A O 1
ATOM 2908 N N . ASP A 1 366 ? 9.116 5.530 -59.242 1.00 35.66 366 ASP A N 1
ATOM 2909 C CA . ASP A 1 366 ? 10.425 6.186 -59.139 1.00 35.66 366 ASP A CA 1
ATOM 2910 C C . ASP A 1 366 ? 11.452 5.459 -60.027 1.00 35.66 366 ASP A C 1
ATOM 2912 O O . ASP A 1 366 ? 12.039 4.427 -59.690 1.00 35.66 366 ASP A O 1
ATOM 2916 N N . ASN A 1 367 ? 11.675 6.031 -61.211 1.00 34.75 367 ASN A N 1
ATOM 2917 C CA . ASN A 1 367 ? 12.612 5.562 -62.233 1.00 34.75 367 ASN A CA 1
ATOM 2918 C C . ASN A 1 367 ? 14.069 5.959 -61.923 1.00 34.75 367 ASN A C 1
ATOM 2920 O O . ASN A 1 367 ? 14.696 6.678 -62.700 1.00 34.75 367 ASN A O 1
ATOM 2924 N N . ASN A 1 368 ? 14.646 5.495 -60.808 1.00 34.84 368 ASN A N 1
ATOM 2925 C CA . ASN A 1 368 ? 16.094 5.651 -60.594 1.00 34.84 368 ASN A CA 1
ATOM 2926 C C . ASN A 1 368 ? 16.714 4.624 -59.626 1.00 34.84 368 ASN A C 1
ATOM 2928 O O . ASN A 1 368 ? 17.346 4.971 -58.630 1.00 34.84 368 ASN A O 1
ATOM 2932 N N . TYR A 1 369 ? 16.596 3.327 -59.925 1.00 40.81 369 TYR A N 1
ATOM 2933 C CA . TYR A 1 369 ? 17.359 2.296 -59.208 1.00 40.81 369 TYR A CA 1
ATOM 2934 C C . TYR A 1 369 ? 18.811 2.238 -59.706 1.00 40.81 369 TYR A C 1
ATOM 2936 O O . TYR A 1 369 ? 19.217 1.331 -60.432 1.00 40.81 369 TYR A O 1
ATOM 2944 N N . LYS A 1 370 ? 19.627 3.212 -59.295 1.00 38.72 370 LYS A N 1
ATOM 2945 C CA . LYS A 1 370 ? 21.088 3.083 -59.350 1.00 38.72 370 LYS A CA 1
ATOM 2946 C C . LYS A 1 370 ? 21.479 2.065 -58.272 1.00 38.72 370 LYS A C 1
ATOM 2948 O O . LYS A 1 370 ? 21.218 2.301 -57.097 1.00 38.72 370 LYS A O 1
ATOM 2953 N N . TYR A 1 371 ? 22.044 0.917 -58.656 1.00 45.72 371 TYR A N 1
ATOM 2954 C CA . TYR A 1 371 ? 22.504 -0.107 -57.707 1.00 45.72 371 TYR A CA 1
ATOM 2955 C C . TYR A 1 371 ? 23.650 0.468 -56.862 1.00 45.72 371 TYR A C 1
ATOM 2957 O O . TYR A 1 371 ? 24.817 0.446 -57.256 1.00 45.72 371 TYR A O 1
ATOM 2965 N N . THR A 1 372 ? 23.317 1.054 -55.716 1.00 54.09 372 THR A N 1
ATOM 2966 C CA . THR A 1 372 ? 24.301 1.543 -54.753 1.00 54.09 372 THR A CA 1
ATOM 2967 C C . THR A 1 372 ? 24.879 0.330 -54.039 1.00 54.09 372 THR A C 1
ATOM 2969 O O . THR A 1 372 ? 24.149 -0.423 -53.396 1.00 54.09 372 THR A O 1
ATOM 2972 N N . LYS A 1 373 ? 26.188 0.105 -54.183 1.00 66.94 373 LYS A N 1
ATOM 2973 C CA . LYS A 1 373 ? 26.897 -0.997 -53.523 1.00 66.94 373 LYS A CA 1
ATOM 2974 C C . LYS A 1 373 ? 26.646 -0.928 -52.012 1.00 66.94 373 LYS A C 1
ATOM 2976 O O . LYS A 1 373 ? 27.026 0.052 -51.375 1.00 66.94 373 LYS A O 1
ATOM 2981 N N . GLU A 1 374 ? 26.002 -1.957 -51.462 1.00 79.19 374 GLU A N 1
ATOM 2982 C CA . GLU A 1 374 ? 25.731 -2.053 -50.024 1.00 79.19 374 GLU A CA 1
ATOM 2983 C C . GLU A 1 374 ? 27.072 -2.087 -49.251 1.00 79.19 374 GLU A C 1
ATOM 2985 O O . GLU A 1 374 ? 27.982 -2.832 -49.639 1.00 79.19 374 GLU A O 1
ATOM 2990 N N . PRO A 1 375 ? 27.244 -1.270 -48.195 1.00 84.69 375 PRO A N 1
ATOM 2991 C CA . PRO A 1 375 ? 28.504 -1.174 -47.465 1.00 84.69 375 PRO A CA 1
ATOM 2992 C C . PRO A 1 375 ? 28.750 -2.408 -46.588 1.00 84.69 375 PRO A C 1
ATOM 2994 O O . PRO A 1 375 ? 27.826 -2.960 -45.987 1.00 84.69 375 PRO A O 1
ATOM 2997 N N . PHE A 1 376 ? 30.019 -2.808 -46.487 1.00 87.44 376 PHE A N 1
ATOM 2998 C CA . PHE A 1 376 ? 30.480 -3.881 -45.609 1.00 87.44 376 PHE A CA 1
ATOM 2999 C C . PHE A 1 376 ? 31.131 -3.289 -44.361 1.00 87.44 376 PHE A C 1
ATOM 3001 O O . PHE A 1 376 ? 31.996 -2.420 -44.462 1.00 87.44 376 PHE A O 1
ATOM 3008 N N . PHE A 1 377 ? 30.750 -3.800 -43.196 1.00 88.69 377 PHE A N 1
ATOM 3009 C CA . PHE A 1 377 ? 31.289 -3.407 -41.902 1.00 88.69 377 PHE A CA 1
ATOM 3010 C C . PHE A 1 377 ? 31.860 -4.619 -41.168 1.00 88.69 377 PHE A C 1
ATOM 3012 O O . PHE A 1 377 ? 31.259 -5.695 -41.125 1.00 88.69 377 PHE A O 1
ATOM 3019 N N . CYS A 1 378 ? 33.033 -4.436 -40.564 1.00 85.94 378 CYS A N 1
ATOM 3020 C CA . CYS A 1 378 ? 33.704 -5.475 -39.787 1.00 85.94 378 CYS A CA 1
ATOM 3021 C C . CYS A 1 378 ? 33.148 -5.603 -38.364 1.00 85.94 378 CYS A C 1
ATOM 3023 O O . CYS A 1 378 ? 33.258 -6.672 -37.766 1.00 85.94 378 CYS A O 1
ATOM 3025 N N . ASN A 1 379 ? 32.591 -4.525 -37.810 1.00 85.12 379 ASN A N 1
ATOM 3026 C CA . ASN A 1 379 ? 32.044 -4.491 -36.460 1.00 85.12 379 ASN A CA 1
ATOM 3027 C C . ASN A 1 379 ? 30.787 -3.592 -36.401 1.00 85.12 379 ASN A C 1
ATOM 3029 O O . ASN A 1 379 ? 30.520 -2.799 -37.308 1.00 85.12 379 ASN A O 1
ATOM 3033 N N . SER A 1 380 ? 30.004 -3.725 -35.329 1.00 86.00 380 SER A N 1
ATOM 3034 C CA . SER A 1 380 ? 28.780 -2.940 -35.118 1.00 86.00 380 SER A CA 1
ATOM 3035 C C . SER A 1 380 ? 29.057 -1.461 -34.814 1.00 86.00 380 SER A C 1
ATOM 3037 O O . SER A 1 380 ? 28.257 -0.602 -35.186 1.00 86.00 380 SER A O 1
ATOM 3039 N N . TYR A 1 381 ? 30.190 -1.140 -34.183 1.00 87.50 381 TYR A N 1
ATOM 3040 C CA . TYR A 1 381 ? 30.593 0.230 -33.844 1.00 87.50 381 TYR A CA 1
ATOM 3041 C C . TYR A 1 381 ? 30.864 1.092 -35.081 1.00 87.50 381 TYR A C 1
ATOM 3043 O O . TYR A 1 381 ? 30.455 2.249 -35.109 1.00 87.50 381 TYR A O 1
ATOM 3051 N N . ASP A 1 382 ? 31.482 0.529 -36.116 1.00 89.69 382 ASP A N 1
ATOM 3052 C CA . ASP A 1 382 ? 31.798 1.181 -37.383 1.00 89.69 382 ASP A CA 1
ATOM 3053 C C . ASP A 1 382 ? 30.508 1.497 -38.140 1.00 89.69 382 ASP A C 1
ATOM 3055 O O . ASP A 1 382 ? 30.358 2.595 -38.674 1.00 89.69 382 ASP A O 1
ATOM 3059 N N . ALA A 1 383 ? 29.547 0.566 -38.134 1.00 87.81 383 ALA A N 1
ATOM 3060 C CA . ALA A 1 383 ? 28.232 0.773 -38.734 1.00 87.81 383 ALA A CA 1
ATOM 3061 C C . ALA A 1 383 ? 27.470 1.906 -38.021 1.00 87.81 383 ALA A C 1
ATOM 3063 O O . ALA A 1 383 ? 26.988 2.839 -38.662 1.00 87.81 383 ALA A O 1
ATOM 3064 N N . ILE A 1 384 ? 27.424 1.892 -36.684 1.00 88.06 384 ILE A N 1
ATOM 3065 C CA . ILE A 1 384 ? 26.792 2.965 -35.896 1.00 88.06 384 ILE A CA 1
ATOM 3066 C C . ILE A 1 384 ? 27.544 4.296 -36.077 1.00 88.06 384 ILE A C 1
ATOM 3068 O O . ILE A 1 384 ? 26.926 5.356 -36.179 1.00 88.06 384 ILE A O 1
ATOM 3072 N N . GLY A 1 385 ? 28.875 4.264 -36.156 1.00 89.44 385 GLY A N 1
ATOM 3073 C CA . GLY A 1 385 ? 29.714 5.430 -36.427 1.00 89.44 385 GLY A CA 1
ATOM 3074 C C . GLY A 1 385 ? 29.431 6.041 -37.800 1.00 89.44 385 GLY A C 1
ATOM 3075 O O . GLY A 1 385 ? 29.270 7.256 -37.909 1.00 89.44 385 GLY A O 1
ATOM 3076 N N . ALA A 1 386 ? 29.281 5.208 -38.832 1.00 90.25 386 ALA A N 1
ATOM 3077 C CA . ALA A 1 386 ? 28.905 5.641 -40.174 1.00 90.25 386 ALA A CA 1
ATOM 3078 C C . ALA A 1 386 ? 27.506 6.277 -40.207 1.00 90.25 386 ALA A C 1
ATOM 3080 O O . ALA A 1 386 ? 27.314 7.290 -40.883 1.00 90.25 386 ALA A O 1
ATOM 3081 N N . TYR A 1 387 ? 26.554 5.740 -39.439 1.00 89.94 387 TYR A N 1
ATOM 3082 C CA . TYR A 1 387 ? 25.232 6.348 -39.262 1.00 89.94 387 TYR A CA 1
ATOM 3083 C C . TYR A 1 387 ? 25.314 7.719 -38.578 1.00 89.94 387 TYR A C 1
ATOM 3085 O O . TYR A 1 387 ? 24.745 8.690 -39.071 1.00 89.94 387 TYR A O 1
ATOM 3093 N N . ARG A 1 388 ? 26.091 7.846 -37.493 1.00 90.31 388 ARG A N 1
ATOM 3094 C CA . ARG A 1 388 ? 26.311 9.136 -36.805 1.00 90.31 388 ARG A CA 1
ATOM 3095 C C . ARG A 1 388 ? 26.945 10.187 -37.718 1.00 90.31 388 ARG A C 1
ATOM 3097 O O . ARG A 1 388 ? 26.618 11.364 -37.619 1.00 90.31 388 ARG A O 1
ATOM 3104 N N . GLN A 1 389 ? 27.811 9.757 -38.634 1.00 92.62 389 GLN A N 1
ATOM 3105 C CA . GLN A 1 389 ? 28.409 10.602 -39.674 1.00 92.62 389 GLN A CA 1
ATOM 3106 C C . GLN A 1 389 ? 27.466 10.873 -40.861 1.00 92.62 389 GLN A C 1
ATOM 3108 O O . GLN A 1 389 ? 27.894 11.480 -41.841 1.00 92.62 389 GLN A O 1
ATOM 3113 N N . LYS A 1 390 ? 26.204 10.422 -40.798 1.00 88.25 390 LYS A N 1
ATOM 3114 C CA . LYS A 1 390 ? 25.184 10.544 -41.853 1.00 88.25 390 LYS A CA 1
ATOM 3115 C C . LYS A 1 390 ? 25.609 9.946 -43.203 1.00 88.25 390 LYS A C 1
ATOM 3117 O O . LYS A 1 390 ? 25.144 10.384 -44.250 1.00 88.25 390 LYS A O 1
ATOM 3122 N N . ARG A 1 391 ? 26.500 8.943 -43.193 1.00 86.00 391 ARG A N 1
ATOM 3123 C CA . ARG A 1 391 ? 26.944 8.225 -44.407 1.00 86.00 391 ARG A CA 1
ATOM 3124 C C . ARG A 1 391 ? 25.966 7.137 -44.838 1.00 86.00 391 ARG A C 1
ATOM 3126 O O . ARG A 1 391 ? 25.935 6.768 -46.006 1.00 86.00 391 ARG A O 1
ATOM 3133 N N . ILE A 1 392 ? 25.210 6.608 -43.882 1.00 86.25 392 ILE A N 1
ATOM 3134 C CA . ILE A 1 392 ? 24.180 5.590 -44.075 1.00 86.25 392 ILE A CA 1
ATOM 3135 C C . ILE A 1 392 ? 22.924 6.013 -43.312 1.00 86.25 392 ILE A C 1
ATOM 3137 O O . ILE A 1 392 ? 23.021 6.693 -42.289 1.00 86.25 392 ILE A O 1
ATOM 3141 N N . ASN A 1 393 ? 21.759 5.601 -43.804 1.00 84.81 393 ASN A N 1
ATOM 3142 C CA . ASN A 1 393 ? 20.470 5.856 -43.161 1.00 84.81 393 ASN A CA 1
ATOM 3143 C C . ASN A 1 393 ? 20.090 4.674 -42.258 1.00 84.81 393 ASN A C 1
ATOM 3145 O O . ASN A 1 393 ? 20.615 3.570 -42.421 1.00 84.81 393 ASN A O 1
ATOM 3149 N N . LEU A 1 394 ? 19.143 4.882 -41.338 1.00 82.19 394 LEU A N 1
ATOM 3150 C CA . LEU A 1 394 ? 18.687 3.850 -40.398 1.00 82.19 394 LEU A CA 1
ATOM 3151 C C . LEU A 1 394 ? 18.201 2.576 -41.118 1.00 82.19 394 LEU A C 1
ATOM 3153 O O . LEU A 1 394 ? 18.563 1.465 -40.725 1.00 82.19 394 LEU A O 1
ATOM 3157 N N . ASP A 1 395 ? 17.467 2.769 -42.217 1.00 79.44 395 ASP A N 1
ATOM 3158 C CA . ASP A 1 395 ? 16.801 1.707 -42.982 1.00 79.44 395 ASP A CA 1
ATOM 3159 C C . ASP A 1 395 ? 17.659 1.158 -44.127 1.00 79.44 395 ASP A C 1
ATOM 3161 O O . ASP A 1 395 ? 17.262 0.209 -44.809 1.00 79.44 395 ASP A O 1
ATOM 3165 N N . SER A 1 396 ? 18.831 1.758 -44.376 1.00 82.12 396 SER A N 1
ATOM 3166 C CA . SER A 1 396 ? 19.690 1.319 -45.475 1.00 82.12 396 SER A CA 1
ATOM 3167 C C . SER A 1 396 ? 20.289 -0.062 -45.174 1.00 82.12 396 SER A C 1
ATOM 3169 O O . SER A 1 396 ? 20.847 -0.260 -44.088 1.00 82.12 396 SER A O 1
ATOM 3171 N N . PRO A 1 397 ? 20.177 -1.028 -46.105 1.00 83.06 397 PRO A N 1
ATOM 3172 C CA . PRO A 1 397 ? 20.747 -2.353 -45.917 1.00 83.06 397 PRO A CA 1
ATOM 3173 C C . PRO A 1 397 ? 22.275 -2.288 -45.938 1.00 83.06 397 PRO A C 1
ATOM 3175 O O . PRO A 1 397 ? 22.878 -1.596 -46.762 1.00 83.06 397 PRO A O 1
ATOM 3178 N N . LEU A 1 398 ? 22.897 -3.041 -45.037 1.00 86.81 398 LEU A N 1
ATOM 3179 C CA . LEU A 1 398 ? 24.345 -3.166 -44.914 1.00 86.81 398 LEU A CA 1
ATOM 3180 C C . LEU A 1 398 ? 24.745 -4.611 -44.608 1.00 86.81 398 LEU A C 1
ATOM 3182 O O . LEU A 1 398 ? 23.932 -5.411 -44.137 1.00 86.81 398 LEU A O 1
ATOM 3186 N N . TRP A 1 399 ? 26.014 -4.931 -44.842 1.00 87.19 399 TRP A N 1
ATOM 3187 C CA . TRP A 1 399 ? 26.600 -6.231 -44.525 1.00 87.19 399 TRP A CA 1
ATOM 3188 C C . TRP A 1 399 ? 27.470 -6.125 -43.281 1.00 87.19 399 TRP A C 1
ATOM 3190 O O . TRP A 1 399 ? 28.481 -5.425 -43.288 1.00 87.19 399 TRP A O 1
ATOM 3200 N N . LEU A 1 400 ? 27.104 -6.835 -42.217 1.00 86.62 400 LEU A N 1
ATOM 3201 C CA . LEU A 1 400 ? 27.865 -6.877 -40.972 1.00 86.62 400 LEU A CA 1
ATOM 3202 C C . LEU A 1 400 ? 28.587 -8.216 -40.840 1.00 86.62 400 LEU A C 1
ATOM 3204 O O . LEU A 1 400 ? 27.958 -9.268 -40.938 1.00 86.62 400 LEU A O 1
ATOM 3208 N N . ARG A 1 401 ? 29.893 -8.193 -40.561 1.00 86.38 401 ARG A N 1
ATOM 3209 C CA . ARG A 1 401 ? 30.642 -9.406 -40.217 1.00 86.38 401 ARG A CA 1
ATOM 3210 C C . ARG A 1 401 ? 30.141 -9.969 -38.883 1.00 86.38 401 ARG A C 1
ATOM 3212 O O . ARG A 1 401 ? 30.286 -9.339 -37.839 1.00 86.38 401 ARG A O 1
ATOM 3219 N N . TRP A 1 402 ? 29.577 -11.167 -38.925 1.00 78.31 402 TRP A N 1
ATOM 3220 C CA . TRP A 1 402 ? 29.075 -11.900 -37.772 1.00 78.31 402 TRP A CA 1
ATOM 3221 C C . TRP A 1 402 ? 30.186 -12.716 -37.106 1.00 78.31 402 TRP A C 1
ATOM 3223 O O . TRP A 1 402 ? 31.039 -13.298 -37.784 1.00 78.31 402 TRP A O 1
ATOM 3233 N N . ARG A 1 403 ? 30.182 -12.761 -35.769 1.00 69.50 403 ARG A N 1
ATOM 3234 C CA . ARG A 1 403 ? 31.119 -13.584 -34.993 1.00 69.50 403 ARG A CA 1
ATOM 3235 C C . ARG A 1 403 ? 30.561 -15.001 -34.853 1.00 69.50 403 ARG A C 1
ATOM 3237 O O . ARG A 1 403 ? 29.402 -15.178 -34.502 1.00 69.50 403 ARG A O 1
ATOM 3244 N N . LEU A 1 404 ? 31.400 -16.004 -35.111 1.00 55.69 404 LEU A N 1
ATOM 3245 C CA . LEU A 1 404 ? 31.016 -17.423 -35.146 1.00 55.69 404 LEU A CA 1
ATOM 3246 C C . LEU A 1 404 ? 30.497 -17.965 -33.796 1.00 55.69 404 LEU A C 1
ATOM 3248 O O . LEU A 1 404 ? 29.752 -18.939 -33.792 1.00 55.69 404 LEU A O 1
ATOM 3252 N N . ASP A 1 405 ? 30.828 -17.313 -32.677 1.00 52.16 405 ASP A N 1
ATOM 3253 C CA . ASP A 1 405 ? 30.426 -17.732 -31.324 1.00 52.16 405 ASP A CA 1
ATOM 3254 C C . ASP A 1 405 ? 28.945 -17.449 -30.997 1.00 52.16 405 ASP A C 1
ATOM 3256 O O . ASP A 1 405 ? 28.403 -17.976 -30.023 1.00 52.16 405 ASP A O 1
ATOM 3260 N N . GLN A 1 406 ? 28.262 -16.625 -31.799 1.00 57.12 406 GLN A N 1
ATOM 3261 C CA . GLN A 1 406 ? 26.859 -16.268 -31.590 1.00 57.12 406 GLN A CA 1
ATOM 3262 C C . GLN A 1 406 ? 25.943 -17.139 -32.467 1.00 57.12 406 GLN A C 1
ATOM 3264 O O . GLN A 1 406 ? 26.095 -17.192 -33.690 1.00 57.12 406 GLN A O 1
ATOM 3269 N N . ARG A 1 407 ? 24.967 -17.818 -31.842 1.00 52.50 407 ARG A N 1
ATOM 3270 C CA . ARG A 1 407 ? 24.032 -18.735 -32.522 1.00 52.50 407 ARG A CA 1
ATOM 3271 C C . ARG A 1 407 ? 23.212 -17.995 -33.586 1.00 52.50 407 ARG A C 1
ATOM 3273 O O . ARG A 1 407 ? 22.346 -17.192 -33.254 1.00 52.50 407 ARG A O 1
ATOM 3280 N N . VAL A 1 408 ? 23.438 -18.324 -34.856 1.00 51.91 408 VAL A N 1
ATOM 3281 C CA . VAL A 1 408 ? 22.586 -17.895 -35.972 1.00 51.91 408 VAL A CA 1
ATOM 3282 C C . VAL A 1 408 ? 21.416 -18.872 -36.082 1.00 51.91 408 VAL A C 1
ATOM 3284 O O . VAL A 1 408 ? 21.603 -20.027 -36.460 1.00 51.91 408 VAL A O 1
ATOM 3287 N N . ILE A 1 409 ? 20.203 -18.432 -35.746 1.00 45.25 409 ILE A N 1
ATOM 3288 C CA . ILE A 1 409 ? 18.986 -19.217 -35.995 1.00 45.25 409 ILE A CA 1
ATOM 3289 C C . ILE A 1 409 ? 18.593 -18.983 -37.455 1.00 45.25 409 ILE A C 1
ATOM 3291 O O . ILE A 1 409 ? 17.974 -17.975 -37.778 1.00 45.25 409 ILE A O 1
ATOM 3295 N N . THR A 1 410 ? 18.986 -19.890 -38.347 1.00 53.09 410 THR A N 1
ATOM 3296 C CA . THR A 1 410 ? 18.521 -19.897 -39.743 1.00 53.09 410 THR A CA 1
ATOM 3297 C C . THR A 1 410 ? 17.976 -21.272 -40.108 1.00 53.09 410 THR A C 1
ATOM 3299 O O . THR A 1 410 ? 18.469 -22.302 -39.641 1.00 53.09 410 THR A O 1
ATOM 3302 N N . SER A 1 411 ? 16.926 -21.286 -40.928 1.00 49.97 411 SER A N 1
ATOM 3303 C CA . SER A 1 411 ? 16.474 -22.467 -41.660 1.00 49.97 411 SER A CA 1
ATOM 3304 C C . SER A 1 411 ? 17.619 -22.996 -42.527 1.00 49.97 411 SER A C 1
ATOM 3306 O O . SER A 1 411 ? 18.395 -22.217 -43.074 1.00 49.97 411 SER A O 1
ATOM 3308 N N . ARG A 1 412 ? 17.748 -24.325 -42.657 1.00 51.12 412 ARG A N 1
ATOM 3309 C CA . ARG A 1 412 ? 18.728 -24.948 -43.565 1.00 51.12 412 ARG A CA 1
ATOM 3310 C C . ARG A 1 412 ? 18.383 -24.583 -45.014 1.00 51.12 412 ARG A C 1
ATOM 3312 O O . ARG A 1 412 ? 17.576 -25.263 -45.638 1.00 51.12 412 ARG A O 1
ATOM 3319 N N . GLU A 1 413 ? 18.980 -23.517 -45.526 1.00 62.56 413 GLU A N 1
ATOM 3320 C CA . GLU A 1 413 ? 18.810 -23.048 -46.903 1.00 62.56 413 GLU A CA 1
ATOM 3321 C C . GLU A 1 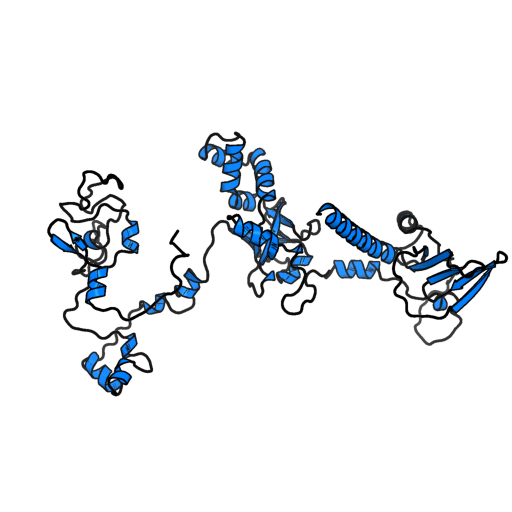413 ? 20.004 -23.472 -47.770 1.00 62.56 413 GLU A C 1
ATOM 3323 O O . GLU A 1 413 ? 21.130 -23.595 -47.286 1.00 62.56 413 GLU A O 1
ATOM 3328 N N . THR A 1 414 ? 19.765 -23.725 -49.060 1.00 65.69 414 THR A N 1
ATOM 3329 C CA . THR A 1 414 ? 20.824 -23.902 -50.066 1.00 65.69 414 THR A CA 1
ATOM 3330 C C . THR A 1 414 ? 21.337 -22.536 -50.530 1.00 65.69 414 THR A C 1
ATOM 3332 O O . THR A 1 414 ? 20.536 -21.603 -50.619 1.00 65.69 414 THR A O 1
ATOM 3335 N N . PRO A 1 415 ? 22.637 -22.386 -50.849 1.00 71.00 415 PRO A N 1
ATOM 3336 C CA . PRO A 1 415 ? 23.160 -21.118 -51.348 1.00 71.00 415 PRO A CA 1
ATOM 3337 C C . PRO A 1 415 ? 22.500 -20.762 -52.684 1.00 71.00 415 PRO A C 1
ATOM 3339 O O . PRO A 1 415 ? 22.307 -21.626 -53.538 1.00 71.00 415 PRO A O 1
ATOM 3342 N N . ILE A 1 416 ? 22.154 -19.486 -52.850 1.00 71.94 416 ILE A N 1
ATOM 3343 C CA . ILE A 1 416 ? 21.570 -18.940 -54.082 1.00 71.94 416 ILE A CA 1
ATOM 3344 C C . ILE A 1 416 ? 22.659 -18.835 -55.154 1.00 71.94 416 ILE A C 1
ATOM 3346 O O . ILE A 1 416 ? 22.442 -19.202 -56.303 1.00 71.94 416 ILE A O 1
ATOM 3350 N N . GLU A 1 417 ? 23.843 -18.357 -54.764 1.00 76.56 417 GLU A N 1
ATOM 3351 C CA . GLU A 1 417 ? 25.013 -18.211 -55.631 1.00 76.56 417 GLU A CA 1
ATOM 3352 C C . GLU A 1 417 ? 26.274 -18.646 -54.888 1.00 76.56 417 GLU A C 1
ATOM 3354 O O . GLU A 1 417 ? 26.382 -18.471 -53.673 1.00 76.56 417 GLU A O 1
ATOM 3359 N N . VAL A 1 418 ? 27.252 -19.168 -55.627 1.00 78.31 418 VAL A N 1
ATOM 3360 C CA . VAL A 1 418 ? 28.598 -19.429 -55.110 1.00 78.31 418 VAL A CA 1
ATOM 3361 C C . VAL A 1 418 ? 29.607 -18.801 -56.060 1.00 78.31 418 VAL A C 1
ATOM 3363 O O . VAL A 1 418 ? 29.670 -19.169 -57.231 1.00 78.31 418 VAL A O 1
ATOM 3366 N N . HIS A 1 419 ? 30.385 -17.839 -55.571 1.00 81.88 419 HIS A N 1
ATOM 3367 C CA . HIS A 1 419 ? 31.451 -17.202 -56.346 1.00 81.88 419 HIS A CA 1
ATOM 3368 C C . HIS A 1 419 ? 32.811 -17.728 -55.897 1.00 81.88 419 HIS A C 1
ATOM 3370 O O . HIS A 1 419 ? 33.066 -17.810 -54.698 1.00 81.88 419 HIS A O 1
ATOM 3376 N N . TYR A 1 420 ? 33.695 -18.037 -56.844 1.00 79.88 420 TYR A N 1
ATOM 3377 C CA . TYR A 1 420 ? 35.072 -18.449 -56.568 1.00 79.88 420 TYR A CA 1
ATOM 3378 C C . TYR A 1 420 ? 36.035 -17.332 -56.965 1.00 79.88 420 TYR A C 1
ATOM 3380 O O . TYR A 1 420 ? 35.989 -16.837 -58.091 1.00 79.88 420 TYR A O 1
ATOM 3388 N N . GLU A 1 421 ? 36.907 -16.934 -56.047 1.00 80.06 421 GLU A N 1
ATOM 3389 C CA . GLU A 1 421 ? 38.006 -16.017 -56.338 1.00 80.06 421 GLU A CA 1
ATOM 3390 C C . GLU A 1 421 ? 39.227 -16.786 -56.853 1.00 80.06 421 GLU A C 1
ATOM 3392 O O . GLU A 1 421 ? 39.429 -17.962 -56.543 1.00 80.06 421 GLU A O 1
ATOM 3397 N N . SER A 1 422 ? 40.089 -16.102 -57.609 1.00 74.25 422 SER A N 1
ATOM 3398 C CA . SER A 1 422 ? 41.325 -16.668 -58.171 1.00 74.25 422 SER A CA 1
ATOM 3399 C C . SER A 1 422 ? 42.304 -17.198 -57.114 1.00 74.25 422 SER A C 1
ATOM 3401 O O . SER A 1 422 ? 43.143 -18.038 -57.425 1.00 74.25 422 SER A O 1
ATOM 3403 N N . LEU A 1 423 ? 42.174 -16.745 -55.862 1.00 70.31 423 LEU A N 1
ATOM 3404 C CA . LEU A 1 423 ? 42.947 -17.196 -54.700 1.00 70.31 423 LEU A CA 1
ATOM 3405 C C . LEU A 1 423 ? 42.351 -18.447 -54.018 1.00 70.31 423 LEU A C 1
ATOM 3407 O O . LEU A 1 423 ? 42.888 -18.906 -53.012 1.00 70.31 423 LEU A O 1
ATOM 3411 N N . GLY A 1 424 ? 41.253 -19.004 -54.545 1.00 74.69 424 GLY A N 1
ATOM 3412 C CA . GLY A 1 424 ? 40.616 -20.232 -54.057 1.00 74.69 424 GLY A CA 1
ATOM 3413 C C . GLY A 1 424 ? 39.635 -20.048 -52.889 1.00 74.69 424 GLY A C 1
ATOM 3414 O O . GLY A 1 424 ? 39.121 -21.029 -52.350 1.00 74.69 424 GLY A O 1
ATOM 3415 N N . THR A 1 425 ? 39.347 -18.806 -52.503 1.00 83.69 425 THR A N 1
ATOM 3416 C CA . THR A 1 425 ? 38.258 -18.428 -51.592 1.00 83.69 425 THR A CA 1
ATOM 3417 C C . THR A 1 425 ? 36.904 -18.554 -52.290 1.00 83.69 425 THR A C 1
ATOM 3419 O O . THR A 1 425 ? 36.756 -18.176 -53.452 1.00 83.69 425 THR A O 1
ATOM 3422 N N . SER A 1 426 ? 35.901 -19.085 -51.585 1.00 81.44 426 SER A N 1
ATOM 3423 C CA . SER A 1 426 ? 34.527 -19.183 -52.100 1.00 81.44 426 SER A CA 1
ATOM 3424 C C . SER A 1 426 ? 33.561 -18.353 -51.264 1.00 81.44 426 SER A C 1
ATOM 3426 O O . SER A 1 426 ? 33.606 -18.388 -50.036 1.00 81.44 426 SER A O 1
ATOM 3428 N N . HIS A 1 427 ? 32.697 -17.596 -51.935 1.00 82.38 427 HIS A N 1
ATOM 3429 C CA . HIS A 1 427 ? 31.625 -16.805 -51.337 1.00 82.38 427 HIS A CA 1
ATOM 3430 C C . HIS A 1 427 ? 30.298 -17.495 -51.624 1.00 82.38 427 HIS A C 1
ATOM 3432 O O . HIS A 1 427 ? 29.797 -17.432 -52.744 1.00 82.38 427 HIS A O 1
ATOM 3438 N N . GLU A 1 428 ? 29.735 -18.153 -50.619 1.00 82.25 428 GLU A N 1
ATOM 3439 C CA . GLU A 1 428 ? 28.403 -18.754 -50.666 1.00 82.25 428 GLU A CA 1
ATOM 3440 C C . GLU A 1 428 ? 27.378 -17.700 -50.233 1.00 82.25 428 GLU A C 1
ATOM 3442 O O . GLU A 1 428 ? 27.378 -17.244 -49.088 1.00 82.25 428 GLU A O 1
ATOM 3447 N N . ILE A 1 429 ? 26.520 -17.274 -51.154 1.00 78.81 429 ILE A N 1
ATOM 3448 C CA . ILE A 1 429 ? 25.558 -16.189 -50.960 1.00 78.81 429 ILE A CA 1
ATOM 3449 C C . ILE A 1 429 ? 24.177 -16.789 -50.714 1.00 78.81 429 ILE A C 1
ATOM 3451 O O . ILE A 1 429 ? 23.638 -17.506 -51.555 1.00 78.81 429 ILE A O 1
ATOM 3455 N N . TYR A 1 430 ? 23.591 -16.457 -49.570 1.00 78.50 430 TYR A N 1
ATOM 3456 C CA . TYR A 1 430 ? 22.252 -16.855 -49.146 1.00 78.50 430 TYR A CA 1
ATOM 3457 C C . TYR A 1 430 ? 21.328 -15.630 -49.098 1.00 78.50 430 TYR A C 1
ATOM 3459 O O . TYR A 1 430 ? 21.760 -14.496 -49.324 1.00 78.50 430 TYR A O 1
ATOM 3467 N N . GLY A 1 431 ? 20.035 -15.831 -48.817 1.00 70.38 431 GLY A N 1
ATOM 3468 C CA . GLY A 1 431 ? 19.034 -14.759 -48.905 1.00 70.38 431 GLY A CA 1
ATOM 3469 C C . GLY A 1 431 ? 19.346 -13.546 -48.021 1.00 70.38 431 GLY A C 1
ATOM 3470 O O . GLY A 1 431 ? 19.115 -12.402 -48.431 1.00 70.38 431 GLY A O 1
ATOM 3471 N N . HIS A 1 432 ? 19.918 -13.801 -46.840 1.00 75.06 432 HIS A N 1
ATOM 3472 C CA . HIS A 1 432 ? 20.193 -12.794 -45.809 1.00 75.06 432 HIS A CA 1
ATOM 3473 C C . HIS A 1 432 ? 21.603 -12.879 -45.203 1.00 75.06 432 HIS A C 1
ATOM 3475 O O . HIS A 1 432 ? 21.928 -12.096 -44.312 1.00 75.06 432 HIS A O 1
ATOM 3481 N N . TYR A 1 433 ? 22.456 -13.795 -45.664 1.00 81.31 433 TYR A N 1
ATOM 3482 C CA . TYR A 1 433 ? 23.832 -13.921 -45.184 1.00 81.31 433 TYR A CA 1
ATOM 3483 C C . TYR A 1 433 ? 24.776 -14.413 -46.291 1.00 81.31 433 TYR A C 1
ATOM 3485 O O . TYR A 1 433 ? 24.340 -14.973 -47.291 1.00 81.31 433 TYR A O 1
ATOM 3493 N N . VAL A 1 434 ? 26.074 -14.180 -46.130 1.00 83.62 434 VAL A N 1
ATOM 3494 C CA . VAL A 1 434 ? 27.144 -14.631 -47.029 1.00 83.62 434 VAL A CA 1
ATOM 3495 C C . VAL A 1 434 ? 28.179 -15.362 -46.191 1.00 83.62 434 VAL A C 1
ATOM 3497 O O . VAL A 1 434 ? 28.630 -14.835 -45.177 1.00 83.62 434 VAL A O 1
ATOM 3500 N N . ILE A 1 435 ? 28.561 -16.565 -46.605 1.00 83.75 435 ILE A N 1
ATOM 3501 C CA . ILE A 1 435 ? 29.613 -17.354 -45.966 1.00 83.75 435 ILE A CA 1
ATOM 3502 C C . ILE A 1 435 ? 30.840 -17.327 -46.868 1.00 83.75 435 ILE A C 1
ATOM 3504 O O . ILE A 1 435 ? 30.769 -17.703 -48.034 1.00 83.75 435 ILE A O 1
ATOM 3508 N N . VAL A 1 436 ? 31.977 -16.913 -46.318 1.00 83.56 436 VAL A N 1
ATOM 3509 C CA . VAL A 1 436 ? 33.268 -16.971 -47.005 1.00 83.56 436 VAL A CA 1
ATOM 3510 C C . VAL A 1 436 ? 34.022 -18.196 -46.511 1.00 83.56 436 VAL A C 1
ATOM 3512 O O . VAL A 1 436 ? 34.269 -18.328 -45.308 1.00 83.56 436 VAL A O 1
ATOM 3515 N N . ARG A 1 437 ? 34.400 -19.094 -47.423 1.00 84.00 437 ARG A N 1
ATOM 3516 C CA . ARG A 1 437 ? 35.159 -20.311 -47.116 1.00 84.00 437 ARG A CA 1
ATOM 3517 C C . ARG A 1 437 ? 36.551 -20.304 -47.732 1.00 84.00 437 ARG A C 1
ATOM 3519 O O . ARG A 1 437 ? 36.764 -19.794 -48.831 1.00 84.00 437 ARG A O 1
ATOM 3526 N N . SER A 1 438 ? 37.474 -20.936 -47.017 1.00 81.94 438 SER A N 1
ATOM 3527 C CA . SER A 1 438 ? 38.825 -21.264 -47.474 1.00 81.94 438 SER A CA 1
ATOM 3528 C C . SER A 1 438 ? 38.814 -22.406 -48.499 1.00 81.94 438 SER A C 1
ATOM 3530 O O . SER A 1 438 ? 37.841 -23.155 -48.605 1.00 81.94 438 SER A O 1
ATOM 3532 N N . ILE A 1 439 ? 39.944 -22.608 -49.179 1.00 80.19 439 ILE A N 1
ATOM 3533 C CA . ILE A 1 439 ? 40.218 -23.740 -50.082 1.00 80.19 439 ILE A CA 1
ATOM 3534 C C . ILE A 1 439 ? 39.935 -25.086 -49.388 1.00 80.19 439 ILE A C 1
ATOM 3536 O O . ILE A 1 439 ? 39.430 -26.022 -50.004 1.00 80.19 439 ILE A O 1
ATOM 3540 N N . LYS A 1 440 ? 40.192 -25.174 -48.072 1.00 79.06 440 LYS A N 1
ATOM 3541 C CA . LYS A 1 440 ? 39.916 -26.361 -47.237 1.00 79.06 440 LYS A CA 1
ATOM 3542 C C . LYS A 1 440 ? 38.444 -26.504 -46.805 1.00 79.06 440 LYS A C 1
ATOM 3544 O O . LYS A 1 440 ? 38.136 -27.357 -45.983 1.00 79.06 440 LYS A O 1
ATOM 3549 N N . LYS A 1 441 ? 37.535 -25.673 -47.333 1.00 74.69 441 LYS A N 1
ATOM 3550 C CA . LYS A 1 441 ? 36.109 -25.556 -46.954 1.00 74.69 441 LYS A CA 1
ATOM 3551 C C . LYS A 1 441 ? 35.835 -25.099 -45.511 1.00 74.69 441 LYS A C 1
ATOM 3553 O O . LYS A 1 441 ? 34.682 -25.137 -45.076 1.00 74.69 441 LYS A O 1
ATOM 3558 N N . GLU A 1 442 ? 36.852 -24.624 -44.795 1.00 80.31 442 GLU A N 1
ATOM 3559 C CA . GLU A 1 442 ? 36.711 -23.983 -43.481 1.00 80.31 442 GLU A CA 1
ATOM 3560 C C . GLU A 1 442 ? 36.050 -22.604 -43.617 1.00 80.31 442 GLU A C 1
ATOM 3562 O O . GLU A 1 442 ? 36.360 -21.858 -44.548 1.00 80.31 442 GLU A O 1
ATOM 3567 N N . VAL A 1 443 ? 35.145 -22.257 -42.698 1.00 79.94 443 VAL A N 1
ATOM 3568 C CA . VAL A 1 443 ? 34.453 -20.958 -42.689 1.00 79.94 443 VAL A CA 1
ATOM 3569 C C . VAL A 1 443 ? 35.392 -19.880 -42.147 1.00 79.94 443 VAL A C 1
ATOM 3571 O O . VAL A 1 443 ? 35.774 -19.919 -40.982 1.00 79.94 443 VAL A O 1
ATOM 3574 N N . LEU A 1 444 ? 35.742 -18.902 -42.984 1.00 79.50 444 LEU A N 1
ATOM 3575 C CA . LEU A 1 444 ? 36.616 -17.779 -42.625 1.00 79.50 444 LEU A CA 1
ATOM 3576 C C . LEU A 1 444 ? 35.832 -16.638 -41.968 1.00 79.50 444 LEU A C 1
ATOM 3578 O O . LEU A 1 444 ? 36.239 -16.080 -40.946 1.00 79.50 444 LEU A O 1
ATOM 3582 N N . CYS A 1 445 ? 34.701 -16.264 -42.563 1.00 80.81 445 CYS A N 1
ATOM 3583 C CA . CYS A 1 445 ? 33.805 -15.255 -42.015 1.00 80.81 445 CYS A CA 1
ATOM 3584 C C . CYS A 1 445 ? 32.381 -15.428 -42.541 1.00 80.81 445 CYS A C 1
ATOM 3586 O O . CYS A 1 445 ? 32.154 -15.959 -43.627 1.00 80.81 445 CYS A O 1
ATOM 3588 N N . ILE A 1 446 ? 31.422 -14.958 -41.748 1.00 84.69 446 ILE A N 1
ATOM 3589 C CA . ILE A 1 446 ? 30.014 -14.876 -42.124 1.00 84.69 446 ILE A CA 1
ATOM 3590 C C . ILE A 1 446 ? 29.648 -13.396 -42.132 1.00 84.69 446 ILE A C 1
ATOM 3592 O O . ILE A 1 446 ? 29.978 -12.680 -41.189 1.00 84.69 446 ILE A O 1
ATOM 3596 N N . TYR A 1 447 ? 28.982 -12.927 -43.178 1.00 85.38 447 TYR A N 1
ATOM 3597 C CA . TYR A 1 447 ? 28.377 -11.602 -43.231 1.00 85.38 447 TYR A CA 1
ATOM 3598 C C . TYR A 1 447 ? 26.866 -11.746 -43.180 1.00 85.38 447 TYR A C 1
ATOM 3600 O O . TYR A 1 447 ? 26.298 -12.513 -43.945 1.00 85.38 447 TYR A O 1
ATOM 3608 N N . VAL A 1 448 ? 26.204 -10.999 -42.307 1.00 85.12 448 VAL A N 1
ATOM 3609 C CA . VAL A 1 448 ? 24.744 -10.955 -42.216 1.00 85.12 448 VAL A CA 1
ATOM 3610 C C . VAL A 1 448 ? 24.267 -9.630 -42.786 1.00 85.12 448 VAL A C 1
ATOM 3612 O O . VAL A 1 448 ? 24.807 -8.568 -42.461 1.00 85.12 448 VAL A O 1
ATOM 3615 N N . ARG A 1 449 ? 23.252 -9.690 -43.643 1.00 83.06 449 ARG A N 1
ATOM 3616 C CA . ARG A 1 449 ? 22.591 -8.508 -44.177 1.00 83.06 449 ARG A CA 1
ATOM 3617 C C . ARG A 1 449 ? 21.575 -8.005 -43.169 1.00 83.06 449 ARG A C 1
ATOM 3619 O O . ARG A 1 449 ? 20.620 -8.701 -42.841 1.00 83.06 449 ARG A O 1
ATOM 3626 N N . THR A 1 450 ? 21.783 -6.794 -42.683 1.00 83.94 450 THR A N 1
ATOM 3627 C CA . THR A 1 450 ? 20.970 -6.189 -41.626 1.00 83.94 450 THR A CA 1
ATOM 3628 C C . THR A 1 450 ? 20.869 -4.677 -41.838 1.00 83.94 450 THR A C 1
ATOM 3630 O O . THR A 1 450 ? 21.353 -4.154 -42.842 1.00 83.94 450 THR A O 1
ATOM 3633 N N . THR A 1 451 ? 20.220 -3.968 -40.919 1.00 87.06 451 THR A N 1
ATOM 3634 C CA . THR A 1 451 ? 20.170 -2.501 -40.890 1.00 87.06 451 THR A CA 1
ATOM 3635 C C . THR A 1 451 ? 20.796 -1.973 -39.602 1.00 87.06 451 THR A C 1
ATOM 3637 O O . THR A 1 451 ? 20.959 -2.704 -38.621 1.00 87.06 451 THR A O 1
ATOM 3640 N N . VAL A 1 452 ? 21.135 -0.682 -39.575 1.00 87.06 452 VAL A N 1
ATOM 3641 C CA . VAL A 1 452 ? 21.699 -0.034 -38.377 1.00 87.06 452 VAL A CA 1
ATOM 3642 C C . VAL A 1 452 ? 20.733 -0.112 -37.193 1.00 87.06 452 VAL A C 1
ATOM 3644 O O . VAL A 1 452 ? 21.164 -0.283 -36.050 1.00 87.06 452 VAL A O 1
ATOM 3647 N N . GLY A 1 453 ? 19.428 -0.017 -37.458 1.00 86.44 453 GLY A N 1
ATOM 3648 C CA . GLY A 1 453 ? 18.413 -0.089 -36.416 1.00 86.44 453 GLY A CA 1
ATOM 3649 C C . GLY A 1 453 ? 18.344 -1.460 -35.733 1.00 86.44 453 GLY A C 1
ATOM 3650 O O . GLY A 1 453 ? 18.410 -1.535 -34.506 1.00 86.44 453 GLY A O 1
ATOM 3651 N N . HIS A 1 454 ? 18.359 -2.552 -36.506 1.00 85.00 454 HIS A N 1
ATOM 3652 C CA . HIS A 1 454 ? 18.451 -3.907 -35.948 1.00 85.00 454 HIS A CA 1
ATOM 3653 C C . HIS A 1 454 ? 19.742 -4.108 -35.150 1.00 85.00 454 HIS A C 1
ATOM 3655 O O . HIS A 1 454 ? 19.700 -4.660 -34.054 1.00 85.00 454 HIS A O 1
ATOM 3661 N N . ILE A 1 455 ? 20.884 -3.636 -35.667 1.00 87.06 455 ILE A N 1
ATOM 3662 C CA . ILE A 1 455 ? 22.168 -3.723 -34.955 1.00 87.06 455 ILE A CA 1
ATOM 3663 C C . ILE A 1 455 ? 22.085 -3.022 -33.602 1.00 87.06 455 ILE A C 1
ATOM 3665 O O . ILE A 1 455 ? 22.528 -3.585 -32.605 1.00 87.06 455 ILE A O 1
ATOM 3669 N N . SER A 1 456 ? 21.514 -1.817 -33.566 1.00 87.06 456 SER A N 1
ATOM 3670 C CA . SER A 1 456 ? 21.342 -1.060 -32.325 1.00 87.06 456 SER A CA 1
ATOM 3671 C C . SER A 1 456 ? 20.502 -1.846 -31.317 1.00 87.06 456 SER A C 1
ATOM 3673 O O . SER A 1 456 ? 20.930 -2.018 -30.184 1.00 87.06 456 SER A O 1
ATOM 3675 N N . LEU A 1 457 ? 19.366 -2.411 -31.741 1.00 87.19 457 LEU A N 1
ATOM 3676 C CA . LEU A 1 457 ? 18.502 -3.198 -30.858 1.00 87.19 457 LEU A CA 1
ATOM 3677 C C . LEU A 1 457 ? 19.193 -4.457 -30.312 1.00 87.19 457 LEU A C 1
ATOM 3679 O O . LEU A 1 457 ? 19.187 -4.693 -29.106 1.00 87.19 457 LEU A O 1
ATOM 3683 N N . TYR A 1 458 ? 19.793 -5.272 -31.183 1.00 84.75 458 TYR A N 1
ATOM 3684 C CA . TYR A 1 458 ? 20.461 -6.506 -30.755 1.00 84.75 458 TYR A CA 1
ATOM 3685 C C . TYR A 1 458 ? 21.661 -6.234 -29.857 1.00 84.75 458 TYR A C 1
ATOM 3687 O O . TYR A 1 458 ? 21.928 -7.016 -28.949 1.00 84.75 458 TYR A O 1
ATOM 3695 N N . ARG A 1 459 ? 22.353 -5.115 -30.079 1.00 85.62 459 ARG A N 1
ATOM 3696 C CA . ARG A 1 459 ? 23.451 -4.685 -29.225 1.00 85.62 459 ARG A CA 1
ATOM 3697 C C . ARG A 1 459 ? 22.971 -4.366 -27.811 1.00 85.62 459 ARG A C 1
ATOM 3699 O O . ARG A 1 459 ? 23.575 -4.863 -26.871 1.00 85.62 459 ARG A O 1
ATOM 3706 N N . GLU A 1 460 ? 21.892 -3.601 -27.658 1.00 85.88 460 GLU A N 1
ATOM 3707 C CA . GLU A 1 460 ? 21.322 -3.307 -26.333 1.00 85.88 460 GLU A CA 1
ATOM 3708 C C . GLU A 1 460 ? 20.892 -4.594 -25.609 1.00 85.88 460 GLU A C 1
ATOM 3710 O O . GLU A 1 460 ? 21.135 -4.759 -24.415 1.00 85.88 460 GLU A O 1
ATOM 3715 N N . ILE A 1 461 ? 20.315 -5.554 -26.342 1.00 85.75 461 ILE A N 1
ATOM 3716 C CA . ILE A 1 461 ? 19.957 -6.871 -25.794 1.00 85.75 461 ILE A CA 1
ATOM 3717 C C . ILE A 1 461 ? 21.210 -7.636 -25.346 1.00 85.75 461 ILE A C 1
ATOM 3719 O O . ILE A 1 461 ? 21.233 -8.192 -24.249 1.00 85.75 461 ILE A O 1
ATOM 3723 N N . GLU A 1 462 ? 22.257 -7.673 -26.171 1.00 83.12 462 GLU A N 1
ATOM 3724 C CA . GLU A 1 462 ? 23.502 -8.366 -25.839 1.00 83.12 462 GLU A CA 1
ATOM 3725 C C . GLU A 1 462 ? 24.205 -7.725 -24.635 1.00 83.12 462 GLU A C 1
ATOM 3727 O O . GLU A 1 462 ? 24.623 -8.439 -23.722 1.00 83.12 462 GLU A O 1
ATOM 3732 N N . GLU A 1 463 ? 24.294 -6.395 -24.590 1.00 84.06 463 GLU A N 1
ATOM 3733 C CA . GLU A 1 463 ? 24.868 -5.657 -23.462 1.00 84.06 463 GLU A CA 1
ATOM 3734 C C . GLU A 1 463 ? 24.076 -5.915 -22.169 1.00 84.06 463 GLU A C 1
ATOM 3736 O O . GLU A 1 463 ? 24.680 -6.163 -21.122 1.00 84.06 463 GLU A O 1
ATOM 3741 N N . ALA A 1 464 ? 22.741 -5.965 -22.241 1.00 83.50 464 ALA A N 1
ATOM 3742 C CA . ALA A 1 464 ? 21.892 -6.312 -21.103 1.00 83.50 464 ALA A CA 1
ATOM 3743 C C . ALA A 1 464 ? 22.127 -7.753 -20.610 1.00 83.50 464 ALA A C 1
ATOM 3745 O O . ALA A 1 464 ? 22.258 -7.979 -19.403 1.00 83.50 464 ALA A O 1
ATOM 3746 N N . ILE A 1 465 ? 22.236 -8.727 -21.522 1.00 82.69 465 ILE A N 1
ATOM 3747 C CA . ILE A 1 465 ? 22.521 -10.132 -21.181 1.00 82.69 465 ILE A CA 1
ATOM 3748 C C . ILE A 1 465 ? 23.912 -10.260 -20.549 1.00 82.69 465 ILE A C 1
ATOM 3750 O O . ILE A 1 465 ? 24.059 -10.883 -19.497 1.00 82.69 465 ILE A O 1
ATOM 3754 N N . GLN A 1 466 ? 24.935 -9.647 -21.149 1.00 82.44 466 GLN A N 1
ATOM 3755 C CA . GLN A 1 466 ? 26.300 -9.676 -20.618 1.00 82.44 466 GLN A CA 1
ATOM 3756 C C . GLN A 1 466 ? 26.390 -8.997 -19.247 1.00 82.44 466 GLN A C 1
ATOM 3758 O O . GLN A 1 466 ? 27.071 -9.507 -18.354 1.00 82.44 466 GLN A O 1
ATOM 3763 N N . GLY A 1 467 ? 25.690 -7.874 -19.060 1.00 78.56 467 GLY A N 1
ATOM 3764 C CA . GLY A 1 467 ? 25.580 -7.191 -17.774 1.00 78.56 467 GLY A CA 1
ATOM 3765 C C . GLY A 1 467 ? 24.979 -8.091 -16.694 1.00 78.56 467 GLY A C 1
ATOM 3766 O O . GLY A 1 467 ? 25.528 -8.182 -15.595 1.00 78.56 467 GLY A O 1
ATOM 3767 N N . PHE A 1 468 ? 23.914 -8.825 -17.028 1.00 72.75 468 PHE A N 1
ATOM 3768 C CA . PHE A 1 468 ? 23.297 -9.793 -16.122 1.00 72.75 468 PHE A CA 1
ATOM 3769 C C . PHE A 1 468 ? 24.247 -10.947 -15.764 1.00 72.75 468 PHE A C 1
ATOM 3771 O O . PHE A 1 468 ? 24.427 -11.253 -14.585 1.00 72.75 468 PHE A O 1
ATOM 3778 N N . CYS A 1 469 ? 24.916 -11.550 -16.754 1.00 72.31 469 CYS A N 1
ATOM 3779 C CA . CYS A 1 469 ? 25.877 -12.632 -16.516 1.00 72.31 469 CYS A CA 1
ATOM 3780 C C . CYS A 1 469 ? 27.036 -12.194 -15.609 1.00 72.31 469 CYS A C 1
ATOM 3782 O O . CYS A 1 469 ? 27.416 -12.939 -14.707 1.00 72.31 469 CYS A O 1
ATOM 3784 N N . ARG A 1 470 ? 27.566 -10.977 -15.803 1.00 70.75 470 ARG A N 1
ATOM 3785 C CA . ARG A 1 470 ? 28.633 -10.426 -14.953 1.00 70.75 470 ARG A CA 1
ATOM 3786 C C . ARG A 1 470 ? 28.164 -10.209 -13.517 1.00 70.75 470 ARG A C 1
ATOM 3788 O O . ARG A 1 470 ? 28.873 -10.595 -12.593 1.00 70.75 470 ARG A O 1
ATOM 3795 N N . ALA A 1 471 ? 26.973 -9.643 -13.319 1.00 64.56 471 ALA A N 1
ATOM 3796 C CA . ALA A 1 471 ? 26.416 -9.436 -11.981 1.00 64.56 471 ALA A CA 1
ATOM 3797 C C . ALA A 1 471 ? 26.237 -10.758 -11.212 1.00 64.56 471 ALA A C 1
ATOM 3799 O O . ALA A 1 471 ? 26.488 -10.803 -10.011 1.00 64.56 471 ALA A O 1
ATOM 3800 N N . TYR A 1 472 ? 25.875 -11.840 -11.907 1.00 54.91 472 TYR A N 1
ATOM 3801 C CA . TYR A 1 472 ? 25.748 -13.168 -11.305 1.00 54.91 472 TYR A CA 1
ATOM 3802 C C . TYR A 1 472 ? 27.108 -13.766 -10.905 1.00 54.91 472 TYR A C 1
ATOM 3804 O O . TYR A 1 472 ? 27.226 -14.358 -9.839 1.00 54.91 472 TYR A O 1
ATOM 3812 N N . SER A 1 473 ? 28.157 -13.559 -11.712 1.00 52.81 473 SER A N 1
ATOM 3813 C CA . SER A 1 473 ? 29.505 -14.083 -11.431 1.00 52.81 473 SER A CA 1
ATOM 3814 C C . SER A 1 473 ? 30.252 -13.396 -10.280 1.00 52.81 473 SER A C 1
ATOM 3816 O O . SER A 1 473 ? 31.194 -13.975 -9.758 1.00 52.81 473 SER A O 1
ATOM 3818 N N . TYR A 1 474 ? 29.854 -12.184 -9.878 1.00 49.72 474 TYR A N 1
ATOM 3819 C CA . TYR A 1 474 ? 30.413 -11.500 -8.698 1.00 49.72 474 TYR A CA 1
ATOM 3820 C C . TYR A 1 474 ? 29.604 -11.755 -7.411 1.00 49.72 474 TYR A C 1
ATOM 3822 O O . TYR A 1 474 ? 29.979 -11.262 -6.350 1.00 49.72 474 TYR A O 1
ATOM 3830 N N . GLY A 1 475 ? 28.476 -12.470 -7.509 1.00 44.41 475 GLY A N 1
ATOM 3831 C CA . GLY A 1 475 ? 27.585 -12.795 -6.390 1.00 44.41 475 GLY A CA 1
ATOM 3832 C C . GLY A 1 475 ? 27.789 -14.190 -5.783 1.00 44.41 475 GLY A C 1
ATOM 3833 O O . GLY A 1 475 ? 27.063 -14.543 -4.855 1.00 44.41 475 GLY A O 1
ATOM 3834 N N . THR A 1 476 ? 28.743 -14.966 -6.304 1.00 38.25 476 THR A N 1
ATOM 3835 C CA . THR A 1 476 ? 29.298 -16.196 -5.706 1.00 38.25 476 THR A CA 1
ATOM 3836 C C . THR A 1 476 ? 30.704 -15.918 -5.220 1.00 38.25 476 THR A C 1
ATOM 3838 O O . THR A 1 476 ? 31.027 -16.344 -4.091 1.00 38.25 476 THR A O 1
#

InterPro domains:
  IPR000722 RNA polymerase, alpha subunit [PF00623] (172-219)
  IPR000722 RNA polymerase, alpha subunit [PF00623] (231-312)
  IPR006592 RNA polymerase, N-terminal [SM00663] (53-342)
  IPR007080 RNA polymerase Rpb1, domain 1 [PF04997] (8-139)
  IPR042102 RNA polymerase Rpb1, domain 3 superfamily [G3DSA:1.10.274.100] (317-473)
  IPR044893 RNA polymerase Rpb1, clamp domain superfamily [G3DSA:4.10.860.120] (3-137)
  IPR045867 DNA-directed RNA polymerase, subunit beta-prime [PTHR19376] (159-345)

Solvent-accessible surface area (backbone atoms only — not comparable to full-atom values): 28170 Å² total; per-residue (Å²): 134,80,79,79,85,79,66,95,76,87,88,85,78,91,79,53,73,68,56,56,48,63,66,19,51,44,75,45,98,88,70,48,79,43,19,65,47,80,41,91,49,46,57,39,88,90,75,74,42,54,28,85,43,12,78,55,14,35,55,56,32,35,20,87,46,60,16,31,35,92,87,65,58,73,51,80,81,82,68,85,83,83,67,75,64,45,40,91,90,64,55,17,45,60,39,61,29,71,45,47,81,71,48,42,67,45,69,88,69,94,64,93,80,82,61,59,75,40,58,73,35,87,82,27,54,54,28,63,74,68,76,45,62,60,69,62,53,49,41,66,74,54,63,80,57,96,72,87,81,78,71,96,74,50,78,63,57,55,51,44,74,73,82,1,45,56,47,45,62,68,73,38,72,92,66,82,50,56,50,72,38,40,44,40,83,24,81,88,48,52,74,42,33,31,31,36,14,54,74,57,47,51,65,60,40,38,72,57,39,44,50,47,34,42,75,71,65,78,19,94,44,73,68,53,31,52,48,44,59,74,70,61,43,72,68,56,56,58,46,42,50,58,55,34,71,77,42,55,33,34,43,34,30,84,83,65,86,52,76,59,17,45,33,20,26,42,50,40,84,37,89,64,76,46,30,28,37,32,66,47,52,25,68,48,43,74,54,69,75,89,72,43,57,36,38,38,38,58,56,81,50,71,66,52,42,47,47,33,64,77,70,30,22,39,74,79,58,40,53,36,91,88,79,62,49,73,49,61,50,81,55,70,70,53,43,53,52,52,44,62,41,58,63,48,77,79,69,36,52,60,59,74,77,60,72,69,86,87,82,84,89,78,95,71,94,72,100,71,88,71,87,71,81,66,52,78,31,78,47,71,66,60,48,52,49,36,37,76,69,66,76,46,56,58,52,45,65,29,33,37,47,51,64,87,91,57,88,79,91,68,79,96,72,77,65,77,45,75,47,76,46,100,87,46,37,35,42,37,32,38,62,53,36,35,41,34,24,42,76,87,67,47,79,74,47,37,30,37,57,46,32,51,28,48,51,52,52,53,47,55,52,49,52,51,51,52,51,51,56,52,58,55,68,74,73,115

Organism: NCBI:txid616968

Nearest PDB structures (foldseek):
  8gzh-assembly1_D  TM=8.402E-01  e=2.800E-51  Synechocystis sp. PCC 6803
  8gzg-assembly1_D  TM=8.629E-01  e=9.773E-47  Synechocystis sp. PCC 6803
  8to6-assembly1_J  TM=7.610E-01  e=5.320E-39  Escherichia coli K-12
  6xl5-assembly1_D  TM=7.688E-01  e=3.393E-38  Escherichia coli O157:H7
  8dy9-assembly1_D  TM=7.916E-01  e=1.700E-35  Streptomyces venezuelae

pLDDT: mean 83.41, std 15.73, range [30.66, 98.19]

Foldseek 3Di:
DPPPPPDPDDDDDDDDPVRQLVQQWDQFPVRDIDFAQDDQFAADPPPRQGDDSYPPHCLRLNDQAAQADSVGDGDDPPPPDDDGQADPPRNHGRGHNCSSVRHHGDYDDPDDADDCCQLVDVVHVVCVVVVHDSVVVCCVRVVPDDDPPDDPDDPVNCQDDCNRCCNPPPVDDDDPLKDKDAEDADAVDDQQEKEAEPVSLCRSCVVVLLVQCCVVVVDVDSVRSVVCSVVVDPVSVVSSQVSLQVWKKWKAFPPPPDPLNIAIHRYDYDYDHHMHHYPLSCQSNVDDRPGGMIMMHTDDDPVSRVCRVPPGGRVVVQADPVPRHGSSDDDDPRVVLLCVLQVADLQFPCNLPPPDDDDDDDDDDDPDPPPDPAEEDAALVVQVVCVVVVVDDSRGKHKYWDDPVDDDDDDPDAFPDWDADPQGWIWRHDRFKIFIAHNVRHTPIMIGIGGNSVSVVVVVVVVVVVVVVVVVVVVD